Protein AF-0000000080580278 (afdb_homodimer)

InterPro domains:
  IPR005181 Sialate O-acetylesterase domain [PF03629] (24-135)
  IPR036514 SGNH hydrolase superfamily [G3DSA:3.40.50.1110] (2-145)
  IPR039329 Sialate O-acetylesterase [PTHR22901] (6-240)

Secondary structure (DSSP, 8-state):
----HHHHIIIIIGGGBTB--S-EEE---HHHH---TT-S--HHHHHHHHHHHHHHHHHHHT-TT--EEEEPP-B-S---SS----HHHHHHHHHHHHHHT-TTEEEE--TTSB-TT-SS-S-HHHHHHHHHHHHHHHTT--SS--SS-EEEEEEEETTEEEEEEE--SS-EEESSSSS---EEEEETTEEEE---EEETTEEEETT---TT--EEEES-SSS----EEETTSPBPPPEEEEB-/----HHHHIIIIIGGGBTB--S-EEE---HHHH---TT-S--HHHHHHHHHHHHHHHHHHHT-TT--EEEEPP-B-S---SS----HHHHHHHHHHHHHHT-TTEEEE--TTSBBTTBSS-S-HHHHHHHHHHHHHHHTT--SS--SS-EEEEEEEETTEEEEEEE--SS-EEESSSSS---EEEEETTEEEE---EEETTEEEETT---TT--EEEES-SSS----EEETTSPBPPPEEEEB-

Solvent-accessible surface area (backbone atoms only — not comparable to full-atom values): 24848 Å² total; per-residue (Å²): 134,75,83,43,70,62,53,52,38,58,68,68,45,54,76,51,60,82,54,83,67,81,62,44,79,42,80,75,51,70,74,30,29,57,60,53,93,78,55,87,47,30,29,72,44,40,50,55,47,52,56,50,49,54,50,48,50,17,60,67,50,69,31,86,73,51,20,37,35,35,44,39,67,47,20,33,53,54,63,38,68,59,69,62,87,33,50,42,29,43,31,37,40,29,53,51,50,50,33,73,74,29,91,34,32,26,51,21,72,28,58,89,47,57,25,52,89,37,88,71,48,80,62,52,66,61,54,48,51,38,43,49,41,13,38,39,26,48,61,65,63,44,97,58,71,36,46,40,16,35,74,76,47,32,32,63,53,81,50,18,29,39,33,37,42,43,47,22,61,90,18,50,47,25,40,31,25,82,42,36,47,17,34,29,41,16,40,80,88,50,53,38,62,40,61,32,35,69,54,51,49,28,35,38,21,70,66,55,47,44,91,66,50,41,32,39,34,27,43,56,25,29,24,46,43,67,30,43,23,17,56,77,68,34,48,48,47,62,46,75,41,61,50,86,134,76,84,42,71,63,51,52,37,58,66,67,45,54,76,50,58,81,52,84,67,80,62,44,80,45,78,74,51,70,73,30,29,55,59,51,96,79,52,88,46,31,30,73,44,41,50,54,47,54,54,50,50,54,50,48,50,19,60,66,46,70,31,87,72,52,21,37,35,35,42,38,68,46,20,33,51,55,65,37,68,60,70,61,89,31,49,46,28,43,31,39,42,30,52,51,50,49,32,74,73,29,92,34,32,27,52,22,70,28,61,88,44,55,26,51,87,35,89,73,48,81,61,53,66,62,54,49,52,37,43,50,40,11,39,40,26,48,61,65,63,43,97,60,71,36,46,40,16,35,73,75,47,33,32,62,52,82,50,16,28,39,36,37,41,44,48,22,61,91,17,50,45,27,39,32,25,81,42,36,47,17,34,28,41,18,41,80,89,51,53,39,61,40,62,31,34,70,56,51,48,28,36,38,22,69,66,56,46,45,92,66,48,41,32,39,35,27,43,56,25,29,23,45,44,67,32,44,23,17,57,76,69,34,48,48,46,62,43,75,42,62,50,86

Organism: Ricinus communis (NCBI:txid3988)

Structure (mmCIF, N/CA/C/O backbone):
data_AF-0000000080580278-model_v1
#
loop_
_entity.id
_entity.type
_entity.pdbx_description
1 polymer 'Sialate O-acetylesterase, putative'
#
loop_
_atom_site.group_PDB
_atom_site.id
_atom_site.type_symbol
_atom_site.label_atom_id
_atom_site.label_alt_id
_atom_site.label_comp_id
_atom_site.label_asym_id
_atom_site.label_entity_id
_atom_site.label_seq_id
_atom_site.pdbx_PDB_ins_code
_atom_site.Cartn_x
_atom_site.Cartn_y
_atom_site.Cartn_z
_atom_site.occupancy
_atom_site.B_iso_or_equiv
_atom_site.auth_seq_id
_atom_site.auth_comp_id
_atom_site.auth_asym_id
_atom_site.auth_atom_id
_atom_site.pdbx_PDB_model_num
ATOM 1 N N . MET A 1 1 ? 14.398 -25.25 18.656 1 20.67 1 MET A N 1
ATOM 2 C CA . MET A 1 1 ? 13.508 -26.391 18.891 1 20.67 1 MET A CA 1
ATOM 3 C C . MET A 1 1 ? 12.531 -26.578 17.734 1 20.67 1 MET A C 1
ATOM 5 O O . MET A 1 1 ? 11.766 -25.672 17.422 1 20.67 1 MET A O 1
ATOM 9 N N . LEU A 1 2 ? 12.977 -27.281 16.656 1 27.64 2 LEU A N 1
ATOM 10 C CA . LEU A 1 2 ? 12.398 -27.781 15.414 1 27.64 2 LEU A CA 1
ATOM 11 C C . LEU A 1 2 ? 11.062 -28.469 15.672 1 27.64 2 LEU A C 1
ATOM 13 O O . LEU A 1 2 ? 11.031 -29.562 16.266 1 27.64 2 LEU A O 1
ATOM 17 N N . THR A 1 3 ? 10.148 -27.938 16.25 1 33.19 3 THR A N 1
ATOM 18 C CA . THR A 1 3 ? 8.875 -28.641 16.25 1 33.19 3 THR A CA 1
ATOM 19 C C . THR A 1 3 ? 8.703 -29.469 14.984 1 33.19 3 THR A C 1
ATOM 21 O O . THR A 1 3 ? 8.68 -28.922 13.883 1 33.19 3 THR A O 1
ATOM 24 N N . SER A 1 4 ? 9.273 -30.703 14.914 1 33.88 4 SER A N 1
ATOM 25 C CA . SER A 1 4 ? 9.586 -31.75 13.945 1 33.88 4 SER A CA 1
ATOM 26 C C . SER A 1 4 ? 8.398 -32.031 13.031 1 33.88 4 SER A C 1
ATOM 28 O O . SER A 1 4 ? 7.242 -31.891 13.438 1 33.88 4 SER A O 1
ATOM 30 N N . TYR A 1 5 ? 8.609 -31.891 11.766 1 41.53 5 TYR A N 1
ATOM 31 C CA . TYR A 1 5 ? 7.715 -32.375 10.734 1 41.53 5 TYR A CA 1
ATOM 32 C C . TYR A 1 5 ? 6.984 -33.656 11.203 1 41.53 5 TYR A C 1
ATOM 34 O O . TYR A 1 5 ? 5.789 -33.812 10.953 1 41.53 5 TYR A O 1
ATOM 42 N N . THR A 1 6 ? 7.766 -34.5 11.867 1 41.69 6 THR A N 1
ATOM 43 C CA . THR A 1 6 ? 7.207 -35.781 12.297 1 41.69 6 THR A CA 1
ATOM 44 C C . THR A 1 6 ? 6.145 -35.562 13.367 1 41.69 6 THR A C 1
ATOM 46 O O . THR A 1 6 ? 5.168 -36.312 13.438 1 41.69 6 THR A O 1
ATOM 49 N N . THR A 1 7 ? 6.488 -34.594 14.18 1 40.69 7 THR A N 1
ATOM 50 C CA . THR A 1 7 ? 5.559 -34.438 15.297 1 40.69 7 THR A CA 1
ATOM 51 C C . THR A 1 7 ? 4.23 -33.875 14.805 1 40.69 7 THR A C 1
ATOM 53 O O . THR A 1 7 ? 3.162 -34.281 15.258 1 40.69 7 THR A O 1
ATOM 56 N N . LEU A 1 8 ? 4.359 -32.938 13.891 1 43.97 8 LEU A N 1
ATOM 57 C CA . LEU A 1 8 ? 3.104 -32.375 13.391 1 43.97 8 LEU A CA 1
ATOM 58 C C . LEU A 1 8 ? 2.322 -33.438 12.617 1 43.97 8 LEU A C 1
ATOM 60 O O . LEU A 1 8 ? 1.104 -33.562 12.773 1 43.97 8 LEU A O 1
ATOM 64 N N . TYR A 1 9 ? 3.1 -34.344 11.961 1 47.31 9 TYR A N 1
ATOM 65 C CA . TYR A 1 9 ? 2.402 -35.406 11.234 1 47.31 9 TYR A CA 1
ATOM 66 C C . TYR A 1 9 ? 1.725 -36.375 12.203 1 47.31 9 TYR A C 1
ATOM 68 O O . TYR A 1 9 ? 0.537 -36.656 12.055 1 47.31 9 TYR A O 1
ATOM 76 N N . ASN A 1 10 ? 2.549 -36.875 13.086 1 47.31 10 ASN A N 1
ATOM 77 C CA . ASN A 1 10 ? 2.021 -37.906 13.969 1 47.31 10 ASN A CA 1
ATOM 78 C C . ASN A 1 10 ? 0.889 -37.375 14.844 1 47.31 10 ASN A C 1
ATOM 80 O O . ASN A 1 10 ? -0.095 -38.062 15.086 1 47.31 10 ASN A O 1
ATOM 84 N N . GLY A 1 11 ? 1.074 -36.188 15.156 1 43.62 11 GLY A N 1
ATOM 85 C CA . GLY A 1 11 ? 0.095 -35.656 16.094 1 43.62 11 GLY A CA 1
ATOM 86 C C . GLY A 1 11 ? -1.114 -35.062 15.406 1 43.62 11 GLY A C 1
ATOM 87 O O . GLY A 1 11 ? -2.24 -35.188 15.891 1 43.62 11 GLY A O 1
ATOM 88 N N . MET A 1 12 ? -0.856 -34.5 14.266 1 49.44 12 MET A N 1
ATOM 89 C CA . MET A 1 12 ? -1.978 -33.688 13.773 1 49.44 12 MET A CA 1
ATOM 90 C C . MET A 1 12 ? -2.629 -34.344 12.562 1 49.44 12 MET A C 1
ATOM 92 O O . MET A 1 12 ? -3.836 -34.219 12.352 1 49.44 12 MET A O 1
ATOM 96 N N . ILE A 1 13 ? -1.876 -35.375 11.922 1 56.78 13 ILE A N 1
ATOM 97 C CA . ILE A 1 13 ? -2.424 -35.875 10.664 1 56.78 13 ILE A CA 1
ATOM 98 C C . ILE A 1 13 ? -2.734 -37.344 10.797 1 56.78 13 ILE A C 1
ATOM 100 O O . ILE A 1 13 ? -3.801 -37.812 10.375 1 56.78 13 ILE A O 1
ATOM 104 N N . ALA A 1 14 ? -1.879 -38.125 11.5 1 56.06 14 ALA A N 1
ATOM 105 C CA . ALA A 1 14 ? -1.999 -39.562 11.578 1 56.06 14 ALA A CA 1
ATOM 106 C C . ALA A 1 14 ? -3.361 -39.969 12.133 1 56.06 14 ALA A C 1
ATOM 108 O O . ALA A 1 14 ? -3.994 -40.906 11.617 1 56.06 14 ALA A O 1
ATOM 109 N N . PRO A 1 15 ? -3.791 -39.219 13.094 1 51.81 15 PRO A N 1
ATOM 110 C CA . PRO A 1 15 ? -5.082 -39.688 13.625 1 51.81 15 PRO A CA 1
ATOM 111 C C . PRO A 1 15 ? -6.23 -39.469 12.641 1 51.81 15 PRO A C 1
ATOM 113 O O . PRO A 1 15 ? -7.305 -40.062 12.805 1 51.81 15 PRO A O 1
ATOM 116 N N . LEU A 1 16 ? -5.953 -38.688 11.695 1 58.88 16 LEU A N 1
ATOM 117 C CA . LEU A 1 16 ? -7.023 -38.375 10.766 1 58.88 16 LEU A CA 1
ATOM 118 C C . LEU A 1 16 ? -7.035 -39.344 9.594 1 58.88 16 LEU A C 1
ATOM 120 O O . LEU A 1 16 ? -7.941 -39.312 8.758 1 58.88 16 LEU A O 1
ATOM 124 N N . VAL A 1 17 ? -6.148 -40.406 9.688 1 58.03 17 VAL A N 1
ATOM 125 C CA . VAL A 1 17 ? -6.074 -41.406 8.602 1 58.03 17 VAL A CA 1
ATOM 126 C C . VAL A 1 17 ? -7.305 -42.281 8.633 1 58.03 17 VAL A C 1
ATOM 128 O O . VAL A 1 17 ? -7.676 -42.812 9.688 1 58.03 17 VAL A O 1
ATOM 131 N N . GLY A 1 18 ? -8.062 -42.312 7.52 1 60.25 18 GLY A N 1
ATOM 132 C CA . GLY A 1 18 ? -9.312 -43.062 7.391 1 60.25 18 GLY A CA 1
ATOM 133 C C . GLY A 1 18 ? -10.5 -42.156 7.113 1 60.25 18 GLY A C 1
ATOM 134 O O . GLY A 1 18 ? -11.508 -42.594 6.562 1 60.25 18 GLY A O 1
ATOM 135 N N . TYR A 1 19 ? -10.391 -40.906 7.512 1 64 19 TYR A N 1
ATOM 136 C CA . TYR A 1 19 ? -11.445 -39.969 7.188 1 64 19 TYR A CA 1
ATOM 137 C C . TYR A 1 19 ? -11.219 -39.344 5.809 1 64 19 TYR A C 1
ATOM 139 O O . TYR A 1 19 ? -10.078 -39.281 5.332 1 64 19 TYR A O 1
ATOM 147 N N . LYS A 1 20 ? -12.266 -39.188 5.082 1 71.25 20 LYS A N 1
ATOM 148 C CA . LYS A 1 20 ? -12.18 -38.469 3.809 1 71.25 20 LYS A CA 1
ATOM 149 C C . LYS A 1 20 ? -12.422 -36.969 4 1 71.25 20 LYS A C 1
ATOM 151 O O . LYS A 1 20 ? -13.266 -36.562 4.809 1 71.25 20 LYS A O 1
ATOM 156 N N . PHE A 1 21 ? -11.484 -36.281 3.402 1 73.38 21 PHE A N 1
ATOM 157 C CA . PHE A 1 21 ? -11.609 -34.844 3.502 1 73.38 21 PHE A CA 1
ATOM 158 C C . PHE A 1 21 ? -12.086 -34.25 2.182 1 73.38 21 PHE A C 1
ATOM 160 O O . PHE A 1 21 ? -11.742 -34.75 1.108 1 73.38 21 PHE A O 1
ATOM 167 N N . LYS A 1 22 ? -12.922 -33.25 2.291 1 76.88 22 LYS A N 1
ATOM 168 C CA . LYS A 1 22 ? -13.367 -32.531 1.096 1 76.88 22 LYS A CA 1
ATOM 169 C C . LYS A 1 22 ? -12.25 -31.688 0.512 1 76.88 22 LYS A C 1
ATOM 171 O O . LYS A 1 22 ? -12.117 -31.562 -0.708 1 76.88 22 LYS A O 1
ATOM 176 N N . LEU A 1 23 ? -11.391 -31.109 1.436 1 81.44 23 LEU A N 1
ATOM 177 C CA . LEU A 1 23 ? -10.289 -30.266 0.989 1 81.44 23 LEU A CA 1
ATOM 178 C C . LEU A 1 23 ? -9.289 -30.031 2.117 1 81.44 23 LEU A C 1
ATOM 180 O O . LEU A 1 23 ? -9.594 -30.297 3.283 1 81.44 23 LEU A O 1
ATOM 184 N N . ALA A 1 24 ? -8.094 -29.688 1.703 1 77.5 24 ALA A N 1
ATOM 185 C CA . ALA A 1 24 ? -7.059 -29.266 2.641 1 77.5 24 ALA A CA 1
ATOM 186 C C . ALA A 1 24 ? -6.695 -27.797 2.42 1 77.5 24 ALA A C 1
ATOM 188 O O . ALA A 1 24 ? -6.598 -27.344 1.279 1 77.5 24 ALA A O 1
ATOM 189 N N . ALA A 1 25 ? -6.648 -27.062 3.525 1 79.75 25 ALA A N 1
ATOM 190 C CA . ALA A 1 25 ? -6.152 -25.688 3.494 1 79.75 25 ALA A CA 1
ATOM 191 C C . ALA A 1 25 ? -4.781 -25.578 4.156 1 79.75 25 ALA A C 1
ATOM 193 O O . ALA A 1 25 ? -4.582 -26.078 5.262 1 79.75 25 ALA A O 1
ATOM 194 N N . TRP A 1 26 ? -3.84 -25.016 3.471 1 81.12 26 TRP A N 1
ATOM 195 C CA . TRP A 1 26 ? -2.451 -24.922 3.912 1 81.12 26 TRP A CA 1
ATOM 196 C C . TRP A 1 26 ? -2.006 -23.469 4.02 1 81.12 26 TRP A C 1
ATOM 198 O O . TRP A 1 26 ? -1.989 -22.75 3.021 1 81.12 26 TRP A O 1
ATOM 208 N N . TYR A 1 27 ? -1.819 -23.031 5.297 1 73 27 TYR A N 1
ATOM 209 C CA . TYR A 1 27 ? -1.343 -21.672 5.566 1 73 27 TYR A CA 1
ATOM 210 C C . TYR A 1 27 ? -0.054 -21.703 6.379 1 73 27 TYR A C 1
ATOM 212 O O . TYR A 1 27 ? -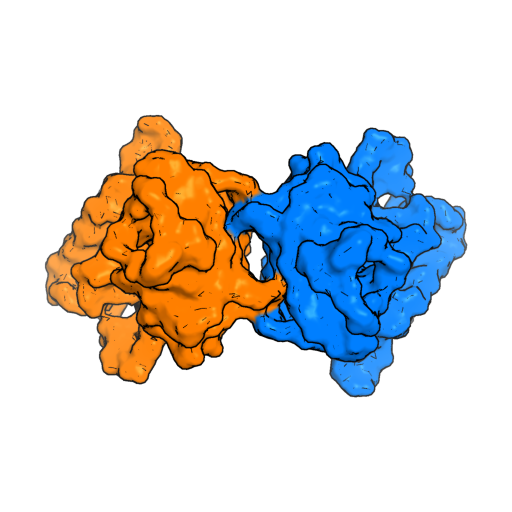0.076 -21.5 7.594 1 73 27 TYR A O 1
ATOM 220 N N . GLN A 1 28 ? 1.06 -22.078 5.75 1 66.25 28 GLN A N 1
ATOM 221 C CA . GLN A 1 28 ? 2.346 -22.188 6.434 1 66.25 28 GLN A CA 1
ATOM 222 C C . GLN A 1 28 ? 3.49 -21.75 5.527 1 66.25 28 GLN A C 1
ATOM 224 O O . GLN A 1 28 ? 3.311 -21.609 4.312 1 66.25 28 GLN A O 1
ATOM 229 N N . GLY A 1 29 ? 4.484 -21.344 6.078 1 59.41 29 GLY A N 1
ATOM 230 C CA . GLY A 1 29 ? 5.672 -21.047 5.301 1 59.41 29 GLY A CA 1
ATOM 231 C C . GLY A 1 29 ? 6.527 -19.953 5.91 1 59.41 29 GLY A C 1
ATOM 232 O O . GLY A 1 29 ? 7.68 -19.75 5.508 1 59.41 29 GLY A O 1
ATOM 233 N N . GLU A 1 30 ? 5.926 -19.328 6.984 1 57.03 30 GLU A N 1
ATOM 234 C CA . GLU A 1 30 ? 6.637 -18.203 7.574 1 57.03 30 GLU A CA 1
ATOM 235 C C . GLU A 1 30 ? 8.008 -18.625 8.094 1 57.03 30 GLU A C 1
ATOM 237 O O . GLU A 1 30 ? 9 -17.922 7.883 1 57.03 30 GLU A O 1
ATOM 242 N N . ALA A 1 31 ? 8.039 -19.734 8.773 1 46.94 31 ALA A N 1
ATOM 243 C CA . ALA A 1 31 ? 9.297 -20.203 9.344 1 46.94 31 ALA A CA 1
ATOM 244 C C . ALA A 1 31 ? 10.289 -20.578 8.242 1 46.94 31 ALA A C 1
ATOM 246 O O . ALA A 1 31 ? 11.5 -20.453 8.414 1 46.94 31 ALA A O 1
ATOM 247 N N . ASN A 1 32 ? 9.719 -21 7.191 1 52.19 32 ASN A N 1
ATOM 248 C CA . ASN A 1 32 ? 10.555 -21.391 6.066 1 52.19 32 ASN A CA 1
ATOM 249 C C . ASN A 1 32 ? 11.117 -20.188 5.328 1 52.19 32 ASN A C 1
ATOM 251 O O . ASN A 1 32 ? 12.102 -20.297 4.594 1 52.19 32 ASN A O 1
ATOM 255 N N . ALA A 1 33 ? 10.461 -19.141 5.473 1 52.47 33 ALA A N 1
ATOM 256 C CA . ALA A 1 33 ? 10.93 -17.938 4.797 1 52.47 33 ALA A CA 1
ATOM 257 C C . ALA A 1 33 ? 12.172 -17.359 5.488 1 52.47 33 ALA A C 1
ATOM 259 O O . ALA A 1 33 ? 12.953 -16.641 4.875 1 52.47 33 ALA A O 1
ATOM 260 N N . ASN A 1 34 ? 12.391 -17.469 6.844 1 54.44 34 ASN A N 1
ATOM 261 C CA . ASN A 1 34 ? 13.516 -16.922 7.594 1 54.44 34 ASN A CA 1
ATOM 262 C C . ASN A 1 34 ? 14.75 -17.812 7.48 1 54.44 34 ASN A C 1
ATOM 264 O O . ASN A 1 34 ? 14.703 -19 7.828 1 54.44 34 ASN A O 1
ATOM 268 N N . GLN A 1 35 ? 15.562 -17.688 6.422 1 50 35 GLN A N 1
ATOM 269 C CA . GLN A 1 35 ? 16.797 -18.453 6.211 1 50 35 GLN A CA 1
ATOM 270 C C . GLN A 1 35 ? 17.719 -18.344 7.418 1 50 35 GLN A C 1
ATOM 272 O O . GLN A 1 35 ? 18.641 -17.516 7.43 1 50 35 GLN A O 1
ATOM 277 N N . ASP A 1 36 ? 17.484 -18.172 8.523 1 44.81 36 ASP A N 1
ATOM 278 C CA . ASP A 1 36 ? 18.766 -18.25 9.219 1 44.81 36 ASP A CA 1
ATOM 279 C C . ASP A 1 36 ? 19.562 -19.484 8.766 1 44.81 36 ASP A C 1
ATOM 281 O O . ASP A 1 36 ? 18.984 -20.547 8.562 1 44.81 36 ASP A O 1
ATOM 285 N N . ALA A 1 37 ? 20.938 -19.172 8.352 1 41.25 37 ALA A N 1
ATOM 286 C CA . ALA A 1 37 ? 22 -20.047 7.836 1 41.25 37 ALA A CA 1
ATOM 287 C C . ALA A 1 37 ? 21.734 -21.5 8.211 1 41.25 37 ALA A C 1
ATOM 289 O O . ALA A 1 37 ? 22.188 -22.406 7.527 1 41.25 37 ALA A O 1
ATOM 290 N N . GLY A 1 38 ? 21.344 -21.734 9.156 1 39.59 38 GLY A N 1
ATOM 291 C CA . GLY A 1 38 ? 21.391 -23.109 9.617 1 39.59 38 GLY A CA 1
ATOM 292 C C . GLY A 1 38 ? 20.062 -23.828 9.461 1 39.59 38 GLY A C 1
ATOM 293 O O . GLY A 1 38 ? 19.906 -24.969 9.914 1 39.59 38 GLY A O 1
ATOM 294 N N . ASN A 1 39 ? 18.938 -23.062 9.141 1 46.59 39 ASN A N 1
ATOM 295 C CA . ASN A 1 39 ? 17.688 -23.797 9.227 1 46.59 39 ASN A CA 1
ATOM 296 C C . ASN A 1 39 ? 17.422 -24.609 7.957 1 46.59 39 ASN A C 1
ATOM 298 O O . ASN A 1 39 ? 17.406 -24.047 6.855 1 46.59 39 ASN A O 1
ATOM 302 N N . PRO A 1 40 ? 17.359 -25.781 7.992 1 48.88 40 PRO A N 1
ATOM 303 C CA . PRO A 1 40 ? 16.875 -26.703 6.969 1 48.88 40 PRO A CA 1
ATOM 304 C C . PRO A 1 40 ? 15.469 -26.375 6.484 1 48.88 40 PRO A C 1
ATOM 306 O O . PRO A 1 40 ? 14.594 -26.062 7.297 1 48.88 40 PRO A O 1
ATOM 309 N N . GLY A 1 41 ? 15.219 -25.875 5.078 1 55.97 41 GLY A N 1
ATOM 310 C CA . GLY A 1 41 ? 13.875 -25.719 4.543 1 55.97 41 GLY A CA 1
ATOM 311 C C . GLY A 1 41 ? 13.617 -24.359 3.945 1 55.97 41 GLY A C 1
ATOM 312 O O . GLY A 1 41 ? 12.5 -23.844 4.004 1 55.97 41 GLY A O 1
ATOM 313 N N . GLY A 1 42 ? 14.547 -23.719 3.504 1 65.81 42 GLY A N 1
ATOM 314 C CA . GLY A 1 42 ? 14.391 -22.453 2.816 1 65.81 42 GLY A CA 1
ATOM 315 C C . GLY A 1 42 ? 13.461 -22.531 1.623 1 65.81 42 GLY A C 1
ATOM 316 O O . GLY A 1 42 ? 12.852 -23.578 1.367 1 65.81 42 GLY A O 1
ATOM 317 N N . PRO A 1 43 ? 13.281 -21.406 0.972 1 73.81 43 PRO A N 1
ATOM 318 C CA . PRO A 1 43 ? 12.352 -21.344 -0.161 1 73.81 43 PRO A CA 1
ATOM 319 C C . PRO A 1 43 ? 12.648 -22.406 -1.215 1 73.81 43 PRO A C 1
ATOM 321 O O . PRO A 1 43 ? 11.719 -22.969 -1.802 1 73.81 43 PRO A O 1
ATOM 324 N N . GLU A 1 44 ? 13.867 -22.688 -1.38 1 78 44 GLU A N 1
ATOM 325 C CA . GLU A 1 44 ? 14.211 -23.688 -2.373 1 78 44 GLU A CA 1
ATOM 326 C C . GLU A 1 44 ? 13.734 -25.078 -1.944 1 78 44 GLU A C 1
ATOM 328 O O . GLU A 1 44 ? 13.203 -25.828 -2.758 1 78 44 GLU A O 1
ATOM 333 N N . GLU A 1 45 ? 13.922 -25.312 -0.759 1 77.94 45 GLU A N 1
ATOM 334 C CA . GLU A 1 45 ? 13.453 -26.594 -0.241 1 77.94 45 GLU A CA 1
ATOM 335 C C . GLU A 1 45 ? 11.93 -26.656 -0.23 1 77.94 45 GLU A C 1
ATOM 337 O O . GLU A 1 45 ? 11.344 -27.719 -0.486 1 77.94 45 GLU A O 1
ATOM 342 N N . TYR A 1 46 ? 11.422 -25.547 -0.027 1 81.06 46 TYR A N 1
ATOM 343 C CA . TYR A 1 46 ? 9.961 -25.484 0.024 1 81.06 46 TYR A CA 1
ATOM 344 C C . TYR A 1 46 ? 9.352 -25.859 -1.317 1 81.06 46 TYR A C 1
ATOM 346 O O . TYR A 1 46 ? 8.297 -26.5 -1.364 1 81.06 46 TYR A O 1
ATOM 354 N N . ARG A 1 47 ? 10.031 -25.625 -2.352 1 85.69 47 ARG A N 1
ATOM 355 C CA . ARG A 1 47 ? 9.57 -25.953 -3.699 1 85.69 47 ARG A CA 1
ATOM 356 C C . ARG A 1 47 ? 9.445 -27.453 -3.883 1 85.69 47 ARG A C 1
ATOM 358 O O . ARG A 1 47 ? 8.602 -27.922 -4.66 1 85.69 47 ARG A O 1
ATOM 365 N N . THR A 1 48 ? 10.188 -28.109 -3.135 1 85.31 48 THR A N 1
ATOM 366 C CA . THR A 1 48 ? 10.164 -29.562 -3.221 1 85.31 48 THR A CA 1
ATOM 367 C C . THR A 1 48 ? 9.219 -30.156 -2.172 1 85.31 48 THR A C 1
ATOM 369 O O . THR A 1 48 ? 8.5 -31.109 -2.445 1 85.31 48 THR A O 1
ATOM 372 N N . LEU A 1 49 ? 9.188 -29.484 -1.058 1 83.56 49 LEU A N 1
ATOM 373 C CA . LEU A 1 49 ? 8.5 -30.047 0.098 1 83.56 49 LEU A CA 1
ATOM 374 C C . LEU A 1 49 ? 6.988 -29.906 -0.046 1 83.56 49 LEU A C 1
ATOM 376 O O . LEU A 1 49 ? 6.238 -30.828 0.303 1 83.56 49 LEU A O 1
ATOM 380 N N . LEU A 1 50 ? 6.551 -28.828 -0.592 1 88.25 50 LEU A N 1
ATOM 381 C CA . LEU A 1 50 ? 5.113 -28.594 -0.642 1 88.25 50 LEU A CA 1
ATOM 382 C C . LEU A 1 50 ? 4.434 -29.578 -1.583 1 88.25 50 LEU A C 1
ATOM 384 O O . LEU A 1 50 ? 3.465 -30.25 -1.201 1 88.25 50 LEU A O 1
ATOM 388 N N . PRO A 1 51 ? 4.98 -29.797 -2.773 1 90.5 51 PRO A N 1
ATOM 389 C CA . PRO A 1 51 ? 4.379 -30.828 -3.633 1 90.5 51 PRO A CA 1
ATOM 390 C C . PRO A 1 51 ? 4.43 -32.219 -3.014 1 90.5 51 PRO A C 1
ATOM 392 O O . PRO A 1 51 ? 3.494 -33 -3.178 1 90.5 51 PRO A O 1
ATOM 395 N N . LEU A 1 52 ? 5.496 -32.469 -2.365 1 87.88 52 LEU A N 1
ATOM 396 C CA . LEU A 1 52 ? 5.637 -33.781 -1.729 1 87.88 52 LEU A CA 1
ATOM 397 C C . LEU A 1 52 ? 4.598 -33.969 -0.626 1 87.88 52 LEU A C 1
ATOM 399 O O . LEU A 1 52 ? 4.035 -35.031 -0.466 1 87.88 52 LEU A O 1
ATOM 403 N N . LEU A 1 53 ? 4.406 -32.906 0.11 1 85.31 53 LEU A N 1
ATOM 404 C CA . LEU A 1 53 ? 3.395 -32.938 1.16 1 85.31 53 LEU A CA 1
ATOM 405 C C . LEU A 1 53 ? 2.014 -33.219 0.578 1 85.31 53 LEU A C 1
ATOM 407 O O . LEU A 1 53 ? 1.28 -34.062 1.087 1 85.31 53 LEU A O 1
ATOM 411 N N . MET A 1 54 ? 1.667 -32.562 -0.474 1 89.25 54 MET A N 1
ATOM 412 C CA . MET A 1 54 ? 0.361 -32.719 -1.11 1 89.25 54 MET A CA 1
ATOM 413 C C . MET A 1 54 ? 0.17 -34.125 -1.641 1 89.25 54 MET A C 1
ATOM 415 O O . MET A 1 54 ? -0.884 -34.719 -1.438 1 89.25 54 MET A O 1
ATOM 419 N N . ARG A 1 55 ? 1.189 -34.625 -2.213 1 90.94 55 ARG A N 1
ATOM 420 C CA . ARG A 1 55 ? 1.14 -35.969 -2.727 1 90.94 55 ARG A CA 1
ATOM 421 C C . ARG A 1 55 ? 0.987 -37 -1.591 1 90.94 55 ARG A C 1
ATOM 423 O O . ARG A 1 55 ? 0.207 -37.938 -1.695 1 90.94 55 ARG A O 1
ATOM 430 N N . ASP A 1 56 ? 1.758 -36.781 -0.592 1 84.94 56 ASP A N 1
ATOM 431 C CA . ASP A 1 56 ? 1.72 -37.656 0.554 1 84.94 56 ASP A CA 1
ATOM 432 C C . ASP A 1 56 ? 0.321 -37.719 1.164 1 84.94 56 ASP A C 1
ATOM 434 O O . ASP A 1 56 ? -0.192 -38.812 1.461 1 84.94 56 ASP A O 1
ATOM 438 N N . TRP A 1 57 ? -0.238 -36.562 1.341 1 83.88 57 TRP A N 1
ATOM 439 C CA . TRP A 1 57 ? -1.584 -36.531 1.902 1 83.88 57 TRP A CA 1
ATOM 440 C C . TRP A 1 57 ? -2.58 -37.25 0.994 1 83.88 57 TRP A C 1
ATOM 442 O O . TRP A 1 57 ? -3.424 -38 1.467 1 83.88 57 TRP A O 1
ATOM 452 N N . ARG A 1 58 ? -2.473 -37 -0.254 1 89.25 58 ARG A N 1
ATOM 453 C CA . ARG A 1 58 ? -3.379 -37.625 -1.201 1 89.25 58 ARG A CA 1
ATOM 454 C C . ARG A 1 58 ? -3.229 -39.156 -1.159 1 89.25 58 ARG A C 1
ATOM 456 O O . ARG A 1 58 ? -4.219 -39.875 -1.222 1 89.25 58 ARG A O 1
ATOM 463 N N . GLN A 1 59 ? -2.035 -39.625 -1.053 1 89.12 59 GLN A N 1
ATOM 464 C CA . GLN A 1 59 ? -1.778 -41.062 -0.973 1 89.12 59 GLN A CA 1
ATOM 465 C C . GLN A 1 59 ? -2.318 -41.656 0.33 1 89.12 59 GLN A C 1
ATOM 467 O O . GLN A 1 59 ? -3.008 -42.656 0.32 1 89.12 59 GLN A O 1
ATOM 472 N N . ARG A 1 60 ? -2.068 -40.969 1.361 1 81.62 60 ARG A N 1
ATOM 473 C CA . ARG A 1 60 ? -2.424 -41.469 2.682 1 81.62 60 ARG A CA 1
ATOM 474 C C . ARG A 1 60 ? -3.938 -41.5 2.867 1 81.62 60 ARG A C 1
ATOM 476 O O . ARG A 1 60 ? -4.469 -42.406 3.52 1 81.62 60 ARG A O 1
ATOM 483 N N . PHE A 1 61 ? -4.578 -40.531 2.268 1 83.38 61 PHE A N 1
ATOM 484 C CA . PHE A 1 61 ? -6.023 -40.438 2.441 1 83.38 61 PHE A CA 1
ATOM 485 C C . PHE A 1 61 ? -6.746 -41.156 1.3 1 83.38 61 PHE A C 1
ATOM 487 O O . PHE A 1 61 ? -7.973 -41.25 1.296 1 83.38 61 PHE A O 1
ATOM 494 N N . GLY A 1 62 ? -5.953 -41.688 0.355 1 87.06 62 GLY A N 1
ATOM 495 C CA . GLY A 1 62 ? -6.555 -42.375 -0.778 1 87.06 62 GLY A CA 1
ATOM 496 C C . GLY A 1 62 ? -7.41 -41.469 -1.64 1 87.06 62 GLY A C 1
ATOM 497 O O . GLY A 1 62 ? -8.484 -41.875 -2.105 1 87.06 62 GLY A O 1
ATOM 498 N N . GLN A 1 63 ? -7.086 -40.281 -1.756 1 90.88 63 GLN A N 1
ATOM 499 C CA . GLN A 1 63 ? -7.789 -39.25 -2.543 1 90.88 63 GLN A CA 1
ATOM 500 C C . GLN A 1 63 ? -6.84 -38.562 -3.516 1 90.88 63 GLN A C 1
ATOM 502 O O . GLN A 1 63 ? -6.391 -37.438 -3.26 1 90.88 63 GLN A O 1
ATOM 507 N N . PRO A 1 64 ? -6.582 -39.219 -4.605 1 91.06 64 PRO A N 1
ATOM 508 C CA . PRO A 1 64 ? -5.59 -38.688 -5.543 1 91.06 64 PRO A CA 1
ATOM 509 C C . PRO A 1 64 ? -5.934 -37.281 -6.039 1 91.06 64 PRO A C 1
ATOM 511 O O . PRO A 1 64 ? -5.043 -36.531 -6.43 1 91.06 64 PRO A O 1
ATOM 514 N N . ALA A 1 65 ? -7.18 -36.969 -5.984 1 92.69 65 ALA A N 1
ATOM 515 C CA . ALA A 1 65 ? -7.605 -35.656 -6.473 1 92.69 65 ALA A CA 1
ATOM 516 C C . ALA A 1 65 ? -8.023 -34.75 -5.32 1 92.69 65 ALA A C 1
ATOM 518 O O . ALA A 1 65 ? -8.805 -33.812 -5.512 1 92.69 65 ALA A O 1
ATOM 519 N N . LEU A 1 66 ? -7.508 -35 -4.102 1 91.06 66 LEU A N 1
ATOM 520 C CA . LEU A 1 66 ? -7.82 -34.156 -2.951 1 91.06 66 LEU A CA 1
ATOM 521 C C . LEU A 1 66 ? -7.445 -32.719 -3.225 1 91.06 66 LEU A C 1
ATOM 523 O O . LEU A 1 66 ? -6.277 -32.406 -3.492 1 91.06 66 LEU A O 1
ATOM 527 N N . PRO A 1 67 ? -8.445 -31.828 -3.195 1 92.75 67 PRO A N 1
ATOM 528 C CA . PRO A 1 67 ? -8.141 -30.422 -3.408 1 92.75 67 PRO A CA 1
ATOM 529 C C . PRO A 1 67 ? -7.258 -29.828 -2.309 1 92.75 67 PRO A C 1
ATOM 531 O O . PRO A 1 67 ? -7.484 -30.094 -1.125 1 92.75 67 PRO A O 1
ATOM 534 N N . PHE A 1 68 ? -6.25 -29.141 -2.703 1 93.75 68 PHE A N 1
ATOM 535 C CA . PHE A 1 68 ? -5.363 -28.438 -1.789 1 93.75 68 PHE A CA 1
ATOM 536 C C . PHE A 1 68 ? -5.445 -26.938 -2.012 1 93.75 68 PHE A C 1
ATOM 538 O O . PHE A 1 68 ? -5.188 -26.453 -3.115 1 93.75 68 PHE A O 1
ATOM 545 N N . LEU A 1 69 ? -5.832 -26.219 -1.013 1 94.31 69 LEU A N 1
ATOM 546 C CA . LEU A 1 69 ? -5.863 -24.75 -1.063 1 94.31 69 LEU A CA 1
ATOM 547 C C . LEU A 1 69 ? -4.703 -24.156 -0.269 1 94.31 69 LEU A C 1
ATOM 549 O O . LEU A 1 69 ? -4.555 -24.438 0.923 1 94.31 69 LEU A O 1
ATOM 553 N N . VAL A 1 70 ? -3.916 -23.359 -0.91 1 93.94 70 VAL A N 1
ATOM 554 C CA . VAL A 1 70 ? -2.707 -22.797 -0.321 1 93.94 70 VAL A CA 1
ATOM 555 C C . VAL A 1 70 ? -2.879 -21.297 -0.132 1 93.94 70 VAL A C 1
ATOM 557 O O . VAL A 1 70 ? -3.293 -20.594 -1.057 1 93.94 70 VAL A O 1
ATOM 560 N N . VAL A 1 71 ? -2.635 -20.797 1.073 1 93.12 71 VAL A N 1
ATOM 561 C CA . VAL A 1 71 ? -2.545 -19.359 1.308 1 93.12 71 VAL A CA 1
ATOM 562 C C . VAL A 1 71 ? -1.123 -18.875 1.033 1 93.12 71 VAL A C 1
ATOM 564 O O . VAL A 1 71 ? -0.169 -19.344 1.654 1 93.12 71 VAL A O 1
ATOM 567 N N . GLN A 1 72 ? -1.062 -18.047 0.11 1 94.5 72 GLN A N 1
ATOM 568 C CA . GLN A 1 72 ? 0.258 -17.484 -0.174 1 94.5 72 GLN A CA 1
ATOM 569 C C . GLN A 1 72 ? 0.723 -16.562 0.953 1 94.5 72 GLN A C 1
ATOM 571 O O . GLN A 1 72 ? -0.069 -15.797 1.498 1 94.5 72 GLN A O 1
ATOM 576 N N . LEU A 1 73 ? 1.975 -16.594 1.217 1 91.38 73 LEU A N 1
ATOM 577 C CA . LEU A 1 73 ? 2.518 -15.797 2.312 1 91.38 73 LEU A CA 1
ATOM 578 C C . LEU A 1 73 ? 2.139 -14.328 2.154 1 91.38 73 LEU A C 1
ATOM 580 O O . LEU A 1 73 ? 2.213 -13.773 1.054 1 91.38 73 LEU A O 1
ATOM 584 N N . THR A 1 74 ? 1.714 -13.766 3.268 1 91.75 74 THR A N 1
ATOM 585 C CA . THR A 1 74 ? 1.337 -12.352 3.285 1 91.75 74 THR A CA 1
ATOM 586 C C . THR A 1 74 ? 2.57 -11.469 3.424 1 91.75 74 THR A C 1
ATOM 588 O O . THR A 1 74 ? 3.697 -11.969 3.484 1 91.75 74 THR A O 1
ATOM 591 N N . SER A 1 75 ? 2.297 -10.148 3.408 1 91.25 75 SER A N 1
ATOM 592 C CA . SER A 1 75 ? 3.375 -9.18 3.59 1 91.25 75 SER A CA 1
ATOM 593 C C . SER A 1 75 ? 3.83 -9.125 5.047 1 91.25 75 SER A C 1
ATOM 595 O O . SER A 1 75 ? 3.01 -8.961 5.953 1 91.25 75 SER A O 1
ATOM 597 N N . TYR A 1 76 ? 5.121 -9.273 5.25 1 90.44 76 TYR A N 1
ATOM 598 C CA . TYR A 1 76 ? 5.73 -9.164 6.57 1 90.44 76 TYR A CA 1
ATOM 599 C C . TYR A 1 76 ? 7.219 -8.852 6.461 1 90.44 76 TYR A C 1
ATOM 601 O O . TYR A 1 76 ? 7.934 -9.477 5.676 1 90.44 76 TYR A O 1
ATOM 609 N N . GLY A 1 77 ? 7.508 -7.949 7.227 1 91.81 77 GLY A N 1
ATOM 610 C CA . GLY A 1 77 ? 8.938 -7.719 7.305 1 91.81 77 GLY A CA 1
ATOM 611 C C . GLY A 1 77 ? 9.398 -6.547 6.457 1 91.81 77 GLY A C 1
ATOM 612 O O . GLY A 1 77 ? 8.789 -5.473 6.488 1 91.81 77 GLY A O 1
ATOM 613 N N . SER A 1 78 ? 10.477 -6.805 5.711 1 91.88 78 SER A N 1
ATOM 614 C CA . SER A 1 78 ? 11.211 -5.695 5.109 1 91.88 78 SER A CA 1
ATOM 615 C C . SER A 1 78 ? 10.531 -5.207 3.834 1 91.88 78 SER A C 1
ATOM 617 O O . SER A 1 78 ? 10.039 -6.008 3.039 1 91.88 78 SER A O 1
ATOM 619 N N . THR A 1 79 ? 10.484 -3.898 3.756 1 95.12 79 THR A N 1
ATOM 620 C CA . THR A 1 79 ? 10.156 -3.211 2.51 1 95.12 79 THR A CA 1
ATOM 621 C C . THR A 1 79 ? 11.43 -2.77 1.789 1 95.12 79 THR A C 1
ATOM 623 O O . THR A 1 79 ? 12.508 -2.75 2.381 1 95.12 79 THR A O 1
ATOM 626 N N . MET A 1 80 ? 11.312 -2.551 0.493 1 97.25 80 MET A N 1
ATOM 627 C CA . MET A 1 80 ? 12.516 -2.281 -0.29 1 97.25 80 MET A CA 1
ATOM 628 C C . MET A 1 80 ? 12.367 -0.985 -1.08 1 97.25 80 MET A C 1
ATOM 630 O O . MET A 1 80 ? 11.305 -0.702 -1.627 1 97.25 80 MET A O 1
ATOM 634 N N . THR A 1 81 ? 13.492 -0.203 -1.096 1 97.81 81 THR A N 1
ATOM 635 C CA . THR A 1 81 ? 13.555 1.009 -1.906 1 97.81 81 THR A CA 1
ATOM 636 C C . THR A 1 81 ? 14.281 0.744 -3.221 1 97.81 81 THR A C 1
ATOM 638 O O . THR A 1 81 ? 14.352 1.623 -4.082 1 97.81 81 THR A O 1
ATOM 641 N N . ALA A 1 82 ? 14.836 -0.405 -3.322 1 97.69 82 ALA A N 1
ATOM 642 C CA . ALA A 1 82 ? 15.477 -0.903 -4.535 1 97.69 82 ALA A CA 1
ATOM 643 C C . ALA A 1 82 ? 15.273 -2.408 -4.688 1 97.69 82 ALA A C 1
ATOM 645 O O . ALA A 1 82 ? 15.125 -3.123 -3.693 1 97.69 82 ALA A O 1
ATOM 646 N N . PRO A 1 83 ? 15.266 -2.857 -5.969 1 97.81 83 PRO A N 1
ATOM 647 C CA . PRO A 1 83 ? 15.125 -4.305 -6.145 1 97.81 83 PRO A CA 1
ATOM 648 C C . PRO A 1 83 ? 16.234 -5.098 -5.461 1 97.81 83 PRO A C 1
ATOM 650 O O . PRO A 1 83 ? 17.391 -4.652 -5.43 1 97.81 83 PRO A O 1
ATOM 653 N N . GLY A 1 84 ? 15.883 -6.25 -4.945 1 94.62 84 GLY A N 1
ATOM 654 C CA . GLY A 1 84 ? 16.844 -7.117 -4.281 1 94.62 84 GLY A CA 1
ATOM 655 C C . GLY A 1 84 ? 16.312 -8.516 -4.043 1 94.62 84 GLY A C 1
ATOM 656 O O . GLY A 1 84 ? 15.273 -8.898 -4.586 1 94.62 84 GLY A O 1
ATOM 657 N N . ASP A 1 85 ? 17.094 -9.289 -3.334 1 92.5 85 ASP A N 1
ATOM 658 C CA . ASP A 1 85 ? 16.688 -10.656 -3 1 92.5 85 ASP A CA 1
ATOM 659 C C . ASP A 1 85 ? 15.672 -10.664 -1.868 1 92.5 85 ASP A C 1
ATOM 661 O O . ASP A 1 85 ? 15.648 -9.758 -1.035 1 92.5 85 ASP A O 1
ATOM 665 N N . SER A 1 86 ? 14.82 -11.609 -1.925 1 93.69 86 SER A N 1
ATOM 666 C CA . SER A 1 86 ? 13.828 -11.82 -0.878 1 93.69 86 SER A CA 1
ATOM 667 C C . SER A 1 86 ? 13.477 -13.297 -0.743 1 93.69 86 SER A C 1
ATOM 669 O O . SER A 1 86 ? 12.852 -13.883 -1.635 1 93.69 86 SER A O 1
ATOM 671 N N . SER A 1 87 ? 13.82 -13.828 0.403 1 90.56 87 SER A N 1
ATOM 672 C CA . SER A 1 87 ? 13.461 -15.219 0.647 1 90.56 87 SER A CA 1
ATOM 673 C C . SER A 1 87 ? 11.953 -15.391 0.77 1 90.56 87 SER A C 1
ATOM 675 O O . SER A 1 87 ? 11.406 -16.422 0.393 1 90.56 87 SER A O 1
ATOM 677 N N . TRP A 1 88 ? 11.352 -14.375 1.249 1 93 88 TRP A N 1
ATOM 678 C CA . TRP A 1 88 ? 9.898 -14.375 1.371 1 93 88 TRP A CA 1
ATOM 679 C C . TRP A 1 88 ? 9.234 -14.422 -0.002 1 93 88 TRP A C 1
ATOM 681 O O . TRP A 1 88 ? 8.305 -15.195 -0.225 1 93 88 TRP A O 1
ATOM 691 N N . ALA A 1 89 ? 9.758 -13.594 -0.892 1 94.75 89 ALA A N 1
ATOM 692 C CA . ALA A 1 89 ? 9.25 -13.586 -2.26 1 94.75 89 ALA A CA 1
ATOM 693 C C . ALA A 1 89 ? 9.516 -14.922 -2.951 1 94.75 89 ALA A C 1
ATOM 695 O O . ALA A 1 89 ? 8.68 -15.414 -3.713 1 94.75 89 ALA A O 1
ATOM 696 N N . GLU A 1 90 ? 10.633 -15.492 -2.643 1 93.69 90 GLU A N 1
ATOM 697 C CA . GLU A 1 90 ? 10.961 -16.797 -3.199 1 93.69 90 GLU A CA 1
ATOM 698 C C . GLU A 1 90 ? 9.977 -17.859 -2.723 1 93.69 90 GLU A C 1
ATOM 700 O O . GLU A 1 90 ? 9.578 -18.734 -3.494 1 93.69 90 GLU A O 1
ATOM 705 N N . LEU A 1 91 ? 9.656 -17.781 -1.537 1 93.06 91 LEU A N 1
ATOM 706 C CA . LEU A 1 91 ? 8.703 -18.75 -0.999 1 93.06 91 LEU A CA 1
ATOM 707 C C . LEU A 1 91 ? 7.328 -18.562 -1.637 1 93.06 91 LEU A C 1
ATOM 709 O O . LEU A 1 91 ? 6.656 -19.547 -1.962 1 93.06 91 LEU A O 1
ATOM 713 N N . ARG A 1 92 ? 6.934 -17.297 -1.795 1 95.31 92 ARG A N 1
ATOM 714 C CA . ARG A 1 92 ? 5.684 -17.031 -2.502 1 95.31 92 ARG A CA 1
ATOM 715 C C . ARG A 1 92 ? 5.703 -17.641 -3.896 1 95.31 92 ARG A C 1
ATOM 717 O O . ARG A 1 92 ? 4.703 -18.219 -4.34 1 95.31 92 ARG A O 1
ATOM 724 N N . ALA A 1 93 ? 6.828 -17.5 -4.523 1 94.62 93 ALA A N 1
ATOM 725 C CA . ALA A 1 93 ? 6.973 -18.062 -5.867 1 94.62 93 ALA A CA 1
ATOM 726 C C . ALA A 1 93 ? 6.867 -19.578 -5.844 1 94.62 93 ALA A C 1
ATOM 728 O O . ALA A 1 93 ? 6.25 -20.172 -6.727 1 94.62 93 ALA A O 1
ATOM 729 N N . ALA A 1 94 ? 7.434 -20.188 -4.879 1 92.62 94 ALA A N 1
ATOM 730 C CA . ALA A 1 94 ? 7.367 -21.641 -4.738 1 92.62 94 ALA A CA 1
ATOM 731 C C . ALA A 1 94 ? 5.926 -22.094 -4.535 1 92.62 94 ALA A C 1
ATOM 733 O O . ALA A 1 94 ? 5.504 -23.094 -5.117 1 92.62 94 ALA A O 1
ATOM 734 N N . GLN A 1 95 ? 5.25 -21.391 -3.752 1 94.31 95 GLN A N 1
ATOM 735 C CA . GLN A 1 95 ? 3.842 -21.688 -3.518 1 94.31 95 GLN A CA 1
ATOM 736 C C . GLN A 1 95 ? 3.029 -21.578 -4.805 1 94.31 95 GLN A C 1
ATOM 738 O O . GLN A 1 95 ? 2.246 -22.469 -5.137 1 94.31 95 GLN A O 1
ATOM 743 N N . ALA A 1 96 ? 3.26 -20.469 -5.469 1 95.5 96 ALA A N 1
ATOM 744 C CA . ALA A 1 96 ? 2.535 -20.219 -6.711 1 95.5 96 ALA A CA 1
ATOM 745 C C . ALA A 1 96 ? 2.861 -21.281 -7.758 1 95.5 96 ALA A C 1
ATOM 747 O O . ALA A 1 96 ? 1.967 -21.766 -8.453 1 95.5 96 ALA A O 1
ATOM 748 N N . ASP A 1 97 ? 4.074 -21.625 -7.828 1 93.94 97 ASP A N 1
ATOM 749 C CA . ASP A 1 97 ? 4.52 -22.625 -8.789 1 93.94 97 ASP A CA 1
ATOM 750 C C . ASP A 1 97 ? 3.879 -23.984 -8.5 1 93.94 97 ASP A C 1
ATOM 752 O O . ASP A 1 97 ? 3.424 -24.672 -9.414 1 93.94 97 ASP A O 1
ATOM 756 N N . THR A 1 98 ? 3.889 -24.328 -7.277 1 93.38 98 THR A N 1
ATOM 757 C CA . THR A 1 98 ? 3.293 -25.594 -6.867 1 93.38 98 THR A CA 1
ATOM 758 C C . THR A 1 98 ? 1.822 -25.656 -7.273 1 93.38 98 THR A C 1
ATOM 760 O O . THR A 1 98 ? 1.373 -26.641 -7.852 1 93.38 98 THR A O 1
ATOM 763 N N . VAL A 1 99 ? 1.145 -24.609 -7.023 1 94.94 99 VAL A N 1
ATOM 764 C CA . VAL A 1 99 ? -0.285 -24.562 -7.316 1 94.94 99 VAL A CA 1
ATOM 765 C C . VAL A 1 99 ? -0.505 -24.562 -8.828 1 94.94 99 VAL A C 1
ATOM 767 O O . VAL A 1 99 ? -1.41 -25.234 -9.328 1 94.94 99 VAL A O 1
ATOM 770 N N . ALA A 1 100 ? 0.342 -23.875 -9.531 1 93.62 100 ALA A N 1
ATOM 771 C CA . ALA A 1 100 ? 0.205 -23.766 -10.977 1 93.62 100 ALA A CA 1
ATOM 772 C C . ALA A 1 100 ? 0.366 -25.125 -11.648 1 93.62 100 ALA A C 1
ATOM 774 O O . ALA A 1 100 ? -0.17 -25.359 -12.734 1 93.62 100 ALA A O 1
ATOM 775 N N . HIS A 1 101 ? 1.019 -26.047 -11.008 1 93.94 101 HIS A N 1
ATOM 776 C CA . HIS A 1 101 ? 1.316 -27.328 -11.625 1 93.94 101 HIS A CA 1
ATOM 777 C C . HIS A 1 101 ? 0.435 -28.438 -11.047 1 93.94 101 HIS A C 1
ATOM 779 O O . HIS A 1 101 ? 0.695 -29.625 -11.258 1 93.94 101 HIS A O 1
ATOM 785 N N . ASP A 1 102 ? -0.505 -28.094 -10.305 1 94.75 102 ASP A N 1
ATOM 786 C CA . ASP A 1 102 ? -1.448 -29.047 -9.711 1 94.75 102 ASP A CA 1
ATOM 787 C C . ASP A 1 102 ? -2.891 -28.641 -10.008 1 94.75 102 ASP A C 1
ATOM 789 O O . ASP A 1 102 ? -3.4 -27.672 -9.43 1 94.75 102 ASP A O 1
ATOM 793 N N . PRO A 1 103 ? -3.527 -29.391 -10.922 1 93.06 103 PRO A N 1
ATOM 794 C CA . PRO A 1 103 ? -4.883 -29 -11.32 1 93.06 103 PRO A CA 1
ATOM 795 C C . PRO A 1 103 ? -5.883 -29.094 -10.172 1 93.06 103 PRO A C 1
ATOM 797 O O . PRO A 1 103 ? -7.02 -28.641 -10.289 1 93.06 103 PRO A O 1
ATOM 800 N N . HIS A 1 104 ? -5.5 -29.656 -9.047 1 94.12 104 HIS A N 1
ATOM 801 C CA . HIS A 1 104 ? -6.391 -29.797 -7.898 1 94.12 104 HIS A CA 1
ATOM 802 C C . HIS A 1 104 ? -5.957 -28.891 -6.754 1 94.12 104 HIS A C 1
ATOM 804 O O . HIS A 1 104 ? -6.258 -29.156 -5.59 1 94.12 104 HIS A O 1
ATOM 810 N N . ALA A 1 105 ? -5.254 -27.844 -7.102 1 95.38 105 ALA A N 1
ATOM 811 C CA . ALA A 1 105 ? -4.809 -26.906 -6.078 1 95.38 105 ALA A CA 1
ATOM 812 C C . ALA A 1 105 ? -5.25 -25.484 -6.406 1 95.38 105 ALA A C 1
ATOM 814 O O . ALA A 1 105 ? -5.434 -25.141 -7.574 1 95.38 105 ALA A O 1
ATOM 815 N N . GLY A 1 106 ? -5.539 -24.719 -5.379 1 95.62 106 GLY A N 1
ATOM 816 C CA . GLY A 1 106 ? -5.867 -23.312 -5.488 1 95.62 106 GLY A CA 1
ATOM 817 C C . GLY A 1 106 ? -5.016 -22.438 -4.594 1 95.62 106 GLY A C 1
ATOM 818 O O . GLY A 1 106 ? -4.5 -22.891 -3.572 1 95.62 106 GLY A O 1
ATOM 819 N N . LEU A 1 107 ? -4.902 -21.219 -5.004 1 96.5 107 LEU A N 1
ATOM 820 C CA . LEU A 1 107 ? -4.051 -20.266 -4.297 1 96.5 107 LEU A CA 1
ATOM 821 C C . LEU A 1 107 ? -4.863 -19.062 -3.809 1 96.5 107 LEU A C 1
ATOM 823 O O . LEU A 1 107 ? -5.625 -18.469 -4.574 1 96.5 107 LEU A O 1
ATOM 827 N N . ALA A 1 108 ? -4.773 -18.75 -2.594 1 96.25 108 ALA A N 1
ATOM 828 C CA . ALA A 1 108 ? -5.281 -17.5 -2.045 1 96.25 108 ALA A CA 1
ATOM 829 C C . ALA A 1 108 ? -4.152 -16.484 -1.871 1 96.25 108 ALA A C 1
ATOM 831 O O . ALA A 1 108 ? -3.309 -16.641 -0.983 1 96.25 108 ALA A O 1
ATOM 832 N N . VAL A 1 109 ? -4.16 -15.461 -2.682 1 97.31 109 VAL A N 1
ATOM 833 C CA . VAL A 1 109 ? -3.146 -14.414 -2.611 1 97.31 109 VAL A CA 1
ATOM 834 C C . VAL A 1 109 ? -3.51 -13.422 -1.511 1 97.31 109 VAL A C 1
ATOM 836 O O . VAL A 1 109 ? -4.641 -12.93 -1.451 1 97.31 109 VAL A O 1
ATOM 839 N N . THR A 1 110 ? -2.545 -13.086 -0.641 1 94.5 110 THR A N 1
ATOM 840 C CA . THR A 1 110 ? -2.861 -12.281 0.536 1 94.5 110 THR A CA 1
ATOM 841 C C . THR A 1 110 ? -1.864 -11.141 0.694 1 94.5 110 THR A C 1
ATOM 843 O O . THR A 1 110 ? -1.666 -10.625 1.799 1 94.5 110 THR A O 1
ATOM 846 N N . LEU A 1 111 ? -1.315 -10.781 -0.405 1 92.44 111 LEU A N 1
ATOM 847 C CA . LEU A 1 111 ? -0.27 -9.766 -0.395 1 92.44 111 LEU A CA 1
ATOM 848 C C . LEU A 1 111 ? -0.809 -8.438 0.122 1 92.44 111 LEU A C 1
ATOM 850 O O . LEU A 1 111 ? -0.075 -7.664 0.744 1 92.44 111 LEU A O 1
ATOM 854 N N . ASP A 1 112 ? -2.055 -8.156 -0.076 1 92.44 112 ASP A N 1
ATOM 855 C CA . ASP A 1 112 ? -2.662 -6.867 0.243 1 92.44 112 ASP A CA 1
ATOM 856 C C . ASP A 1 112 ? -3.25 -6.867 1.653 1 92.44 112 ASP A C 1
ATOM 858 O O . ASP A 1 112 ? -3.721 -5.84 2.137 1 92.44 112 ASP A O 1
ATOM 862 N N . VAL A 1 113 ? -3.258 -8.102 2.117 1 89.56 113 VAL A N 1
ATOM 863 C CA . VAL A 1 113 ? -3.723 -8.219 3.496 1 89.56 113 VAL A CA 1
ATOM 864 C C . VAL A 1 113 ? -2.604 -8.766 4.375 1 89.56 113 VAL A C 1
ATOM 866 O O . VAL A 1 113 ? -1.75 -9.523 3.902 1 89.56 113 VAL A O 1
ATOM 869 N N . GLY A 1 114 ? -2.262 -8.227 5.418 1 84 114 GLY A N 1
ATOM 870 C CA . GLY A 1 114 ? -1.134 -8.492 6.297 1 84 114 GLY A CA 1
ATOM 871 C C . GLY A 1 114 ? -0.632 -7.25 7.012 1 84 114 GLY A C 1
ATOM 872 O O . GLY A 1 114 ? -1.298 -6.215 7.012 1 84 114 GLY A O 1
ATOM 873 N N . ASP A 1 115 ? 0.454 -7.504 7.688 1 86.19 115 ASP A N 1
ATOM 874 C CA . ASP A 1 115 ? 1.06 -6.449 8.492 1 86.19 115 ASP A CA 1
ATOM 875 C C . ASP A 1 115 ? 2.582 -6.566 8.5 1 86.19 115 ASP A C 1
ATOM 877 O O . ASP A 1 115 ? 3.133 -7.543 9.008 1 86.19 115 ASP A O 1
ATOM 881 N N . ARG A 1 116 ? 3.166 -5.52 7.902 1 89.75 116 ARG A N 1
ATOM 882 C CA . ARG A 1 116 ? 4.617 -5.629 7.809 1 89.75 116 ARG A CA 1
ATOM 883 C C . ARG A 1 116 ? 5.262 -5.58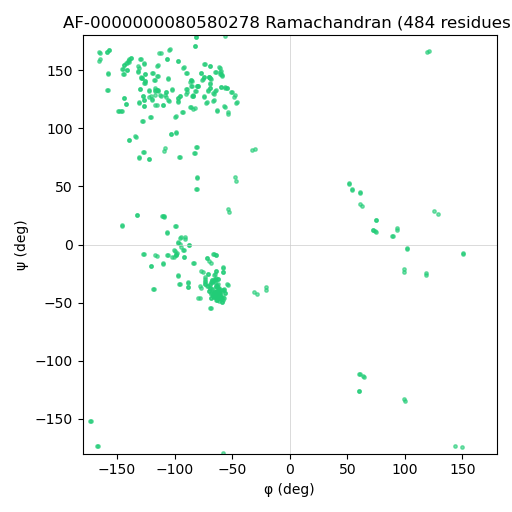2 9.188 1 89.75 116 ARG A C 1
ATOM 885 O O . ARG A 1 116 ? 6.449 -5.891 9.336 1 89.75 116 ARG A O 1
ATOM 892 N N . PHE A 1 117 ? 4.395 -5.266 10.219 1 88.31 117 PHE A N 1
ATOM 893 C CA . PHE A 1 117 ? 4.926 -5.148 11.57 1 88.31 117 PHE A CA 1
ATOM 894 C C . PHE A 1 117 ? 4.531 -6.355 12.414 1 88.31 117 PHE A C 1
ATOM 896 O O . PHE A 1 117 ? 5.004 -6.512 13.539 1 88.31 117 PHE A O 1
ATOM 903 N N . ASP A 1 118 ? 3.652 -7.156 11.844 1 81.44 118 ASP A N 1
ATOM 904 C CA . ASP A 1 118 ? 3.113 -8.289 12.594 1 81.44 118 ASP A CA 1
ATOM 905 C C . ASP A 1 118 ? 2.93 -9.508 11.688 1 81.44 118 ASP A C 1
ATOM 907 O O . ASP A 1 118 ? 2.117 -9.484 10.758 1 81.44 118 ASP A O 1
ATOM 911 N N . ILE A 1 119 ? 3.596 -10.547 12.055 1 75.5 119 ILE A N 1
ATOM 912 C CA . ILE A 1 119 ? 3.604 -11.75 11.234 1 75.5 119 ILE A CA 1
ATOM 913 C C . ILE A 1 119 ? 2.244 -12.445 11.312 1 75.5 119 ILE A C 1
ATOM 915 O O . ILE A 1 119 ? 1.937 -13.312 10.5 1 75.5 119 ILE A O 1
ATOM 919 N N . HIS A 1 120 ? 1.442 -11.945 12.297 1 73.44 120 HIS A N 1
ATOM 920 C CA . HIS A 1 120 ? 0.114 -12.531 12.43 1 73.44 120 HIS A CA 1
ATOM 921 C C . HIS A 1 120 ? -0.966 -11.562 11.953 1 73.44 120 HIS A C 1
ATOM 923 O O . HIS A 1 120 ? -1.563 -10.852 12.766 1 73.44 120 HIS A O 1
ATOM 929 N N . PRO A 1 121 ? -1.152 -11.562 10.656 1 71.5 121 PRO A N 1
ATOM 930 C CA . PRO A 1 121 ? -2.195 -10.664 10.156 1 71.5 121 PRO A CA 1
ATOM 931 C C . PRO A 1 121 ? -3.574 -10.984 10.727 1 71.5 121 PRO A C 1
ATOM 933 O O . PRO A 1 121 ? -3.902 -12.148 10.945 1 71.5 121 PRO A O 1
ATOM 936 N N . THR A 1 122 ? -4.391 -10 10.891 1 75.75 122 THR A N 1
ATOM 937 C CA . THR A 1 122 ? -5.66 -10.164 11.594 1 75.75 122 THR A CA 1
ATOM 938 C C . THR A 1 122 ? -6.805 -10.344 10.602 1 75.75 122 THR A C 1
ATOM 940 O O . THR A 1 122 ? -7.906 -10.75 10.977 1 75.75 122 THR A O 1
ATOM 943 N N . GLN A 1 123 ? -6.547 -10.148 9.328 1 85.06 123 GLN A N 1
ATOM 944 C CA . GLN A 1 123 ? -7.613 -10.148 8.328 1 85.06 123 GLN A CA 1
ATOM 945 C C . GLN A 1 123 ? -8 -11.578 7.938 1 85.06 123 GLN A C 1
ATOM 947 O O . GLN A 1 123 ? -8.078 -11.898 6.75 1 85.06 123 GLN A O 1
ATOM 952 N N . LYS A 1 124 ? -8.414 -12.391 8.867 1 84.19 124 LYS A N 1
ATOM 953 C CA . LYS A 1 124 ? -8.648 -13.812 8.656 1 84.19 124 LYS A CA 1
ATOM 954 C C . LYS A 1 124 ? -9.914 -14.055 7.844 1 84.19 124 LYS A C 1
ATOM 956 O O . LYS A 1 124 ? -9.992 -15.008 7.066 1 84.19 124 LYS A O 1
ATOM 961 N N . THR A 1 125 ? -10.805 -13.125 8.031 1 88.5 125 THR A N 1
ATOM 962 C CA . THR A 1 125 ? -12.039 -13.273 7.258 1 88.5 125 THR A CA 1
ATOM 963 C C . THR A 1 125 ? -11.766 -13.094 5.77 1 88.5 125 THR A C 1
ATOM 965 O O . THR A 1 125 ? -12.273 -13.852 4.941 1 88.5 125 THR A O 1
ATOM 968 N N . VAL A 1 126 ? -10.977 -12.102 5.453 1 91.88 126 VAL A N 1
ATOM 969 C CA . VAL A 1 126 ? -10.633 -11.844 4.059 1 91.88 126 VAL A CA 1
ATOM 970 C C . VAL A 1 126 ? -9.883 -13.039 3.479 1 91.88 126 VAL A C 1
ATOM 972 O O . VAL A 1 126 ? -10.203 -13.508 2.381 1 91.88 126 VAL A O 1
ATOM 975 N N . VAL A 1 127 ? -8.977 -13.586 4.191 1 91.56 127 VAL A N 1
ATOM 976 C CA . VAL A 1 127 ? -8.203 -14.75 3.76 1 91.56 127 VAL A CA 1
ATOM 977 C C . VAL A 1 127 ? -9.133 -15.945 3.562 1 91.56 127 VAL A C 1
ATOM 979 O O . VAL A 1 127 ? -9.039 -16.656 2.561 1 91.56 127 VAL A O 1
ATOM 982 N N . GLY A 1 128 ? -10.047 -16.125 4.504 1 92.25 128 GLY A N 1
ATOM 983 C CA . GLY A 1 128 ? -11.016 -17.203 4.391 1 92.25 128 GLY A CA 1
ATOM 984 C C . GLY A 1 128 ? -11.883 -17.094 3.154 1 92.25 128 GLY A C 1
ATOM 985 O O . GLY A 1 128 ? -12.164 -18.109 2.502 1 92.25 128 GLY A O 1
ATOM 986 N N . GLU A 1 129 ? -12.289 -15.938 2.906 1 94.25 129 GLU A N 1
ATOM 987 C CA . GLU A 1 129 ? -13.125 -15.703 1.729 1 94.25 129 GLU A CA 1
ATOM 988 C C . GLU A 1 129 ? -12.367 -16.031 0.445 1 94.25 129 GLU A C 1
ATOM 990 O O . GLU A 1 129 ? -12.945 -16.594 -0.496 1 94.25 129 GLU A O 1
ATOM 995 N N . ARG A 1 130 ? -11.133 -15.758 0.442 1 95.19 130 ARG A N 1
ATOM 996 C CA . ARG A 1 130 ? -10.336 -16.031 -0.747 1 95.19 130 ARG A CA 1
ATOM 997 C C . ARG A 1 130 ? -10.078 -17.531 -0.896 1 95.19 130 ARG A C 1
ATOM 999 O O . ARG A 1 130 ? -10.055 -18.062 -2.012 1 95.19 130 ARG A O 1
ATOM 1006 N N . LEU A 1 131 ? -9.938 -18.188 0.238 1 94.31 131 LEU A N 1
ATOM 1007 C CA . LEU A 1 131 ? -9.844 -19.641 0.207 1 94.31 131 LEU A CA 1
ATOM 1008 C C . LEU A 1 131 ? -11.148 -20.266 -0.301 1 94.31 131 LEU A C 1
ATOM 1010 O O . LEU A 1 131 ? -11.117 -21.188 -1.108 1 94.31 131 LEU A O 1
ATOM 1014 N N . ALA A 1 132 ? -12.219 -19.719 0.171 1 94.31 132 ALA A N 1
ATOM 1015 C CA . ALA A 1 132 ? -13.523 -20.234 -0.258 1 94.31 132 ALA A CA 1
ATOM 1016 C C . ALA A 1 132 ? -13.711 -20.062 -1.763 1 94.31 132 ALA A C 1
ATOM 1018 O O . ALA A 1 132 ? -14.258 -20.938 -2.43 1 94.31 132 ALA A O 1
ATOM 1019 N N . ARG A 1 133 ? -13.281 -18.953 -2.227 1 95.06 133 ARG A N 1
ATOM 1020 C CA . ARG A 1 133 ? -13.352 -18.703 -3.662 1 95.06 133 ARG A CA 1
ATOM 1021 C C . ARG A 1 133 ? -12.578 -19.766 -4.445 1 95.06 133 ARG A C 1
ATOM 1023 O O . ARG A 1 133 ? -13.086 -20.312 -5.426 1 95.06 133 ARG A O 1
ATOM 1030 N N . ALA A 1 134 ? -11.375 -19.984 -4.004 1 94.12 134 ALA A N 1
ATOM 1031 C CA . ALA A 1 134 ? -10.562 -21 -4.652 1 94.12 134 ALA A CA 1
ATOM 1032 C C . ALA A 1 134 ? -11.211 -22.375 -4.547 1 94.12 134 ALA A C 1
ATOM 1034 O O . ALA A 1 134 ? -11.188 -23.156 -5.5 1 94.12 134 ALA A O 1
ATOM 1035 N N . ALA A 1 135 ? -11.789 -22.656 -3.443 1 93.25 135 ALA A N 1
ATOM 1036 C CA . ALA A 1 135 ? -12.445 -23.938 -3.207 1 93.25 135 ALA A CA 1
ATOM 1037 C C . ALA A 1 135 ? -13.602 -24.156 -4.172 1 93.25 135 ALA A C 1
ATOM 1039 O O . ALA A 1 135 ? -13.805 -25.25 -4.684 1 93.25 135 ALA A O 1
ATOM 1040 N N . ARG A 1 136 ? -14.32 -23.109 -4.352 1 94.38 136 ARG A N 1
ATOM 1041 C CA . ARG A 1 136 ? -15.469 -23.203 -5.25 1 94.38 136 ARG A CA 1
ATOM 1042 C C . ARG A 1 136 ? -15.039 -23.672 -6.641 1 94.38 136 ARG A C 1
ATOM 1044 O O . ARG A 1 136 ? -15.727 -24.469 -7.273 1 94.38 136 ARG A O 1
ATOM 1051 N N . ALA A 1 137 ? -13.938 -23.172 -7.035 1 91.62 137 ALA A N 1
ATOM 1052 C CA . ALA A 1 137 ? -13.445 -23.531 -8.367 1 91.62 137 ALA A CA 1
ATOM 1053 C C . ALA A 1 137 ? -12.805 -24.906 -8.367 1 91.62 137 ALA A C 1
ATOM 1055 O O . ALA A 1 137 ? -13.172 -25.766 -9.164 1 91.62 137 ALA A O 1
ATOM 1056 N N . VAL A 1 138 ? -11.969 -25.219 -7.43 1 90.94 138 VAL A N 1
ATOM 1057 C CA . VAL A 1 138 ? -11.094 -26.375 -7.477 1 90.94 138 VAL A CA 1
ATOM 1058 C C . VAL A 1 138 ? -11.805 -27.594 -6.895 1 90.94 138 VAL A C 1
ATOM 1060 O O . VAL A 1 138 ? -11.68 -28.703 -7.414 1 90.94 138 VAL A O 1
ATOM 1063 N N . ALA A 1 139 ? -12.555 -27.344 -5.91 1 88.94 139 ALA A N 1
ATOM 1064 C CA . ALA A 1 139 ? -13.156 -28.469 -5.191 1 88.94 139 ALA A CA 1
ATOM 1065 C C . ALA A 1 139 ? -14.57 -28.734 -5.68 1 88.94 139 ALA A C 1
ATOM 1067 O O . ALA A 1 139 ? -15.039 -29.875 -5.66 1 88.94 139 ALA A O 1
ATOM 1068 N N . TYR A 1 140 ? -15.211 -27.703 -6.184 1 91.12 140 TYR A N 1
ATOM 1069 C CA . TYR A 1 140 ? -16.625 -27.875 -6.508 1 91.12 140 TYR A CA 1
ATOM 1070 C C . TYR A 1 140 ? -16.859 -27.734 -8.008 1 91.12 140 TYR A C 1
ATOM 1072 O O . TYR A 1 140 ? -17.969 -27.969 -8.492 1 91.12 140 TYR A O 1
ATOM 1080 N N . GLY A 1 141 ? -15.891 -27.312 -8.703 1 89.06 141 GLY A N 1
ATOM 1081 C CA . GLY A 1 141 ? -15.961 -27.266 -10.156 1 89.06 141 GLY A CA 1
ATOM 1082 C C . GLY A 1 141 ? -16.828 -26.141 -10.68 1 89.06 141 GLY A C 1
ATOM 1083 O O . GLY A 1 141 ? -17.328 -26.203 -11.805 1 89.06 141 GLY A O 1
ATOM 1084 N N . GLU A 1 142 ? -17 -25.172 -9.82 1 91.38 142 GLU A N 1
ATOM 1085 C CA . GLU A 1 142 ? -17.781 -24.016 -10.258 1 91.38 142 GLU A CA 1
ATOM 1086 C C . GLU A 1 142 ? -17.047 -23.219 -11.336 1 91.38 142 GLU A C 1
ATOM 1088 O O . GLU A 1 142 ? -15.828 -23.062 -11.273 1 91.38 142 GLU A O 1
ATOM 1093 N N . LYS A 1 143 ? -17.875 -22.734 -12.297 1 91.06 143 LYS A N 1
ATOM 1094 C CA . LYS A 1 143 ? -17.297 -21.891 -13.352 1 91.06 143 LYS A CA 1
ATOM 1095 C C . LYS A 1 143 ? -17.156 -20.453 -12.883 1 91.06 143 LYS A C 1
ATOM 1097 O O . LYS A 1 143 ? -18 -19.609 -13.195 1 91.06 143 LYS A O 1
ATOM 1102 N N . THR A 1 144 ? -16.125 -20.156 -12.102 1 89.5 144 THR A N 1
ATOM 1103 C CA . THR A 1 144 ? -15.844 -18.844 -11.539 1 89.5 144 THR A CA 1
ATOM 1104 C C . THR A 1 144 ? -14.344 -18.562 -11.586 1 89.5 144 THR A C 1
ATOM 1106 O O . THR A 1 144 ? -13.539 -19.453 -11.859 1 89.5 144 THR A O 1
ATOM 1109 N N . VAL A 1 145 ? -14.016 -17.281 -11.547 1 90.94 145 VAL A N 1
ATOM 1110 C CA . VAL A 1 145 ? -12.617 -16.891 -11.414 1 90.94 145 VAL A CA 1
ATOM 1111 C C . VAL A 1 145 ? -12.07 -17.391 -10.078 1 90.94 145 VAL A C 1
ATOM 1113 O O . VAL A 1 145 ? -12.562 -17.016 -9.016 1 90.94 145 VAL A O 1
ATOM 1116 N N . PRO A 1 146 ? -11.141 -18.266 -10.109 1 92 146 PRO A N 1
ATOM 1117 C CA . PRO A 1 146 ? -10.758 -18.984 -8.891 1 92 146 PRO A CA 1
ATOM 1118 C C . PRO A 1 146 ? -10.023 -18.109 -7.887 1 92 146 PRO A C 1
ATOM 1120 O O . PRO A 1 146 ? -9.969 -18.422 -6.699 1 92 146 PRO A O 1
ATOM 1123 N N . GLY A 1 147 ? -9.414 -17.094 -8.461 1 95.62 147 GLY A N 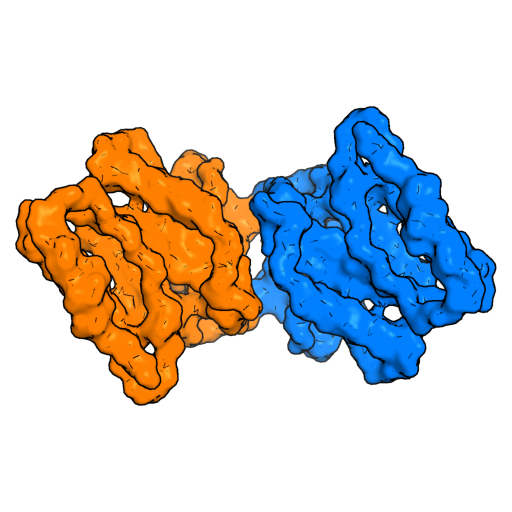1
ATOM 1124 C CA . GLY A 1 147 ? -8.602 -16.297 -7.547 1 95.62 147 GLY A CA 1
ATOM 1125 C C . GLY A 1 147 ? -8.039 -15.039 -8.188 1 95.62 147 GLY A C 1
ATOM 1126 O O . GLY A 1 147 ? -8.68 -14.445 -9.062 1 95.62 147 GLY A O 1
ATOM 1127 N N . SER A 1 148 ? -6.934 -14.609 -7.703 1 98.06 148 SER A N 1
ATOM 1128 C CA . SER A 1 148 ? -6.289 -13.344 -8.039 1 98.06 148 SER A CA 1
ATOM 1129 C C . SER A 1 148 ? -5.758 -13.359 -9.477 1 98.06 148 SER A C 1
ATOM 1131 O O . SER A 1 148 ? -5.465 -14.43 -10.016 1 98.06 148 SER A O 1
ATOM 1133 N N . PRO A 1 149 ? -5.668 -12.102 -10.078 1 98.69 149 PRO A N 1
ATOM 1134 C CA . PRO A 1 149 ? -4.949 -12.039 -11.352 1 98.69 149 PRO A CA 1
ATOM 1135 C C . PRO A 1 149 ? -3.576 -12.703 -11.289 1 98.69 149 PRO A C 1
ATOM 1137 O O . PRO A 1 149 ? -2.809 -12.453 -10.352 1 98.69 149 PRO A O 1
ATOM 1140 N N . THR A 1 150 ? -3.283 -13.555 -12.258 1 98.44 150 THR A N 1
ATOM 1141 C CA . THR A 1 150 ? -2.035 -14.312 -12.297 1 98.44 150 THR A CA 1
ATOM 1142 C C . THR A 1 150 ? -1.319 -14.109 -13.625 1 98.44 150 THR A C 1
ATOM 1144 O O . THR A 1 150 ? -1.9 -14.336 -14.688 1 98.44 150 THR A O 1
ATOM 1147 N N . ALA A 1 151 ? -0.046 -13.656 -13.539 1 98.75 151 ALA A N 1
ATOM 1148 C CA . ALA A 1 151 ? 0.742 -13.461 -14.758 1 98.75 151 ALA A CA 1
ATOM 1149 C C . ALA A 1 151 ? 1.098 -14.797 -15.406 1 98.75 151 ALA A C 1
ATOM 1151 O O . ALA A 1 151 ? 1.524 -15.734 -14.719 1 98.75 151 ALA A O 1
ATOM 1152 N N . VAL A 1 152 ? 0.926 -14.844 -16.734 1 98 152 VAL A N 1
ATOM 1153 C CA . VAL A 1 152 ? 1.142 -16.125 -17.391 1 98 152 VAL A CA 1
ATOM 1154 C C . VAL A 1 152 ? 2.242 -15.992 -18.438 1 98 152 VAL A C 1
ATOM 1156 O O . VAL A 1 152 ? 2.82 -17 -18.875 1 98 152 VAL A O 1
ATOM 1159 N N . ALA A 1 153 ? 2.51 -14.766 -18.828 1 98.62 153 ALA A N 1
ATOM 1160 C CA . ALA A 1 153 ? 3.539 -14.586 -19.844 1 98.62 153 ALA A CA 1
ATOM 1161 C C . ALA A 1 153 ? 4.109 -13.164 -19.797 1 98.62 153 ALA A C 1
ATOM 1163 O O . ALA A 1 153 ? 3.414 -12.227 -19.406 1 98.62 153 ALA A O 1
ATOM 1164 N N . ALA A 1 154 ? 5.352 -13.023 -20.109 1 98.81 154 ALA A N 1
ATOM 1165 C CA . ALA A 1 154 ? 6.047 -11.766 -20.375 1 98.81 154 ALA A CA 1
ATOM 1166 C C . ALA A 1 154 ? 6.758 -11.812 -21.734 1 98.81 154 ALA A C 1
ATOM 1168 O O . ALA A 1 154 ? 7.605 -12.68 -21.969 1 98.81 154 ALA A O 1
ATOM 1169 N N . ALA A 1 155 ? 6.336 -10.906 -22.594 1 98.75 155 ALA A N 1
ATOM 1170 C CA . ALA A 1 155 ? 6.891 -10.961 -23.938 1 98.75 155 ALA A CA 1
ATOM 1171 C C . ALA A 1 155 ? 7.367 -9.586 -24.391 1 98.75 155 ALA A C 1
ATOM 1173 O O . ALA A 1 155 ? 6.746 -8.57 -24.078 1 98.75 155 ALA A O 1
ATOM 1174 N N . ARG A 1 156 ? 8.406 -9.625 -25.234 1 98.44 156 ARG A N 1
ATOM 1175 C CA . ARG A 1 156 ? 8.852 -8.391 -25.875 1 98.44 156 ARG A CA 1
ATOM 1176 C C . ARG A 1 156 ? 7.859 -7.918 -26.922 1 98.44 156 ARG A C 1
ATOM 1178 O O . ARG A 1 156 ? 7.305 -8.734 -27.672 1 98.44 156 ARG A O 1
ATOM 1185 N N . SER A 1 157 ? 7.547 -6.742 -26.906 1 98.06 157 SER A N 1
ATOM 1186 C CA . SER A 1 157 ? 6.75 -6.043 -27.906 1 98.06 157 SER A CA 1
ATOM 1187 C C . SER A 1 157 ? 7.383 -4.707 -28.281 1 98.06 157 SER A C 1
ATOM 1189 O O . SER A 1 157 ? 7.051 -3.674 -27.703 1 98.06 157 SER A O 1
ATOM 1191 N N . GLY A 1 158 ? 8.203 -4.754 -29.375 1 97.31 158 GLY A N 1
ATOM 1192 C CA . GLY A 1 158 ? 9.031 -3.59 -29.625 1 97.31 158 GLY A CA 1
ATOM 1193 C C . GLY A 1 158 ? 9.992 -3.271 -28.5 1 97.31 158 GLY A C 1
ATOM 1194 O O . GLY A 1 158 ? 10.758 -4.133 -28.078 1 97.31 158 GLY A O 1
ATOM 1195 N N . ASN A 1 159 ? 9.906 -2.031 -28.047 1 98.06 159 ASN A N 1
ATOM 1196 C CA . ASN A 1 159 ? 10.781 -1.61 -26.953 1 98.06 159 ASN A CA 1
ATOM 1197 C C . ASN A 1 159 ? 10.156 -1.91 -25.594 1 98.06 159 ASN A C 1
ATOM 1199 O O . ASN A 1 159 ? 10.781 -1.678 -24.547 1 98.06 159 ASN A O 1
ATOM 1203 N N . ASP A 1 160 ? 8.961 -2.479 -25.641 1 98.81 160 ASP A N 1
ATOM 1204 C 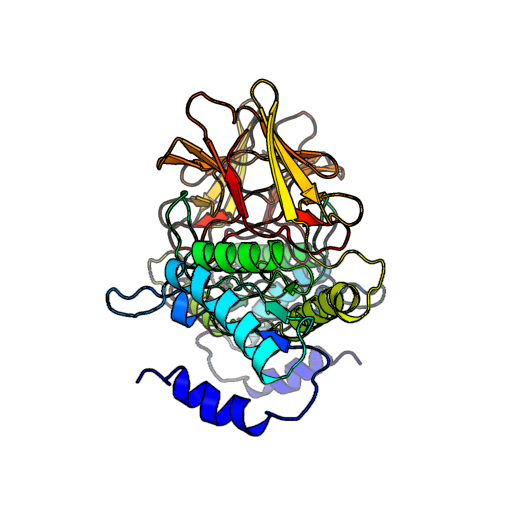CA . ASP A 1 160 ? 8.227 -2.693 -24.406 1 98.81 160 ASP A CA 1
ATOM 1205 C C . ASP A 1 160 ? 8.219 -4.172 -24.016 1 98.81 160 ASP A C 1
ATOM 1207 O O . ASP A 1 160 ? 8.625 -5.027 -24.812 1 98.81 160 ASP A O 1
ATOM 1211 N N . ILE A 1 161 ? 7.98 -4.469 -22.812 1 98.88 161 ILE A N 1
ATOM 1212 C CA . ILE A 1 161 ? 7.582 -5.797 -22.375 1 98.88 161 ILE A CA 1
ATOM 1213 C C . ILE A 1 161 ? 6.102 -5.793 -22 1 98.88 161 ILE A C 1
ATOM 1215 O O . ILE A 1 161 ? 5.621 -4.859 -21.344 1 98.88 161 ILE A O 1
ATOM 1219 N N . VAL A 1 162 ? 5.371 -6.734 -22.5 1 98.94 162 VAL A N 1
ATOM 1220 C CA . VAL A 1 162 ? 3.957 -6.883 -22.172 1 98.94 162 VAL A CA 1
ATOM 1221 C C . VAL A 1 162 ? 3.752 -8.125 -21.312 1 98.94 162 VAL A C 1
ATOM 1223 O O . VAL A 1 162 ? 4.141 -9.234 -21.703 1 98.94 162 VAL A O 1
ATOM 1226 N N . VAL A 1 163 ? 3.236 -7.953 -20.125 1 98.94 163 VAL A N 1
ATOM 1227 C CA . VAL A 1 163 ? 2.908 -9.047 -19.219 1 98.94 163 VAL A CA 1
ATOM 1228 C C . VAL A 1 163 ? 1.422 -9.383 -19.328 1 98.94 163 VAL A C 1
ATOM 1230 O O . VAL A 1 163 ? 0.57 -8.508 -19.156 1 98.94 163 VAL A O 1
ATOM 1233 N N . THR A 1 164 ? 1.077 -10.625 -19.578 1 98.94 164 THR A N 1
ATOM 1234 C CA . THR A 1 164 ? -0.301 -11.07 -19.734 1 98.94 164 THR A CA 1
ATOM 1235 C C . THR A 1 164 ? -0.788 -11.781 -18.469 1 98.94 164 THR A C 1
ATOM 1237 O O . THR A 1 164 ? -0.069 -12.602 -17.906 1 98.94 164 THR A O 1
ATOM 1240 N N . PHE A 1 165 ? -1.98 -11.406 -18.062 1 98.81 165 PHE A N 1
ATOM 1241 C CA . PHE A 1 165 ? -2.57 -11.992 -16.859 1 98.81 165 PHE A CA 1
ATOM 1242 C C . PHE A 1 165 ? -3.822 -12.789 -17.203 1 98.81 165 PHE A C 1
ATOM 1244 O O . PHE A 1 165 ? -4.562 -12.43 -18.125 1 98.81 165 PHE A O 1
ATOM 1251 N N . LYS A 1 166 ? -4.02 -13.836 -16.5 1 97.94 166 LYS A N 1
ATOM 1252 C CA . LYS A 1 166 ? -5.316 -14.5 -16.469 1 97.94 166 LYS A CA 1
ATOM 1253 C C . LYS A 1 166 ? -6.051 -14.203 -15.164 1 97.94 166 LYS A C 1
ATOM 1255 O O . LYS A 1 166 ? -5.488 -13.602 -14.25 1 97.94 166 LYS A O 1
ATOM 1260 N N . ASP A 1 167 ? -7.352 -14.539 -15.086 1 97.5 167 ASP A N 1
ATOM 1261 C CA . ASP A 1 167 ? -8.188 -14.43 -13.891 1 97.5 167 ASP A CA 1
ATOM 1262 C C . ASP A 1 167 ? -8.289 -12.977 -13.422 1 97.5 167 ASP A C 1
ATOM 1264 O O . ASP A 1 167 ? -8.156 -12.695 -12.234 1 97.5 167 ASP A O 1
ATOM 1268 N N . THR A 1 168 ? -8.508 -12.047 -14.398 1 98.31 168 THR A N 1
ATOM 1269 C CA . THR A 1 168 ? -8.477 -10.625 -14.07 1 98.31 168 THR A CA 1
ATOM 1270 C C . THR A 1 168 ? -9.867 -10.117 -13.703 1 98.31 168 THR A C 1
ATOM 1272 O O . THR A 1 168 ? -10.023 -8.984 -13.25 1 98.31 168 THR A O 1
ATOM 1275 N N . ALA A 1 169 ? -10.859 -10.961 -13.828 1 97.31 169 ALA A N 1
ATOM 1276 C CA . ALA A 1 169 ? -12.227 -10.594 -13.492 1 97.31 169 ALA A CA 1
ATOM 1277 C C . ALA A 1 169 ? -12.641 -9.297 -14.188 1 97.31 169 ALA A C 1
ATOM 1279 O O . ALA A 1 169 ? -13.117 -8.367 -13.539 1 97.31 169 ALA A O 1
ATOM 1280 N N . GLY A 1 170 ? -12.453 -9.258 -15.531 1 96.81 170 GLY A N 1
ATOM 1281 C CA . GLY A 1 170 ? -12.898 -8.125 -16.328 1 96.81 170 GLY A CA 1
ATOM 1282 C C . GLY A 1 170 ? -11.82 -7.074 -16.516 1 96.81 170 GLY A C 1
ATOM 1283 O O . GLY A 1 170 ? -12.125 -5.91 -16.797 1 96.81 170 GLY A O 1
ATOM 1284 N N . GLY A 1 171 ? -10.617 -7.406 -16.219 1 98.31 171 GLY A N 1
ATOM 1285 C CA . GLY A 1 171 ? -9.508 -6.496 -16.469 1 98.31 171 GLY A CA 1
ATOM 1286 C C . GLY A 1 171 ? -8.766 -6.105 -15.203 1 98.31 171 GLY A C 1
ATOM 1287 O O . GLY A 1 171 ? -9.266 -6.305 -14.094 1 98.31 171 GLY A O 1
ATOM 1288 N N . LEU A 1 172 ? -7.605 -5.539 -15.406 1 98.81 172 LEU A N 1
ATOM 1289 C CA . LEU A 1 172 ? -6.762 -5.062 -14.312 1 98.81 172 LEU A CA 1
ATOM 1290 C C . LEU A 1 172 ? -7.047 -3.598 -14.008 1 98.81 172 LEU A C 1
ATOM 1292 O O . LEU A 1 172 ? -7.504 -2.855 -14.875 1 98.81 172 LEU A O 1
ATOM 1296 N N . LYS A 1 173 ? -6.816 -3.223 -12.805 1 98.56 173 LYS A N 1
ATOM 1297 C CA . LYS A 1 173 ? -6.926 -1.83 -12.383 1 98.56 173 LYS A CA 1
ATOM 1298 C C . LYS A 1 173 ? -5.824 -1.473 -11.383 1 98.56 173 LYS A C 1
ATOM 1300 O O . LYS A 1 173 ? -5.238 -2.355 -10.758 1 98.56 173 LYS A O 1
ATOM 1305 N N . THR A 1 174 ? -5.535 -0.188 -11.32 1 98.75 174 THR A N 1
ATOM 1306 C CA . THR A 1 174 ? -4.578 0.335 -10.352 1 98.75 174 THR A CA 1
ATOM 1307 C C . THR A 1 174 ? -5.27 1.261 -9.352 1 98.75 174 THR A C 1
ATOM 1309 O O . THR A 1 174 ? -6.113 2.076 -9.734 1 98.75 174 THR A O 1
ATOM 1312 N N . TYR A 1 175 ? -4.98 1.04 -8.125 1 98.56 175 TYR A N 1
ATOM 1313 C CA . TYR A 1 175 ? -5.496 1.937 -7.098 1 98.56 175 TYR A CA 1
ATOM 1314 C C . TYR A 1 175 ? -4.535 3.092 -6.848 1 98.56 175 TYR A C 1
ATOM 1316 O O . TYR A 1 175 ? -3.316 2.896 -6.816 1 98.56 175 TYR A O 1
ATOM 1324 N N . SER A 1 176 ? -5.039 4.387 -6.77 1 98.56 176 SER A N 1
ATOM 1325 C CA . SER A 1 176 ? -4.363 5.594 -6.301 1 98.56 176 SER A CA 1
ATOM 1326 C C . SER A 1 176 ? -3.314 6.062 -7.305 1 98.56 176 SER A C 1
ATOM 1328 O O . SER A 1 176 ? -2.432 6.855 -6.965 1 98.56 176 SER A O 1
ATOM 1330 N N . ALA A 1 177 ? -3.322 5.527 -8.508 1 98.56 177 ALA A N 1
ATOM 1331 C CA . ALA A 1 177 ? -2.439 5.953 -9.594 1 98.56 177 ALA A CA 1
ATOM 1332 C C . ALA A 1 177 ? -2.924 5.418 -10.938 1 98.56 177 ALA A C 1
ATOM 1334 O O . ALA A 1 177 ? -3.748 4.504 -10.984 1 98.56 177 ALA A O 1
ATOM 1335 N N . ASP A 1 178 ? -2.41 5.965 -11.984 1 97.5 178 ASP A N 1
ATOM 1336 C CA . ASP A 1 178 ? -2.709 5.461 -13.32 1 97.5 178 ASP A CA 1
ATOM 1337 C C . ASP A 1 178 ? -1.646 4.465 -13.781 1 97.5 178 ASP A C 1
ATOM 1339 O O . ASP A 1 178 ? -1.621 4.07 -14.953 1 97.5 178 ASP A O 1
ATOM 1343 N N . ARG A 1 179 ? -0.747 4.156 -12.852 1 97.69 179 ARG A N 1
ATOM 1344 C CA . ARG A 1 179 ? 0.311 3.184 -13.094 1 97.69 179 ARG A CA 1
ATOM 1345 C C . ARG A 1 179 ? 0.416 2.184 -11.953 1 97.69 179 ARG A C 1
ATOM 1347 O O . ARG A 1 179 ? 0.015 2.479 -10.82 1 97.69 179 ARG A O 1
ATOM 1354 N N . ALA A 1 180 ? 0.908 1.021 -12.312 1 98.75 180 ALA A N 1
ATOM 1355 C CA . ALA A 1 180 ? 1.168 0.015 -11.281 1 98.75 180 ALA A CA 1
ATOM 1356 C C . ALA A 1 180 ? 2.588 0.144 -10.734 1 98.75 180 ALA A C 1
ATOM 1358 O O . ALA A 1 180 ? 3.506 0.531 -11.461 1 98.75 180 ALA A O 1
ATOM 1359 N N . ILE A 1 181 ? 2.754 -0.163 -9.477 1 98.75 181 ILE A N 1
ATOM 1360 C CA . ILE A 1 181 ? 4.094 -0.221 -8.898 1 98.75 181 ILE A CA 1
ATOM 1361 C C . ILE A 1 181 ? 4.438 -1.665 -8.539 1 98.75 181 ILE A C 1
ATOM 1363 O O . ILE A 1 181 ? 3.572 -2.541 -8.57 1 98.75 181 ILE A O 1
ATOM 1367 N N . GLY A 1 182 ? 5.699 -1.915 -8.305 1 98.69 182 GLY A N 1
ATOM 1368 C CA . GLY A 1 182 ? 6.152 -3.227 -7.871 1 98.69 182 GLY A CA 1
ATOM 1369 C C . GLY A 1 182 ? 6.773 -4.039 -8.992 1 98.69 182 GLY A C 1
ATOM 1370 O O . GLY A 1 182 ? 7.273 -5.145 -8.766 1 98.69 182 GLY A O 1
ATOM 1371 N N . PHE A 1 183 ? 6.777 -3.529 -10.227 1 98.88 183 PHE A N 1
ATOM 1372 C CA . PHE A 1 183 ? 7.352 -4.262 -11.352 1 98.88 183 PHE A CA 1
ATOM 1373 C C . PHE A 1 183 ? 8.852 -4.02 -11.445 1 98.88 183 PHE A C 1
ATOM 1375 O O . PHE A 1 183 ? 9.32 -2.891 -11.273 1 98.88 183 PHE A O 1
ATOM 1382 N N . GLU A 1 184 ? 9.578 -5.086 -11.68 1 98.75 184 GLU A N 1
ATOM 1383 C CA . GLU A 1 184 ? 11.016 -5.051 -11.898 1 98.75 184 GLU A CA 1
ATOM 1384 C C . GLU A 1 184 ? 11.398 -5.785 -13.18 1 98.75 184 GLU A C 1
ATOM 1386 O O . GLU A 1 184 ? 10.789 -6.797 -13.531 1 98.75 184 GLU A O 1
ATOM 1391 N N . VAL A 1 185 ? 12.336 -5.242 -13.797 1 98.75 185 VAL A N 1
ATOM 1392 C CA . VAL A 1 185 ? 12.953 -5.957 -14.906 1 98.75 185 VAL A CA 1
ATOM 1393 C C . VAL A 1 185 ? 14.422 -6.23 -14.594 1 98.75 185 VAL A C 1
ATOM 1395 O O . VAL A 1 185 ? 15.102 -5.395 -13.984 1 98.75 185 VAL A O 1
ATOM 1398 N N . CYS A 1 186 ? 14.852 -7.398 -15 1 98.25 186 CYS A N 1
ATOM 1399 C CA . CYS A 1 186 ? 16.156 -7.852 -14.555 1 98.25 186 CYS A CA 1
ATOM 1400 C C . CYS A 1 186 ? 17.016 -8.273 -15.742 1 98.25 186 CYS A C 1
ATOM 1402 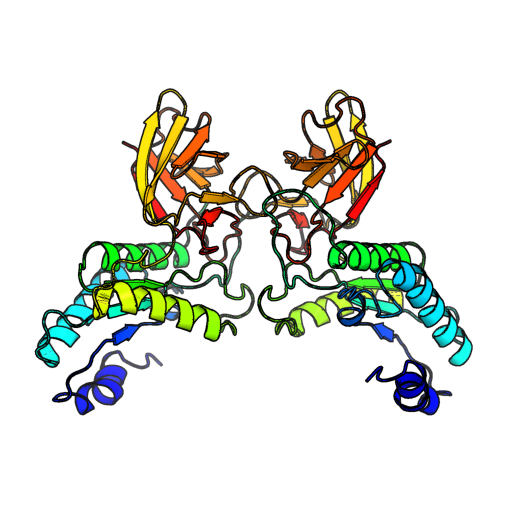O O . CYS A 1 186 ? 16.562 -9.016 -16.609 1 98.25 186 CYS A O 1
ATOM 1404 N N . ALA A 1 187 ? 18.156 -7.75 -15.805 1 96.56 187 ALA A N 1
ATOM 1405 C CA . ALA A 1 187 ? 19.25 -8.266 -16.625 1 96.56 187 ALA A CA 1
ATOM 1406 C C . ALA A 1 187 ? 20.219 -9.094 -15.781 1 96.56 187 ALA A C 1
ATOM 1408 O O . ALA A 1 187 ? 21.094 -8.547 -15.117 1 96.56 187 ALA A O 1
ATOM 1409 N N . ASP A 1 188 ? 20 -10.375 -15.836 1 88.94 188 ASP A N 1
ATOM 1410 C CA . ASP A 1 188 ? 20.688 -11.289 -14.93 1 88.94 188 ASP A CA 1
ATOM 1411 C C . ASP A 1 188 ? 20.359 -10.969 -13.469 1 88.94 188 ASP A C 1
ATOM 1413 O O . ASP A 1 188 ? 19.203 -11.07 -13.047 1 88.94 188 ASP A O 1
ATOM 1417 N N . THR A 1 189 ? 21.438 -10.469 -12.766 1 87.25 189 THR A N 1
ATOM 1418 C CA . THR A 1 189 ? 21.203 -10.242 -11.344 1 87.25 189 THR A CA 1
ATOM 1419 C C . THR A 1 189 ? 20.922 -8.766 -11.07 1 87.25 189 THR A C 1
ATOM 1421 O O . THR A 1 189 ? 20.547 -8.398 -9.953 1 87.25 189 THR A O 1
ATOM 1424 N N . ALA A 1 190 ? 21.047 -8.016 -12.086 1 94.94 190 ALA A N 1
ATOM 1425 C CA . ALA A 1 190 ? 20.781 -6.59 -11.922 1 94.94 190 ALA A CA 1
ATOM 1426 C C . ALA A 1 190 ? 19.328 -6.262 -12.266 1 94.94 190 ALA A C 1
ATOM 1428 O O . ALA A 1 190 ? 18.906 -6.449 -13.406 1 94.94 190 ALA A O 1
ATOM 1429 N N . CYS A 1 191 ? 18.609 -5.855 -11.289 1 98.06 191 CYS A N 1
ATOM 1430 C CA . CYS A 1 191 ? 17.219 -5.52 -11.5 1 98.06 191 CYS A CA 1
ATOM 1431 C C . CYS A 1 191 ? 16.969 -4.035 -11.266 1 98.06 191 CYS A C 1
ATOM 1433 O O . CYS A 1 191 ? 17.703 -3.389 -10.516 1 98.06 191 CYS A O 1
ATOM 1435 N N . ARG A 1 192 ? 15.969 -3.512 -11.883 1 98.25 192 ARG A N 1
ATOM 1436 C CA . ARG A 1 192 ? 15.5 -2.145 -11.68 1 98.25 192 ARG A CA 1
ATOM 1437 C C . ARG A 1 192 ? 13.977 -2.078 -11.719 1 98.25 192 ARG A C 1
ATOM 1439 O O . ARG A 1 192 ? 13.328 -2.9 -12.375 1 98.25 192 ARG A O 1
ATOM 1446 N N . TYR A 1 193 ? 13.469 -1.162 -11.016 1 98.56 193 TYR A N 1
ATOM 1447 C CA . TYR A 1 193 ? 12.031 -0.95 -11.109 1 98.56 193 TYR A CA 1
ATOM 1448 C C . TYR A 1 193 ? 11.633 -0.49 -12.508 1 98.56 193 TYR A C 1
ATOM 1450 O O . TYR A 1 193 ? 12.414 0.171 -13.195 1 98.56 193 TYR A O 1
ATOM 1458 N N . ALA A 1 194 ? 10.453 -0.864 -12.914 1 98.56 194 ALA A N 1
ATOM 1459 C CA . ALA A 1 194 ? 9.938 -0.516 -14.242 1 98.56 194 ALA A CA 1
ATOM 1460 C C . ALA A 1 194 ? 8.586 0.183 -14.133 1 98.56 194 ALA A C 1
ATOM 1462 O O . ALA A 1 194 ? 7.758 -0.172 -13.289 1 98.56 194 ALA A O 1
ATOM 1463 N N . ASP A 1 195 ? 8.43 1.201 -15.016 1 97.62 195 ASP A N 1
ATOM 1464 C CA . ASP A 1 195 ? 7.09 1.751 -15.188 1 97.62 195 ASP A CA 1
ATOM 1465 C C . ASP A 1 195 ? 6.117 0.682 -15.68 1 97.62 195 ASP A C 1
ATOM 1467 O O . ASP A 1 195 ? 6.516 -0.244 -16.391 1 97.62 195 ASP A O 1
ATOM 1471 N N . ALA A 1 196 ? 4.895 0.785 -15.273 1 98.81 196 ALA A N 1
ATOM 1472 C CA . ALA A 1 196 ? 3.904 -0.233 -15.617 1 98.81 196 ALA A CA 1
ATOM 1473 C C . ALA A 1 196 ? 2.533 0.392 -15.859 1 98.81 196 ALA A C 1
ATOM 1475 O O . ALA A 1 196 ? 2.006 1.094 -14.992 1 98.81 196 ALA A O 1
ATOM 1476 N N . ARG A 1 197 ? 1.952 0.089 -17.047 1 98.56 197 ARG A N 1
ATOM 1477 C CA . ARG A 1 197 ? 0.646 0.621 -17.422 1 98.56 197 ARG A CA 1
ATOM 1478 C C . ARG A 1 197 ? -0.335 -0.504 -17.719 1 98.56 197 ARG A C 1
ATOM 1480 O O . ARG A 1 197 ? -0.015 -1.423 -18.484 1 98.56 197 ARG A O 1
ATOM 1487 N N . VAL A 1 198 ? -1.47 -0.389 -17.172 1 98.69 198 VAL A N 1
ATOM 1488 C CA . VAL A 1 198 ? -2.492 -1.415 -17.344 1 98.69 198 VAL A CA 1
ATOM 1489 C C . VAL A 1 198 ? -3.184 -1.235 -18.688 1 98.69 198 VAL A C 1
ATOM 1491 O O . VAL A 1 198 ? -3.479 -0.11 -19.094 1 98.69 198 VAL A O 1
ATOM 1494 N N . ALA A 1 199 ? -3.396 -2.293 -19.375 1 98.38 199 ALA A N 1
ATOM 1495 C CA . ALA A 1 199 ? -4.176 -2.359 -20.609 1 98.38 199 ALA A CA 1
ATOM 1496 C C . ALA A 1 199 ? -5.039 -3.621 -20.641 1 98.38 199 ALA A C 1
ATOM 1498 O O . ALA A 1 199 ? -4.641 -4.633 -21.219 1 98.38 199 ALA A O 1
ATOM 1499 N N . GLY A 1 200 ? -6.246 -3.51 -20.125 1 98.25 200 GLY A N 1
ATOM 1500 C CA . GLY A 1 200 ? -7.105 -4.68 -20.047 1 98.25 200 GLY A CA 1
ATOM 1501 C C . GLY A 1 200 ? -6.562 -5.762 -19.141 1 98.25 200 GLY A C 1
ATOM 1502 O O . GLY A 1 200 ? -6.379 -5.531 -17.938 1 98.25 200 GLY A O 1
ATOM 1503 N N . ASP A 1 201 ? -6.219 -6.871 -19.812 1 98.81 201 ASP A N 1
ATOM 1504 C CA . ASP A 1 201 ? -5.719 -8.008 -19.047 1 98.81 201 ASP A CA 1
ATOM 1505 C C . ASP A 1 201 ? -4.195 -8.07 -19.094 1 98.81 201 ASP A C 1
ATOM 1507 O O . ASP A 1 201 ? -3.602 -9.117 -18.797 1 98.81 201 ASP A O 1
ATOM 1511 N N . THR A 1 202 ? -3.619 -6.926 -19.516 1 98.88 202 THR A N 1
ATOM 1512 C CA . THR A 1 202 ? -2.166 -6.898 -19.641 1 98.88 202 THR A CA 1
ATOM 1513 C C . THR A 1 202 ? -1.583 -5.684 -18.922 1 98.88 202 THR A C 1
ATOM 1515 O O . THR A 1 202 ? -2.316 -4.77 -18.547 1 98.88 202 THR A O 1
ATOM 1518 N N . VAL A 1 203 ? -0.322 -5.809 -18.625 1 98.94 203 VAL A N 1
ATOM 1519 C CA . VAL A 1 203 ? 0.474 -4.68 -18.172 1 98.94 203 VAL A CA 1
ATOM 1520 C C . VAL A 1 203 ? 1.632 -4.43 -19.125 1 98.94 203 VAL A C 1
ATOM 1522 O O . VAL A 1 203 ? 2.391 -5.348 -19.453 1 98.94 203 VAL A O 1
ATOM 1525 N N . VAL A 1 204 ? 1.681 -3.205 -19.594 1 98.88 204 VAL A N 1
ATOM 1526 C CA . VAL A 1 204 ? 2.766 -2.803 -20.469 1 98.88 204 VAL A CA 1
ATOM 1527 C C . VAL A 1 204 ? 3.875 -2.133 -19.672 1 98.88 204 VAL A C 1
ATOM 1529 O O . VAL A 1 204 ? 3.605 -1.261 -18.828 1 98.88 204 VAL A O 1
ATOM 1532 N N . LEU A 1 205 ? 5.074 -2.578 -19.828 1 98.88 205 LEU A N 1
ATOM 1533 C CA . LEU A 1 205 ? 6.277 -1.956 -19.281 1 98.88 205 LEU A CA 1
ATOM 1534 C C . LEU A 1 205 ? 7.035 -1.196 -20.359 1 98.88 205 LEU A C 1
ATOM 1536 O O . LEU A 1 205 ? 7.883 -1.771 -21.047 1 98.88 205 LEU A O 1
ATOM 1540 N N . PRO A 1 206 ? 6.742 0.079 -20.391 1 98.56 206 PRO A N 1
ATOM 1541 C CA . PRO A 1 206 ? 7.305 0.839 -21.516 1 98.56 206 PRO A CA 1
ATOM 1542 C C . PRO A 1 206 ? 8.828 0.94 -21.453 1 98.56 206 PRO A C 1
ATOM 1544 O O . PRO A 1 206 ? 9.391 1.228 -20.406 1 98.56 206 PRO A O 1
ATOM 1547 N N . GLY A 1 207 ? 9.438 0.623 -22.547 1 98 207 GLY A N 1
ATOM 1548 C CA . GLY A 1 207 ? 10.875 0.797 -22.688 1 98 207 GLY A CA 1
ATOM 1549 C C . GLY A 1 207 ? 11.672 -0.243 -21.922 1 98 207 GLY A C 1
ATOM 1550 O O . GLY A 1 207 ? 12.891 -0.119 -21.797 1 98 207 GLY A O 1
ATOM 1551 N N . ALA A 1 208 ? 11.039 -1.291 -21.438 1 98.25 208 ALA A N 1
ATOM 1552 C CA . ALA A 1 208 ? 11.688 -2.244 -20.547 1 98.25 208 ALA A CA 1
ATOM 1553 C C . ALA A 1 208 ? 12.477 -3.287 -21.328 1 98.25 208 ALA A C 1
ATOM 1555 O O . ALA A 1 208 ? 13.328 -3.982 -20.781 1 98.25 208 ALA A O 1
ATOM 1556 N N . ALA A 1 209 ? 12.195 -3.387 -22.625 1 97.25 209 ALA A N 1
ATOM 1557 C CA . ALA A 1 209 ? 12.812 -4.434 -23.422 1 97.25 209 ALA A CA 1
ATOM 1558 C C . ALA A 1 209 ? 14.227 -4.035 -23.844 1 97.25 209 ALA A C 1
ATOM 1560 O O . ALA A 1 209 ? 14.586 -4.152 -25.031 1 97.25 209 ALA A O 1
ATOM 1561 N N . THR A 1 210 ? 15.023 -3.559 -22.969 1 95.44 210 THR A N 1
ATOM 1562 C CA . THR A 1 210 ? 16.422 -3.244 -23.266 1 95.44 210 THR A CA 1
ATOM 1563 C C . THR A 1 210 ? 17.25 -4.52 -23.391 1 95.44 210 THR A C 1
ATOM 1565 O O . THR A 1 210 ? 16.875 -5.555 -22.828 1 95.44 210 THR A O 1
ATOM 1568 N N . PRO A 1 211 ? 18.359 -4.438 -24.125 1 92.75 211 PRO A N 1
ATOM 1569 C CA . PRO A 1 211 ? 19.188 -5.641 -24.266 1 92.75 211 PRO A CA 1
ATOM 1570 C C . PRO A 1 211 ? 19.625 -6.211 -22.922 1 92.75 211 PRO A C 1
ATOM 1572 O O . PRO A 1 211 ? 19.953 -5.457 -22 1 92.75 211 PRO A O 1
ATOM 1575 N N . GLY A 1 212 ? 19.516 -7.484 -22.797 1 95.38 212 GLY A N 1
ATOM 1576 C CA . GLY A 1 212 ? 19.969 -8.164 -21.609 1 95.38 212 GLY A CA 1
ATOM 1577 C C . GLY A 1 212 ? 18.859 -8.484 -20.625 1 95.38 212 GLY A C 1
ATOM 1578 O O . GLY A 1 212 ? 19.031 -9.32 -19.734 1 95.38 212 GLY A O 1
ATOM 1579 N N . VAL A 1 213 ? 17.75 -7.738 -20.75 1 98.06 213 VAL A N 1
ATOM 1580 C CA . VAL A 1 213 ? 16.625 -8.023 -19.859 1 98.06 213 VAL A CA 1
ATOM 1581 C C . VAL A 1 213 ? 16.047 -9.398 -20.188 1 98.06 213 VAL A C 1
ATOM 1583 O O . VAL A 1 213 ? 15.648 -9.664 -21.328 1 98.06 213 VAL A O 1
ATOM 1586 N N . THR A 1 214 ? 16 -10.266 -19.156 1 97.88 214 THR A N 1
ATOM 1587 C CA . THR A 1 214 ? 15.562 -11.633 -19.422 1 97.88 214 THR A CA 1
ATOM 1588 C C . THR A 1 214 ? 14.422 -12.023 -18.469 1 97.88 214 THR A C 1
ATOM 1590 O O . THR A 1 214 ? 13.805 -13.07 -18.656 1 97.88 214 THR A O 1
ATOM 1593 N N . ARG A 1 215 ? 14.172 -11.125 -17.484 1 98.25 215 ARG A N 1
ATOM 1594 C CA . ARG A 1 215 ? 13.188 -11.508 -16.469 1 98.25 215 ARG A CA 1
ATOM 1595 C C . ARG A 1 215 ? 12.375 -10.305 -16.016 1 98.25 215 ARG A C 1
ATOM 1597 O O . ARG A 1 215 ? 12.867 -9.18 -16.016 1 98.25 215 ARG A O 1
ATOM 1604 N N . VAL A 1 216 ? 11.172 -10.578 -15.719 1 98.62 216 VAL A N 1
ATOM 1605 C CA . VAL A 1 216 ? 10.289 -9.633 -15.031 1 98.62 216 VAL A CA 1
ATOM 1606 C C . VAL A 1 216 ? 9.883 -10.195 -13.672 1 98.62 216 VAL A C 1
ATOM 1608 O O . VAL A 1 216 ? 9.562 -11.383 -13.562 1 98.62 216 VAL A O 1
ATOM 1611 N N . ARG A 1 217 ? 9.977 -9.383 -12.656 1 98.44 217 ARG A N 1
ATOM 1612 C CA . ARG A 1 217 ? 9.445 -9.695 -11.336 1 98.44 217 ARG A CA 1
ATOM 1613 C C . ARG A 1 217 ? 8.391 -8.68 -10.914 1 98.44 217 ARG A C 1
ATOM 1615 O O . ARG A 1 217 ? 8.422 -7.527 -11.352 1 98.44 217 ARG A O 1
ATOM 1622 N N . TYR A 1 218 ? 7.484 -9.148 -10.203 1 98.81 218 TYR A N 1
ATOM 1623 C CA . TYR A 1 218 ? 6.469 -8.289 -9.602 1 98.81 218 TYR A CA 1
ATOM 1624 C C . TYR A 1 218 ? 6.328 -8.586 -8.109 1 98.81 218 TYR A C 1
ATOM 1626 O O . TYR A 1 218 ? 6.23 -9.742 -7.707 1 98.81 218 TYR A O 1
ATOM 1634 N N . ALA A 1 219 ? 6.281 -7.504 -7.258 1 98.44 219 ALA A N 1
ATOM 1635 C CA . ALA A 1 219 ? 6.086 -7.586 -5.812 1 98.44 219 ALA A CA 1
ATOM 1636 C C . ALA A 1 219 ? 7.113 -8.516 -5.172 1 98.44 219 ALA A C 1
ATOM 1638 O O . ALA A 1 219 ? 6.762 -9.383 -4.367 1 98.44 219 ALA A O 1
ATOM 1639 N N . TRP A 1 220 ? 8.414 -8.281 -5.578 1 97.69 220 TRP A N 1
ATOM 1640 C CA . TRP A 1 220 ? 9.484 -9.156 -5.129 1 97.69 220 TRP A CA 1
ATOM 1641 C C . TRP A 1 220 ? 10.195 -8.57 -3.912 1 97.69 220 TRP A C 1
ATOM 1643 O O . TRP A 1 220 ? 11.344 -8.133 -4.008 1 97.69 220 TRP A O 1
ATOM 1653 N N . ALA A 1 221 ? 9.594 -8.633 -2.797 1 97.06 221 ALA A N 1
ATOM 1654 C CA . ALA A 1 221 ? 10.07 -8.203 -1.486 1 97.06 221 ALA A CA 1
ATOM 1655 C C . ALA A 1 221 ? 9.328 -8.93 -0.367 1 97.06 221 ALA A C 1
ATOM 1657 O O . ALA A 1 221 ? 8.32 -9.586 -0.611 1 97.06 221 ALA A O 1
ATOM 1658 N N . ASP A 1 222 ? 9.844 -8.812 0.842 1 95.5 222 ASP A N 1
ATOM 1659 C CA . ASP A 1 222 ? 9.133 -9.391 1.979 1 95.5 222 ASP A CA 1
ATOM 1660 C C . ASP A 1 222 ? 7.777 -8.719 2.184 1 95.5 222 ASP A C 1
ATOM 1662 O O . ASP A 1 222 ? 6.754 -9.391 2.32 1 95.5 222 ASP A O 1
ATOM 1666 N N . ALA A 1 223 ? 7.805 -7.41 2.162 1 96 223 ALA A N 1
ATOM 1667 C CA . ALA A 1 223 ? 6.594 -6.605 2.314 1 96 223 ALA A CA 1
ATOM 1668 C C . ALA A 1 223 ? 6.504 -5.535 1.229 1 96 223 ALA A C 1
ATOM 1670 O O . ALA A 1 223 ? 6.652 -4.344 1.508 1 96 223 ALA A O 1
ATOM 1671 N N . PRO A 1 224 ? 6.152 -5.984 0.015 1 97.5 224 PRO A N 1
ATOM 1672 C CA . PRO A 1 224 ? 6.074 -5.031 -1.095 1 97.5 224 PRO A CA 1
ATOM 1673 C C . PRO A 1 224 ? 4.836 -4.141 -1.023 1 97.5 224 PRO A C 1
ATOM 1675 O O . PRO A 1 224 ? 3.789 -4.57 -0.535 1 97.5 224 PRO A O 1
ATOM 1678 N N . PHE A 1 225 ? 5.016 -2.896 -1.433 1 97.69 225 PHE A N 1
ATOM 1679 C CA . PHE A 1 225 ? 3.885 -2.023 -1.722 1 97.69 225 PHE A CA 1
ATOM 1680 C C . PHE A 1 225 ? 3.375 -2.248 -3.141 1 97.69 225 PHE A C 1
ATOM 1682 O O . PHE A 1 225 ? 4.16 -2.266 -4.09 1 97.69 225 PHE A O 1
ATOM 1689 N N . VAL A 1 226 ? 2.084 -2.48 -3.266 1 97.12 226 VAL A N 1
ATOM 1690 C CA . VAL A 1 226 ? 1.504 -2.785 -4.57 1 97.12 226 VAL A CA 1
ATOM 1691 C C . VAL A 1 226 ? 0.161 -2.074 -4.719 1 97.12 226 VAL A C 1
ATOM 1693 O O . VAL A 1 226 ? -0.444 -1.664 -3.725 1 97.12 226 VAL A O 1
ATOM 1696 N N . ASN A 1 227 ? -0.292 -1.894 -5.988 1 98.62 227 ASN A N 1
ATOM 1697 C CA . ASN A 1 227 ? -1.58 -1.247 -6.215 1 98.62 227 ASN A CA 1
ATOM 1698 C C . ASN A 1 227 ? -2.293 -1.828 -7.434 1 98.62 227 ASN A C 1
ATOM 1700 O O . ASN A 1 227 ? -3.188 -1.193 -7.996 1 98.62 227 ASN A O 1
ATOM 1704 N N . LEU A 1 228 ? -1.83 -3.033 -7.898 1 98.88 228 LEU A N 1
ATOM 1705 C CA . LEU A 1 228 ? -2.406 -3.695 -9.062 1 98.88 228 LEU A CA 1
ATOM 1706 C C . LEU A 1 228 ? -3.43 -4.746 -8.641 1 98.88 228 LEU A C 1
ATOM 1708 O O . LEU A 1 228 ? -3.107 -5.664 -7.883 1 98.88 228 LEU A O 1
ATOM 1712 N N . PHE A 1 229 ? -4.68 -4.605 -9.148 1 98.81 229 PHE A N 1
ATOM 1713 C CA . PHE A 1 229 ? -5.781 -5.461 -8.719 1 98.81 229 PHE A CA 1
ATOM 1714 C C . PHE A 1 229 ? -6.629 -5.883 -9.914 1 98.81 229 PHE A C 1
ATOM 1716 O O . PHE A 1 229 ? -6.543 -5.277 -10.984 1 98.81 229 PHE A O 1
ATOM 1723 N N . GLY A 1 230 ? -7.371 -6.949 -9.703 1 98.44 230 GLY A N 1
ATOM 1724 C CA . GLY A 1 230 ? -8.367 -7.355 -10.68 1 98.44 230 GLY A CA 1
ATOM 1725 C C . GLY A 1 230 ? -9.672 -6.594 -10.555 1 98.44 230 GLY A C 1
ATOM 1726 O O . GLY A 1 230 ? -9.859 -5.816 -9.617 1 98.44 230 GLY A O 1
ATOM 1727 N N . GLY A 1 231 ? -10.523 -6.82 -11.57 1 97.25 231 GLY A N 1
ATOM 1728 C CA . GLY A 1 231 ? -11.828 -6.172 -11.562 1 97.25 231 GLY A CA 1
ATOM 1729 C C . GLY A 1 231 ? -12.648 -6.492 -10.328 1 97.25 231 GLY A C 1
ATOM 1730 O O . GLY A 1 231 ? -13.555 -5.738 -9.969 1 97.25 231 GLY A O 1
ATOM 1731 N N . ASP A 1 232 ? -12.297 -7.586 -9.656 1 96.25 232 ASP A N 1
ATOM 1732 C CA . ASP A 1 232 ? -13.047 -8.023 -8.484 1 96.25 232 ASP A CA 1
ATOM 1733 C C . ASP A 1 232 ? -12.383 -7.547 -7.195 1 96.25 232 ASP A C 1
ATOM 1735 O O . ASP A 1 232 ? -12.805 -7.914 -6.098 1 96.25 232 ASP A O 1
ATOM 1739 N N . GLY A 1 233 ? -11.32 -6.832 -7.344 1 96.44 233 GLY A N 1
ATOM 1740 C CA . GLY A 1 233 ? -10.695 -6.242 -6.172 1 96.44 233 GLY A CA 1
ATOM 1741 C C . GLY A 1 233 ? -9.656 -7.145 -5.531 1 96.44 233 GLY A C 1
ATOM 1742 O O . GLY A 1 233 ? -9.148 -6.848 -4.449 1 96.44 233 GLY A O 1
ATOM 1743 N N . LEU A 1 234 ? -9.312 -8.297 -6.18 1 97.81 234 LEU A N 1
ATOM 1744 C CA . LEU A 1 234 ? -8.242 -9.148 -5.68 1 97.81 234 LEU A CA 1
ATOM 1745 C C . LEU A 1 234 ? -6.887 -8.68 -6.191 1 97.81 234 LEU A C 1
ATOM 1747 O O . LEU A 1 234 ? -6.766 -8.258 -7.348 1 97.81 234 LEU A O 1
ATOM 1751 N N . PRO A 1 235 ? -5.84 -8.734 -5.352 1 98.31 235 PRO A N 1
ATOM 1752 C CA . PRO A 1 235 ? -4.516 -8.273 -5.777 1 98.31 235 PRO A CA 1
ATOM 1753 C C . PRO A 1 235 ? -3.877 -9.195 -6.812 1 98.31 235 PRO A C 1
ATOM 1755 O O . PRO A 1 235 ? -4.059 -10.414 -6.75 1 98.31 235 PRO A O 1
ATOM 1758 N N . ALA A 1 236 ? -3.156 -8.578 -7.738 1 98.81 236 ALA A N 1
ATOM 1759 C CA . ALA A 1 236 ? -2.352 -9.414 -8.625 1 98.81 236 ALA A CA 1
ATOM 1760 C C . ALA A 1 236 ? -1.339 -10.234 -7.84 1 98.81 236 ALA A C 1
ATOM 1762 O O . ALA A 1 236 ? -0.719 -9.734 -6.898 1 98.81 236 ALA A O 1
ATOM 1763 N N . ALA A 1 237 ? -1.222 -11.508 -8.18 1 98.56 237 ALA A N 1
ATOM 1764 C CA . ALA A 1 237 ? -0.278 -12.398 -7.5 1 98.56 237 ALA A CA 1
ATOM 1765 C C . ALA A 1 237 ? 1.163 -12.023 -7.836 1 98.56 237 ALA A C 1
ATOM 1767 O O . ALA A 1 237 ? 1.472 -11.688 -8.984 1 98.56 237 ALA A O 1
ATOM 1768 N N . PRO A 1 238 ? 2.051 -12.055 -6.836 1 98.38 238 PRO A N 1
ATOM 1769 C CA . PRO A 1 238 ? 3.469 -11.859 -7.148 1 98.38 238 PRO A CA 1
ATOM 1770 C C . PRO A 1 238 ? 4.02 -12.938 -8.078 1 98.38 238 PRO A C 1
ATOM 1772 O O . PRO A 1 238 ? 3.525 -14.07 -8.078 1 98.38 238 PRO A O 1
ATOM 1775 N N . PHE A 1 239 ? 5.078 -12.516 -8.852 1 98.19 239 PHE A N 1
ATOM 1776 C CA . PHE A 1 239 ? 5.59 -13.516 -9.781 1 98.19 239 PHE A CA 1
ATOM 1777 C C . PHE A 1 239 ? 7.02 -13.18 -10.203 1 98.19 239 PHE A C 1
ATOM 1779 O O . PHE A 1 239 ? 7.508 -12.086 -9.938 1 98.19 239 PHE A O 1
ATOM 1786 N N . ARG A 1 240 ? 7.633 -14.141 -10.781 1 97.38 240 ARG A N 1
ATOM 1787 C CA . ARG A 1 240 ? 8.844 -14.047 -11.594 1 97.38 240 ARG A CA 1
ATOM 1788 C C . ARG A 1 240 ? 8.68 -14.781 -12.922 1 97.38 240 ARG A C 1
ATOM 1790 O O . ARG A 1 240 ? 8.328 -15.969 -12.938 1 97.38 240 ARG A O 1
ATOM 1797 N N . LEU A 1 241 ? 8.852 -14.078 -14 1 97.81 241 LEU A N 1
ATOM 1798 C CA . LEU A 1 241 ? 8.688 -14.672 -15.32 1 97.81 241 LEU A CA 1
ATOM 1799 C C . LEU A 1 241 ? 9.898 -14.383 -16.203 1 97.81 241 LEU A C 1
ATOM 1801 O O . LEU A 1 241 ? 10.461 -13.289 -16.156 1 97.81 241 LEU A O 1
ATOM 1805 N N . ASP A 1 242 ? 10.227 -15.352 -17 1 97.62 242 ASP A N 1
ATOM 1806 C CA . ASP A 1 242 ? 11.203 -15.102 -18.062 1 97.62 242 ASP A CA 1
ATOM 1807 C C . ASP A 1 242 ? 10.586 -14.312 -19.203 1 97.62 242 ASP A C 1
ATOM 1809 O O . ASP A 1 242 ? 9.422 -14.531 -19.562 1 97.62 242 ASP A O 1
ATOM 1813 N N . VAL A 1 243 ? 11.445 -13.43 -19.719 1 98.12 243 VAL A N 1
ATOM 1814 C CA . VAL A 1 243 ? 10.992 -12.664 -20.875 1 98.12 243 VAL A CA 1
ATOM 1815 C C . VAL A 1 243 ? 11.227 -13.453 -22.156 1 98.12 243 VAL A C 1
ATOM 1817 O O . VAL A 1 243 ? 12.32 -13.977 -22.375 1 98.12 243 VAL A O 1
ATOM 1820 N N . ARG A 1 244 ? 10.156 -13.578 -22.953 1 95.62 244 ARG A N 1
ATOM 1821 C CA . ARG A 1 244 ? 10.266 -14.289 -24.219 1 95.62 244 ARG A CA 1
ATOM 1822 C C . ARG A 1 244 ? 10.414 -13.312 -25.391 1 95.62 244 ARG A C 1
ATOM 1824 O O . ARG A 1 244 ? 9.93 -12.18 -25.328 1 95.62 244 ARG A O 1
ATOM 1831 N N . MET B 1 1 ? -28.172 6.688 18.266 1 20.8 1 MET B N 1
ATOM 1832 C CA . MET B 1 1 ? -27.891 7.09 19.641 1 20.8 1 MET B CA 1
ATOM 1833 C C . MET B 1 1 ? -26.547 7.793 19.719 1 20.8 1 MET B C 1
ATOM 1835 O O . MET B 1 1 ? -25.516 7.215 19.375 1 20.8 1 MET B O 1
ATOM 1839 N N . LEU B 1 2 ? -26.516 9.125 19.438 1 28.02 2 LEU B N 1
ATOM 1840 C CA . LEU B 1 2 ? -25.5 10.18 19.484 1 28.02 2 LEU B CA 1
ATOM 1841 C C . LEU B 1 2 ? -24.75 10.148 20.797 1 28.02 2 LEU B C 1
ATOM 1843 O O . LEU B 1 2 ? -25.312 10.445 21.859 1 28.02 2 LEU B O 1
ATOM 1847 N N . THR B 1 3 ? -24.141 9.195 21.188 1 33.62 3 THR B N 1
ATOM 1848 C CA . THR B 1 3 ? -23.297 9.367 22.375 1 33.62 3 THR B CA 1
ATOM 1849 C C . THR B 1 3 ? -22.719 10.781 22.422 1 33.62 3 THR B C 1
ATOM 1851 O O . THR B 1 3 ? -21.969 11.188 21.531 1 33.62 3 THR B O 1
ATOM 1854 N N . SER B 1 4 ? -23.5 11.781 22.906 1 34.22 4 SER B N 1
ATOM 1855 C CA . SER B 1 4 ? -23.516 13.234 23 1 34.22 4 SER B CA 1
ATOM 1856 C C . SER B 1 4 ? -22.172 13.766 23.484 1 34.22 4 SER B C 1
ATOM 1858 O O . SER B 1 4 ? -21.453 13.086 24.219 1 34.22 4 SER B O 1
ATOM 1860 N N . TYR B 1 5 ? -21.578 14.602 22.688 1 42.41 5 TYR B N 1
ATOM 1861 C CA . TYR B 1 5 ? -20.453 15.438 23.094 1 42.41 5 TYR B CA 1
ATOM 1862 C C . TYR B 1 5 ? -20.516 15.742 24.594 1 42.41 5 TYR B C 1
ATOM 1864 O O . TYR B 1 5 ? -19.5 15.711 25.281 1 42.41 5 TYR B O 1
ATOM 1872 N N . THR B 1 6 ? -21.75 16.031 25 1 42.31 6 THR B N 1
ATOM 1873 C CA . THR B 1 6 ? -21.922 16.438 26.391 1 42.31 6 THR B CA 1
ATOM 1874 C C . THR B 1 6 ? -21.625 15.273 27.328 1 42.31 6 THR B C 1
ATOM 1876 O O . THR B 1 6 ? -21.125 15.469 28.438 1 42.31 6 THR B O 1
ATOM 1879 N N . THR B 1 7 ? -22.078 14.156 26.828 1 40.97 7 THR B N 1
ATOM 1880 C CA . THR B 1 7 ? -21.922 13.023 27.734 1 40.97 7 THR B CA 1
ATOM 1881 C C . THR B 1 7 ? -20.453 12.648 27.875 1 40.97 7 THR B C 1
ATOM 1883 O O . THR B 1 7 ? -19.984 12.344 28.969 1 40.97 7 THR B O 1
ATOM 1886 N N . LEU B 1 8 ? -19.781 12.703 26.75 1 44.34 8 LEU B N 1
ATOM 1887 C CA . LEU B 1 8 ? -18.359 12.375 26.859 1 44.34 8 LEU B CA 1
ATOM 1888 C C . LEU B 1 8 ? -17.625 13.406 27.703 1 44.34 8 LEU B C 1
ATOM 1890 O O . LEU B 1 8 ? -16.781 13.055 28.531 1 44.34 8 LEU B O 1
ATOM 1894 N N . TYR B 1 9 ? -18.125 14.672 27.609 1 47.81 9 TYR B N 1
ATOM 1895 C CA . TYR B 1 9 ? -17.469 15.695 28.422 1 47.81 9 TYR B CA 1
ATOM 1896 C C . TYR B 1 9 ? -17.734 15.469 29.906 1 47.81 9 TYR B C 1
ATOM 1898 O O . TYR B 1 9 ? -16.812 15.453 30.719 1 47.81 9 TYR B O 1
ATOM 1906 N N . ASN B 1 10 ? -19.016 15.391 30.172 1 48.38 10 ASN B N 1
ATOM 1907 C CA . ASN B 1 10 ? -19.375 15.32 31.578 1 48.38 10 ASN B CA 1
ATOM 1908 C C . ASN B 1 10 ? -18.828 14.062 32.25 1 48.38 10 ASN B C 1
ATOM 1910 O O . ASN B 1 10 ? -18.391 14.102 33.375 1 48.38 10 ASN B O 1
ATOM 1914 N N . GLY B 1 11 ? -18.844 13.117 31.453 1 44.19 11 GLY B N 1
ATOM 1915 C CA . GLY B 1 11 ? -18.453 11.852 32.062 1 44.19 11 GLY B CA 1
ATOM 1916 C C . GLY B 1 11 ? -16.953 11.594 32.031 1 44.19 11 GLY B C 1
ATOM 1917 O O . GLY B 1 11 ? -16.375 11.055 32.969 1 44.19 11 GLY B O 1
ATOM 1918 N N . MET B 1 12 ? -16.359 12.102 30.969 1 50.22 12 MET B N 1
ATOM 1919 C CA . MET B 1 12 ? -15 11.617 30.812 1 50.22 12 MET B CA 1
ATOM 1920 C C . MET B 1 12 ? -13.992 12.727 31.094 1 50.22 12 MET B C 1
ATOM 1922 O O . MET B 1 12 ? -12.891 12.469 31.594 1 50.22 12 MET B O 1
ATOM 1926 N N . ILE B 1 13 ? -14.492 14.047 31.078 1 57.69 13 ILE B N 1
ATOM 1927 C CA . ILE B 1 13 ? -13.492 15.102 31.172 1 57.69 13 ILE B CA 1
ATOM 1928 C C . ILE B 1 13 ? -13.719 15.922 32.438 1 57.69 13 ILE B C 1
ATOM 1930 O O . ILE B 1 13 ? -12.766 16.234 33.156 1 57.69 13 ILE B O 1
ATOM 1934 N N . ALA B 1 14 ? -14.977 16.172 32.812 1 56.84 14 ALA B N 1
ATOM 1935 C CA . ALA B 1 14 ? -15.312 17.062 33.906 1 56.84 14 ALA B CA 1
ATOM 1936 C C . ALA B 1 14 ? -14.664 16.578 35.219 1 56.84 14 ALA B C 1
ATOM 1938 O O . ALA B 1 14 ? -14.133 17.375 35.969 1 56.84 14 ALA B O 1
ATOM 1939 N N . PRO B 1 15 ? -14.68 15.281 35.375 1 53.25 15 PRO B N 1
ATOM 1940 C CA . PRO B 1 15 ? -14.078 14.867 36.625 1 53.25 15 PRO B CA 1
ATOM 1941 C C . PRO B 1 15 ? -12.57 15.109 36.688 1 53.25 15 PRO B C 1
ATOM 1943 O O . PRO B 1 15 ? -11.977 15.094 37.781 1 53.25 15 PRO B O 1
ATOM 1946 N N . LEU B 1 16 ? -12.055 15.32 35.562 1 60.31 16 LEU B N 1
ATOM 1947 C CA . LEU B 1 16 ? -10.602 15.477 35.531 1 60.31 16 LEU B CA 1
ATOM 1948 C C . LEU B 1 16 ? -10.211 16.938 35.688 1 60.31 16 LEU B C 1
ATOM 1950 O O . LEU B 1 16 ? -9.023 17.266 35.781 1 60.31 16 LEU B O 1
ATOM 1954 N N . VAL B 1 17 ? -11.25 17.828 35.938 1 59.22 17 VAL B N 1
ATOM 1955 C CA . VAL B 1 17 ? -10.969 19.25 36.094 1 59.22 17 VAL B CA 1
ATOM 1956 C C . VAL B 1 17 ? -10.273 19.516 37.406 1 59.22 17 VAL B C 1
ATOM 1958 O O . VAL B 1 17 ? -10.711 19.031 38.469 1 59.22 17 VAL B O 1
ATOM 1961 N N . GLY B 1 18 ? -9.062 20.125 37.375 1 61.19 18 GLY B N 1
ATOM 1962 C CA . GLY B 1 18 ? -8.211 20.359 38.531 1 61.19 18 GLY B CA 1
ATOM 1963 C C . GLY B 1 18 ? -6.879 19.656 38.438 1 61.19 18 GLY B C 1
ATOM 1964 O O . GLY B 1 18 ? -5.906 20.062 39.062 1 61.19 18 GLY B O 1
ATOM 1965 N N . TYR B 1 19 ? -6.859 18.578 37.688 1 65.19 19 TYR B N 1
ATOM 1966 C CA . TYR B 1 19 ? -5.59 17.891 37.469 1 65.19 19 TYR B CA 1
ATOM 1967 C C . TYR B 1 19 ? -4.832 18.516 36.312 1 65.19 19 TYR B C 1
ATOM 1969 O O . TYR B 1 19 ? -5.438 19.109 35.406 1 65.19 19 TYR B O 1
ATOM 1977 N N . LYS B 1 20 ? -3.557 18.625 36.438 1 71.38 20 LYS B N 1
ATOM 1978 C CA . LYS B 1 20 ? -2.719 19.062 35.344 1 71.38 20 LYS B CA 1
ATOM 1979 C C . LYS B 1 20 ? -2.227 17.875 34.5 1 71.38 20 LYS B C 1
ATOM 1981 O O . LYS B 1 20 ? -1.905 16.812 35.062 1 71.38 20 LYS B O 1
ATOM 1986 N N . PHE B 1 21 ? -2.436 18.062 33.219 1 74.56 21 PHE B N 1
ATOM 1987 C CA . PHE B 1 21 ? -1.999 17 32.344 1 74.56 21 PHE B CA 1
ATOM 1988 C C . PHE B 1 21 ? -0.729 17.406 31.594 1 74.56 21 PHE B C 1
ATOM 1990 O O . PHE B 1 21 ? -0.532 18.578 31.281 1 74.56 21 PHE B O 1
ATOM 1997 N N . LYS B 1 22 ? 0.124 16.438 31.406 1 77.81 22 LYS B N 1
ATOM 1998 C CA . LYS B 1 22 ? 1.33 16.688 30.625 1 77.81 22 LYS B CA 1
ATOM 1999 C C . LYS B 1 22 ? 1 16.844 29.141 1 77.81 22 LYS B C 1
ATOM 2001 O O . LYS B 1 22 ? 1.608 17.656 28.453 1 77.81 22 LYS B O 1
ATOM 2006 N N . LEU B 1 23 ? -0.034 16.031 28.672 1 81.62 23 LEU B N 1
ATOM 2007 C CA . LEU B 1 23 ? -0.436 16.094 27.281 1 81.62 23 LEU B CA 1
ATOM 2008 C C . LEU B 1 23 ? -1.785 15.422 27.062 1 81.62 23 LEU B C 1
ATOM 2010 O O . LEU B 1 23 ? -2.254 14.68 27.938 1 81.62 23 LEU B O 1
ATOM 2014 N N . ALA B 1 24 ? -2.402 15.797 25.969 1 77 24 ALA B N 1
ATOM 2015 C CA . ALA B 1 24 ? -3.617 15.133 25.516 1 77 24 ALA B CA 1
ATOM 2016 C C . ALA B 1 24 ? -3.383 14.422 24.188 1 77 24 ALA B C 1
ATOM 2018 O O . ALA B 1 24 ? -2.707 14.953 23.297 1 77 24 ALA B O 1
ATOM 2019 N N . ALA B 1 25 ? -3.834 13.172 24.125 1 79.81 25 ALA B N 1
ATOM 2020 C CA . ALA B 1 25 ? -3.834 12.422 22.875 1 79.81 25 ALA B CA 1
ATOM 2021 C C . ALA B 1 25 ? -5.254 12.25 22.344 1 79.81 25 ALA B C 1
ATOM 2023 O O . ALA B 1 25 ? -6.156 11.852 23.078 1 79.81 25 ALA B O 1
ATOM 2024 N N . TRP B 1 26 ? -5.457 12.594 21.109 1 80.94 26 TRP B N 1
ATOM 2025 C CA . TRP B 1 26 ? -6.77 12.594 20.469 1 80.94 26 TRP B CA 1
ATOM 2026 C C . TRP B 1 26 ? -6.789 11.672 19.25 1 80.94 26 TRP B C 1
ATOM 2028 O O . TRP B 1 26 ? -6.055 11.906 18.297 1 80.94 26 TRP B O 1
ATOM 2038 N N . TYR B 1 27 ? -7.531 10.539 19.406 1 72.94 27 TYR B N 1
ATOM 2039 C CA . TYR B 1 27 ? -7.684 9.578 18.312 1 72.94 27 TYR B CA 1
ATOM 2040 C C . TYR B 1 27 ? -9.156 9.375 17.984 1 72.94 27 TYR B C 1
ATOM 2042 O O . TYR B 1 27 ? -9.758 8.375 18.391 1 72.94 27 TYR B O 1
ATOM 2050 N N . GLN B 1 28 ? -9.781 10.352 17.344 1 67.38 28 GLN B N 1
ATOM 2051 C CA . GLN B 1 28 ? -11.195 10.289 17 1 67.38 28 GLN B CA 1
ATOM 2052 C C . GLN B 1 28 ? -11.477 10.953 15.656 1 67.38 28 GLN B C 1
ATOM 2054 O O . GLN B 1 28 ? -10.625 11.672 15.125 1 67.38 28 GLN B O 1
ATOM 2059 N N . GLY B 1 29 ? -12.461 10.562 15.07 1 61.19 29 GLY B N 1
ATOM 2060 C CA . GLY B 1 29 ? -12.883 11.242 13.852 1 61.19 29 GLY B CA 1
ATOM 2061 C C . GLY B 1 29 ? -13.594 10.32 12.883 1 61.19 29 GLY B C 1
ATOM 2062 O O . GLY B 1 29 ? -14.227 10.789 11.93 1 61.19 29 GLY B O 1
ATOM 2063 N N . GLU B 1 30 ? -13.562 9.008 13.25 1 58.53 30 GLU B N 1
ATOM 2064 C CA . GLU B 1 30 ? -14.141 8.039 12.328 1 58.53 30 GLU B CA 1
ATOM 2065 C C . GLU B 1 30 ? -15.617 8.32 12.086 1 58.53 30 GLU B C 1
ATOM 2067 O O . GLU B 1 30 ? -16.094 8.281 10.945 1 58.53 30 GLU B O 1
ATOM 2072 N N . ALA B 1 31 ? -16.328 8.57 13.148 1 47.41 31 ALA B N 1
ATOM 2073 C CA . ALA B 1 31 ? -17.766 8.828 13.031 1 47.41 31 ALA B CA 1
ATOM 2074 C C . ALA B 1 31 ? -18.031 10.117 12.258 1 47.41 31 ALA B C 1
ATOM 2076 O O . ALA B 1 31 ? -19.031 10.234 11.562 1 47.41 31 ALA B O 1
ATOM 2077 N N . ASN B 1 32 ? -17.109 10.969 12.391 1 53.97 32 ASN B N 1
ATOM 2078 C CA . ASN B 1 32 ? -17.25 12.25 11.703 1 53.97 32 ASN B CA 1
ATOM 2079 C C . ASN B 1 32 ? -16.938 12.125 10.219 1 53.97 32 ASN B C 1
ATOM 2081 O O . ASN B 1 32 ? -17.344 12.977 9.422 1 53.97 32 ASN B O 1
ATOM 2085 N N . ALA B 1 33 ? -16.219 11.141 9.922 1 54.16 33 ALA B N 1
ATOM 2086 C CA . ALA B 1 33 ? -15.875 10.945 8.516 1 54.16 33 ALA B CA 1
ATOM 2087 C C . ALA B 1 33 ? -17.078 10.43 7.727 1 54.16 33 ALA B C 1
ATOM 2089 O O . ALA B 1 33 ? -17.141 10.586 6.508 1 54.16 33 ALA B O 1
ATOM 2090 N N . ASN B 1 34 ? -18.031 9.617 8.281 1 55.5 34 ASN B N 1
ATOM 2091 C CA . ASN B 1 34 ? -19.172 9.031 7.594 1 55.5 34 ASN B CA 1
ATOM 2092 C C . ASN B 1 34 ? -20.328 10.023 7.473 1 55.5 34 ASN B C 1
ATOM 2094 O O . ASN B 1 34 ? -20.812 10.539 8.477 1 55.5 34 ASN B O 1
ATOM 2098 N N . GLN B 1 35 ? -20.344 10.906 6.465 1 50.88 35 GLN B N 1
ATOM 2099 C CA . GLN B 1 35 ? -21.375 11.891 6.211 1 50.88 35 GLN B CA 1
ATOM 2100 C C . GLN B 1 35 ? -22.75 11.227 6.133 1 50.88 35 GLN B C 1
ATOM 2102 O O . GLN B 1 35 ? -23.188 10.812 5.059 1 50.88 35 GLN B O 1
ATOM 2107 N N . ASP B 1 36 ? -23.156 10.297 6.66 1 45.47 36 ASP B N 1
ATOM 2108 C CA . ASP B 1 36 ? -24.562 10.203 6.301 1 45.47 36 ASP B CA 1
ATOM 2109 C C . ASP B 1 36 ? -25.266 11.547 6.492 1 45.47 36 ASP B C 1
ATOM 2111 O O . ASP B 1 36 ? -25.016 12.25 7.469 1 45.47 36 ASP B O 1
ATOM 2115 N N . ALA B 1 37 ? -25.984 11.992 5.293 1 41.84 37 ALA B N 1
ATOM 2116 C CA . ALA B 1 37 ? -26.766 13.211 5.094 1 41.84 37 ALA B CA 1
ATOM 2117 C C . ALA B 1 37 ? -27.203 13.805 6.434 1 41.84 37 ALA B C 1
ATOM 2119 O O . ALA B 1 37 ? -27.406 15.016 6.543 1 41.84 37 ALA B O 1
ATOM 2120 N N . GLY B 1 38 ? -27.469 13.188 7.238 1 39.97 38 GLY B N 1
ATOM 2121 C CA . GLY B 1 38 ? -28.156 13.742 8.398 1 39.97 38 GLY B CA 1
ATOM 2122 C C . GLY B 1 38 ? -27.234 13.945 9.586 1 39.97 38 GLY B C 1
ATOM 2123 O O . GLY B 1 38 ? -27.688 14.312 10.672 1 39.97 38 GLY B O 1
ATOM 2124 N N . ASN B 1 39 ? -25.938 13.367 9.484 1 47.16 39 ASN B N 1
ATOM 2125 C CA . ASN B 1 39 ? -25.203 13.438 10.742 1 47.16 39 ASN B CA 1
ATOM 2126 C C . ASN B 1 39 ? -24.5 14.789 10.914 1 47.16 39 ASN B C 1
ATOM 2128 O O . ASN B 1 39 ? -23.734 15.195 10.047 1 47.16 39 ASN B O 1
ATOM 2132 N N . PRO B 1 40 ? -24.812 15.516 11.812 1 49.12 40 PRO B N 1
ATOM 2133 C CA . PRO B 1 40 ? -24.125 16.719 12.289 1 49.12 40 PRO B CA 1
ATOM 2134 C C . PRO B 1 40 ? -22.656 16.453 12.617 1 49.12 40 PRO B C 1
ATOM 2136 O O . PRO B 1 40 ? -22.328 15.414 13.195 1 49.12 40 PRO B O 1
ATOM 2139 N N . GLY B 1 41 ? -21.562 17.094 11.82 1 55.94 41 GLY B N 1
ATOM 2140 C CA . GLY B 1 41 ? -20.172 17.016 12.227 1 55.94 41 GLY B CA 1
ATOM 2141 C C . GLY B 1 41 ? -19.266 16.453 11.148 1 55.94 41 GLY B C 1
ATOM 2142 O O . GLY B 1 41 ? -18.281 15.781 11.445 1 55.94 41 GLY B O 1
ATOM 2143 N N . GLY B 1 42 ? -19.578 16.625 9.984 1 66.12 42 GLY B N 1
ATOM 2144 C CA . GLY B 1 42 ? -18.734 16.219 8.875 1 66.12 42 GLY B CA 1
ATOM 2145 C C . GLY B 1 42 ? -17.359 16.859 8.922 1 66.12 42 GLY B C 1
ATOM 2146 O O . GLY B 1 42 ? -17.031 17.562 9.875 1 66.12 42 GLY B O 1
ATOM 2147 N N . PRO B 1 43 ? -16.547 16.547 7.938 1 73.88 43 PRO B N 1
ATOM 2148 C CA . PRO B 1 43 ? -15.18 17.047 7.91 1 73.88 43 PRO B CA 1
ATOM 2149 C C . PRO B 1 43 ? -15.109 18.578 8.023 1 73.88 43 PRO B C 1
ATOM 2151 O O . PRO B 1 43 ? -14.211 19.109 8.68 1 73.88 43 PRO B O 1
ATOM 2154 N N . GLU B 1 44 ? -16.062 19.188 7.473 1 78.19 44 GLU B N 1
ATOM 2155 C CA . GLU B 1 44 ? -16.062 20.656 7.547 1 78.19 44 GLU B CA 1
ATOM 2156 C C . GLU B 1 44 ? -16.297 21.125 8.977 1 78.19 44 GLU B C 1
ATOM 2158 O O . GLU B 1 44 ? -15.641 22.062 9.445 1 78.19 44 GLU B O 1
ATOM 2163 N N . GLU B 1 45 ? -17.156 20.5 9.562 1 78 45 GLU B N 1
ATOM 2164 C CA . GLU B 1 45 ? -17.422 20.844 10.953 1 78 45 GLU B CA 1
ATOM 2165 C C . GLU B 1 45 ? -16.25 20.484 11.852 1 78 45 GLU B C 1
ATOM 2167 O O . GLU B 1 45 ? -15.938 21.203 12.805 1 78 45 GLU B O 1
ATOM 2172 N N . TYR B 1 46 ? -15.648 19.469 11.445 1 81.38 46 TYR B N 1
ATOM 2173 C CA . TYR B 1 46 ? -14.516 19 12.227 1 81.38 46 TYR B CA 1
ATOM 2174 C C . TYR B 1 46 ? -13.398 20.047 12.234 1 81.38 46 TYR B C 1
ATOM 2176 O O . TYR B 1 46 ? -12.711 20.203 13.25 1 81.38 46 TYR B O 1
ATOM 2184 N N . ARG B 1 47 ? -13.289 20.797 11.219 1 85.94 47 ARG B N 1
ATOM 2185 C CA . ARG B 1 47 ? -12.273 21.828 11.102 1 85.94 47 ARG B CA 1
ATOM 2186 C C . ARG B 1 47 ? -12.477 22.922 12.148 1 85.94 47 ARG B C 1
ATOM 2188 O O . ARG B 1 47 ? -11.516 23.547 12.594 1 85.94 47 ARG B O 1
ATOM 2195 N N . THR B 1 48 ? -13.656 23.016 12.539 1 85.62 48 THR B N 1
ATOM 2196 C CA . THR B 1 48 ? -13.984 24.031 13.539 1 85.62 48 THR B CA 1
ATOM 2197 C C . THR B 1 48 ? -13.984 23.438 14.945 1 85.62 48 THR B C 1
ATOM 2199 O O . THR B 1 48 ? -13.523 24.062 15.891 1 85.62 48 THR B O 1
ATOM 2202 N N . LEU B 1 49 ? -14.391 22.188 14.984 1 83.69 49 LEU B N 1
ATOM 2203 C CA . LEU B 1 49 ? -14.641 21.578 16.281 1 83.69 49 LEU B CA 1
ATOM 2204 C C . LEU B 1 49 ? -13.336 21.172 16.953 1 83.69 49 LEU B C 1
ATOM 2206 O O . LEU B 1 49 ? -13.188 21.328 18.172 1 83.69 49 LEU B O 1
ATOM 2210 N N . LEU B 1 50 ? -12.398 20.734 16.203 1 88.31 50 LEU B N 1
ATOM 2211 C CA . LEU B 1 50 ? -11.172 20.234 16.812 1 88.31 50 LEU B CA 1
ATOM 2212 C C . LEU B 1 50 ? -10.383 21.359 17.469 1 88.31 50 LEU B C 1
ATOM 2214 O O . LEU B 1 50 ? -10.016 21.281 18.641 1 88.31 50 LEU B O 1
ATOM 2218 N N . PRO B 1 51 ? -10.219 22.484 16.781 1 90.69 51 PRO B N 1
ATOM 2219 C CA . PRO B 1 51 ? -9.547 23.609 17.438 1 90.69 51 PRO B CA 1
ATOM 2220 C C . PRO B 1 51 ? -10.312 24.109 18.672 1 90.69 51 PRO B C 1
ATOM 2222 O O . PRO B 1 51 ? -9.695 24.484 19.672 1 90.69 51 PRO B O 1
ATOM 2225 N N . LEU B 1 52 ? -11.57 24.094 18.547 1 88.06 52 LEU B N 1
ATOM 2226 C CA . LEU B 1 52 ? -12.391 24.547 19.672 1 88.06 52 LEU B CA 1
ATOM 2227 C C . LEU B 1 52 ? -12.234 23.609 20.859 1 88.06 52 LEU B C 1
ATOM 2229 O O . LEU B 1 52 ? -12.172 24.062 22 1 88.06 52 LEU B O 1
ATOM 2233 N N . LEU B 1 53 ? -12.203 22.359 20.578 1 85.56 53 LEU B N 1
ATOM 2234 C CA . LEU B 1 53 ? -11.992 21.375 21.625 1 85.56 53 LEU B CA 1
ATOM 2235 C C . LEU B 1 53 ? -10.656 21.594 22.328 1 85.56 53 LEU B C 1
ATOM 2237 O O . LEU B 1 53 ? -10.594 21.609 23.562 1 85.56 53 LEU B O 1
ATOM 2241 N N . MET B 1 54 ? -9.625 21.812 21.578 1 89.38 54 MET B N 1
ATOM 2242 C CA . MET B 1 54 ? -8.289 22.016 22.125 1 89.38 54 MET B CA 1
ATOM 2243 C C . MET B 1 54 ? -8.234 23.266 22.984 1 89.38 54 MET B C 1
ATOM 2245 O O . MET B 1 54 ? -7.684 23.234 24.094 1 89.38 54 MET B O 1
ATOM 2249 N N . ARG B 1 55 ? -8.852 24.266 22.531 1 91 55 ARG B N 1
ATOM 2250 C CA . ARG B 1 55 ? -8.898 25.516 23.281 1 91 55 ARG B CA 1
ATOM 2251 C C . ARG B 1 55 ? -9.68 25.344 24.578 1 91 55 ARG B C 1
ATOM 2253 O O . ARG B 1 55 ? -9.266 25.828 25.625 1 91 55 ARG B O 1
ATOM 2260 N N . ASP B 1 56 ? -10.773 24.688 24.438 1 84.69 56 ASP B N 1
ATOM 2261 C CA . ASP B 1 56 ? -11.625 24.469 25.609 1 84.69 56 ASP B CA 1
ATOM 2262 C C . ASP B 1 56 ? -10.875 23.703 26.688 1 84.69 56 ASP B C 1
ATOM 2264 O O . ASP B 1 56 ? -10.93 24.062 27.859 1 84.69 56 ASP B O 1
ATOM 2268 N N . TRP B 1 57 ? -10.227 22.672 26.266 1 83.94 57 TRP B N 1
ATOM 2269 C CA . TRP B 1 57 ? -9.461 21.891 27.219 1 83.94 57 TRP B CA 1
ATOM 2270 C C . TRP B 1 57 ? -8.367 22.734 27.875 1 83.94 57 TRP B C 1
ATOM 2272 O O . TRP B 1 57 ? -8.172 22.672 29.094 1 83.94 57 TRP B O 1
ATOM 2282 N N . ARG B 1 58 ? -7.707 23.469 27.094 1 89.25 58 ARG B N 1
ATOM 2283 C CA . ARG B 1 58 ? -6.645 24.328 27.625 1 89.25 58 ARG B CA 1
ATOM 2284 C C . ARG B 1 58 ? -7.199 25.328 28.625 1 89.25 58 ARG B C 1
ATOM 2286 O O . ARG B 1 58 ? -6.582 25.594 29.656 1 89.25 58 ARG B O 1
ATOM 2293 N N . GLN B 1 59 ? -8.328 25.891 28.328 1 89.12 59 GLN B N 1
ATOM 2294 C CA . GLN B 1 59 ? -8.969 26.844 29.234 1 89.12 59 GLN B CA 1
ATOM 2295 C C . GLN B 1 59 ? -9.422 26.172 30.531 1 89.12 59 GLN B C 1
ATOM 2297 O O . GLN B 1 59 ? -9.148 26.672 31.625 1 89.12 59 GLN B O 1
ATOM 2302 N N . ARG B 1 60 ? -9.992 25.062 30.375 1 81.75 60 ARG B N 1
ATOM 2303 C CA . ARG B 1 60 ? -10.586 24.375 31.516 1 81.75 60 ARG B CA 1
ATOM 2304 C C . ARG B 1 60 ? -9.5 23.859 32.469 1 81.75 60 ARG B C 1
ATOM 2306 O O . ARG B 1 60 ? -9.695 23.844 33.688 1 81.75 60 ARG B O 1
ATOM 2313 N N . PHE B 1 61 ? -8.398 23.484 31.859 1 83.56 61 PHE B N 1
ATOM 2314 C CA . PHE B 1 61 ? -7.332 22.922 32.688 1 83.56 61 PHE B CA 1
ATOM 2315 C C . PHE B 1 61 ? -6.324 23.984 33.062 1 83.56 61 PHE B C 1
ATOM 2317 O O . PHE B 1 61 ? -5.375 23.719 33.812 1 83.56 61 PHE B O 1
ATOM 2324 N N . GLY B 1 62 ? -6.578 25.219 32.594 1 87 62 GLY B N 1
ATOM 2325 C CA . GLY B 1 62 ? -5.664 26.312 32.906 1 87 62 GLY B CA 1
ATOM 2326 C C . GLY B 1 62 ? -4.266 26.078 32.375 1 87 62 GLY B C 1
ATOM 2327 O O . GLY B 1 62 ? -3.277 26.391 33.031 1 87 62 GLY B O 1
ATOM 2328 N N . GLN B 1 63 ? -4.129 25.469 31.281 1 91 63 GLN B N 1
ATOM 2329 C CA . GLN B 1 63 ? -2.867 25.156 30.625 1 91 63 GLN B CA 1
ATOM 2330 C C . GLN B 1 63 ? -2.883 25.641 29.172 1 91 63 GLN B C 1
ATOM 2332 O O . GLN B 1 63 ? -3.076 24.844 28.25 1 91 63 GLN B O 1
ATOM 2337 N N . PRO B 1 64 ? -2.656 26.906 29 1 91.12 64 PRO B N 1
ATOM 2338 C CA . PRO B 1 64 ? -2.771 27.484 27.656 1 91.12 64 PRO B CA 1
ATOM 2339 C C . PRO B 1 64 ? -1.846 26.812 26.641 1 91.12 64 PRO B C 1
ATOM 2341 O O . PRO B 1 64 ? -2.121 26.828 25.438 1 91.12 64 PRO B O 1
ATOM 2344 N N . ALA B 1 65 ? -0.813 26.219 27.125 1 92.81 65 ALA B N 1
ATOM 2345 C CA . ALA B 1 65 ? 0.145 25.578 26.234 1 92.81 65 ALA B CA 1
ATOM 2346 C C . ALA B 1 65 ? 0.08 24.062 26.344 1 92.81 65 ALA B C 1
ATOM 2348 O O . ALA B 1 65 ? 1.053 23.359 26.047 1 92.81 65 ALA B O 1
ATOM 2349 N N . LEU B 1 66 ? -1.077 23.516 26.797 1 91.19 66 LEU B N 1
ATOM 2350 C CA . LEU B 1 66 ? -1.243 22.078 26.891 1 91.19 66 LEU B CA 1
ATOM 2351 C C . LEU B 1 66 ? -0.992 21.406 25.547 1 91.19 66 LEU B C 1
ATOM 2353 O O . LEU B 1 66 ? -1.678 21.703 24.562 1 91.19 66 LEU B O 1
ATOM 2357 N N . PRO B 1 67 ? 0.014 20.547 25.5 1 92.88 67 PRO B N 1
ATOM 2358 C CA . PRO B 1 67 ? 0.279 19.844 24.234 1 92.88 67 PRO B CA 1
ATOM 2359 C C . PRO B 1 67 ? -0.867 18.922 23.828 1 92.88 67 PRO B C 1
ATOM 2361 O O . PRO B 1 67 ? -1.422 18.203 24.672 1 92.88 67 PRO B O 1
ATOM 2364 N N . PHE B 1 68 ? -1.25 19 22.594 1 93.81 68 PHE B N 1
ATOM 2365 C CA . PHE B 1 68 ? -2.266 18.141 22.016 1 93.81 68 PHE B CA 1
ATOM 2366 C C . PHE B 1 68 ? -1.671 17.281 20.906 1 93.81 68 PHE B C 1
ATOM 2368 O O . PHE B 1 68 ? -1.129 17.812 19.922 1 93.81 68 PHE B O 1
ATOM 2375 N N . LEU B 1 69 ? -1.736 16 21.062 1 94.5 69 LEU B N 1
ATOM 2376 C CA . LEU B 1 69 ? -1.291 15.07 20.031 1 94.5 69 LEU B CA 1
ATOM 2377 C C . LEU B 1 69 ? -2.482 14.43 19.328 1 94.5 69 LEU B C 1
ATOM 2379 O O . LEU B 1 69 ? -3.338 13.82 19.969 1 94.5 69 LEU B O 1
ATOM 2383 N N . VAL B 1 70 ? -2.523 14.562 18.031 1 94.12 70 VAL B N 1
ATOM 2384 C CA . VAL B 1 70 ? -3.648 14.094 17.234 1 94.12 70 VAL B CA 1
ATOM 2385 C C . VAL B 1 70 ? -3.209 12.922 16.359 1 94.12 70 VAL B C 1
ATOM 2387 O O . VAL B 1 70 ? -2.18 12.992 15.688 1 94.12 70 VAL B O 1
ATOM 2390 N N . VAL B 1 71 ? -3.941 11.82 16.406 1 93.25 71 VAL B N 1
ATOM 2391 C CA . VAL B 1 71 ? -3.75 10.727 15.453 1 93.25 71 VAL B CA 1
ATOM 2392 C C . VAL B 1 71 ? -4.582 10.984 14.203 1 93.25 71 VAL B C 1
ATOM 2394 O O . VAL B 1 71 ? -5.809 11.109 14.281 1 93.25 71 VAL B O 1
ATOM 2397 N N . GLN B 1 72 ? -3.893 11.094 13.172 1 94.56 72 GLN B N 1
ATOM 2398 C CA . GLN B 1 72 ? -4.621 11.281 11.922 1 94.56 72 GLN B CA 1
ATOM 2399 C C . GLN B 1 72 ? -5.359 10.008 11.523 1 94.56 72 GLN B C 1
ATOM 2401 O O . GLN B 1 72 ? -4.828 8.906 11.664 1 94.56 72 GLN B O 1
ATOM 2406 N N . LEU B 1 73 ? -6.5 10.18 10.961 1 91.44 73 LEU B N 1
ATOM 2407 C CA . LEU B 1 73 ? -7.316 9.031 10.594 1 91.44 73 LEU B CA 1
ATOM 2408 C C . LEU B 1 73 ? -6.531 8.07 9.703 1 91.44 73 LEU B C 1
ATOM 2410 O O . LEU B 1 73 ? -5.82 8.5 8.789 1 91.44 73 LEU B O 1
ATOM 2414 N N . THR B 1 74 ? -6.66 6.805 10.047 1 91.75 74 THR B N 1
ATOM 2415 C CA . THR B 1 74 ? -5.992 5.762 9.273 1 91.75 74 THR B CA 1
ATOM 2416 C C . THR B 1 74 ? -6.797 5.41 8.031 1 91.75 74 THR B C 1
ATOM 2418 O O . THR B 1 74 ? -7.852 5.996 7.781 1 91.75 74 THR B O 1
ATOM 2421 N N . SER B 1 75 ? -6.223 4.473 7.25 1 91.25 75 SER B N 1
ATOM 2422 C CA . SER B 1 75 ? -6.906 3.998 6.051 1 91.25 75 SER B CA 1
ATOM 2423 C C . SER B 1 75 ? -8.062 3.064 6.406 1 91.25 75 SER B C 1
ATOM 2425 O O . SER B 1 75 ? -7.875 2.102 7.152 1 91.25 75 SER B O 1
ATOM 2427 N N . TYR B 1 76 ? -9.227 3.385 5.883 1 90.44 76 TYR B N 1
ATOM 2428 C CA . TYR B 1 76 ? -10.414 2.549 6.051 1 90.44 76 TYR B CA 1
ATOM 2429 C C . TYR B 1 76 ? -11.438 2.826 4.953 1 90.44 76 TYR B C 1
ATOM 2431 O O . TYR B 1 76 ? -11.727 3.984 4.648 1 90.44 76 TYR B O 1
ATOM 2439 N N . GLY B 1 77 ? -11.844 1.772 4.492 1 91.69 77 GLY B N 1
ATOM 2440 C CA . GLY B 1 77 ? -12.945 1.958 3.566 1 91.69 77 GLY B CA 1
ATOM 2441 C C . GLY B 1 77 ? -12.523 1.898 2.111 1 91.69 77 GLY B C 1
ATOM 2442 O O . GLY B 1 77 ? -11.758 1.012 1.718 1 91.69 77 GLY B O 1
ATOM 2443 N N . SER B 1 78 ? -13.039 2.869 1.349 1 91.75 78 SER B N 1
ATOM 2444 C CA . SER B 1 78 ? -12.984 2.756 -0.105 1 91.75 78 SER B CA 1
ATOM 2445 C C . SER B 1 78 ? -11.609 3.148 -0.635 1 91.75 78 SER B C 1
ATOM 2447 O O . SER B 1 78 ? -11 4.105 -0.151 1 91.75 78 SER B O 1
ATOM 2449 N N . THR B 1 79 ? -11.164 2.324 -1.557 1 95.12 79 THR B N 1
ATOM 2450 C CA . THR B 1 79 ? -10.023 2.664 -2.406 1 95.12 79 THR B CA 1
ATOM 2451 C C . THR B 1 79 ? -10.5 3.213 -3.75 1 95.12 79 THR B C 1
ATOM 2453 O O . THR B 1 79 ? -11.672 3.062 -4.109 1 95.12 79 THR B O 1
ATOM 2456 N N . MET B 1 80 ? -9.633 3.961 -4.406 1 97.19 80 MET B N 1
ATOM 2457 C CA . MET B 1 80 ? -10.07 4.652 -5.613 1 97.19 80 MET B CA 1
ATOM 2458 C C . MET B 1 80 ? -9.164 4.316 -6.793 1 97.19 80 MET B C 1
ATOM 2460 O O . MET B 1 80 ? -7.949 4.227 -6.645 1 97.19 80 MET B O 1
ATOM 2464 N N . THR B 1 81 ? -9.828 4.105 -7.977 1 97.81 81 THR B N 1
ATOM 2465 C CA . THR B 1 81 ? -9.102 3.893 -9.219 1 97.81 81 THR B CA 1
ATOM 2466 C C . THR B 1 81 ? -9.016 5.188 -10.023 1 97.81 81 THR B C 1
ATOM 2468 O O . THR B 1 81 ? -8.352 5.23 -11.07 1 97.81 81 THR B O 1
ATOM 2471 N N . ALA B 1 82 ? -9.703 6.172 -9.57 1 97.69 82 ALA B N 1
ATOM 2472 C CA . ALA B 1 82 ? -9.672 7.523 -10.117 1 97.69 82 ALA B CA 1
ATOM 2473 C C . ALA B 1 82 ? -9.836 8.562 -9.016 1 97.69 82 ALA B C 1
ATOM 2475 O O . ALA B 1 82 ? -10.469 8.297 -7.992 1 97.69 82 ALA B O 1
ATOM 2476 N N . PRO B 1 83 ? -9.242 9.758 -9.266 1 97.75 83 PRO B N 1
ATOM 2477 C CA . PRO B 1 83 ? -9.422 10.797 -8.242 1 97.75 83 PRO B CA 1
ATOM 2478 C C . PRO B 1 83 ? -10.891 11.133 -8 1 97.75 83 PRO B C 1
ATOM 2480 O O . PRO B 1 83 ? -11.695 11.133 -8.938 1 97.75 83 PRO B O 1
ATOM 2483 N N . GLY B 1 84 ? -11.211 11.445 -6.77 1 94.56 84 GLY B N 1
ATOM 2484 C CA . GLY B 1 84 ? -12.562 11.805 -6.395 1 94.56 84 GLY B CA 1
ATOM 2485 C C . GLY B 1 84 ? -12.664 12.422 -5.012 1 94.56 84 GLY B C 1
ATOM 2486 O O . GLY B 1 84 ? -11.648 12.766 -4.406 1 94.56 84 GLY B O 1
ATOM 2487 N N . ASP B 1 85 ? -13.875 12.641 -4.586 1 92.38 85 ASP B N 1
ATOM 2488 C CA . ASP B 1 85 ? -14.117 13.195 -3.26 1 92.38 85 ASP B CA 1
ATOM 2489 C C . ASP B 1 85 ? -13.945 12.133 -2.178 1 92.38 85 ASP B C 1
ATOM 2491 O O . ASP B 1 85 ? -14.148 10.945 -2.43 1 92.38 85 ASP B O 1
ATOM 2495 N N . SER B 1 86 ? -13.5 12.555 -1.073 1 93.56 86 SER B N 1
ATOM 2496 C CA . SER B 1 86 ? -13.352 11.695 0.096 1 93.56 86 SER B CA 1
ATOM 2497 C C . SER B 1 86 ? -13.555 12.477 1.389 1 93.56 86 SER B C 1
ATOM 2499 O O . SER B 1 86 ? -12.734 13.328 1.743 1 93.56 86 SER B O 1
ATOM 2501 N N . SER B 1 87 ? -14.602 12.117 2.074 1 90.44 87 SER B N 1
ATOM 2502 C CA . SER B 1 87 ? -14.828 12.766 3.361 1 90.44 87 SER B CA 1
ATOM 2503 C C . SER B 1 87 ? -13.758 12.383 4.375 1 90.44 87 SER B C 1
ATOM 2505 O O . SER B 1 87 ? -13.398 13.18 5.242 1 90.44 87 SER B O 1
ATOM 2507 N N . TRP B 1 88 ? -13.273 11.219 4.207 1 92.94 88 TRP B N 1
ATOM 2508 C CA . TRP B 1 88 ? -12.203 10.742 5.074 1 92.94 88 TRP B CA 1
ATOM 2509 C C . TRP B 1 88 ? -10.93 11.555 4.859 1 92.94 88 TRP B C 1
ATOM 2511 O O . TRP B 1 88 ? -10.281 11.969 5.824 1 92.94 88 TRP B O 1
ATOM 2521 N N . ALA B 1 89 ? -10.625 11.773 3.588 1 94.81 89 ALA B N 1
ATOM 2522 C CA . ALA B 1 89 ? -9.461 12.594 3.258 1 94.81 89 ALA B CA 1
ATOM 2523 C C . ALA B 1 89 ? -9.648 14.031 3.738 1 94.81 89 ALA B C 1
ATOM 2525 O O . ALA B 1 89 ? -8.695 14.664 4.207 1 94.81 89 ALA B O 1
ATOM 2526 N N . GLU B 1 90 ? -10.852 14.492 3.656 1 93.56 90 GLU B N 1
ATOM 2527 C CA . GLU B 1 90 ? -11.156 15.828 4.145 1 93.56 90 GLU B CA 1
ATOM 2528 C C . GLU B 1 90 ? -10.938 15.93 5.652 1 93.56 90 GLU B C 1
ATOM 2530 O O . GLU B 1 90 ? -10.43 16.938 6.145 1 93.56 90 GLU B O 1
ATOM 2535 N N . LEU B 1 91 ? -11.32 14.953 6.305 1 93.12 91 LEU B N 1
ATOM 2536 C CA . LEU B 1 91 ? -11.133 14.953 7.75 1 93.12 91 LEU B CA 1
ATOM 2537 C C . LEU B 1 91 ? -9.648 14.914 8.102 1 93.12 91 LEU B C 1
ATOM 2539 O O . LEU B 1 91 ? -9.203 15.609 9.016 1 93.12 91 LEU B O 1
ATOM 2543 N N . ARG B 1 92 ? -8.906 14.086 7.355 1 95.31 92 ARG B N 1
ATOM 2544 C CA . ARG B 1 92 ? -7.457 14.078 7.547 1 95.31 92 ARG B CA 1
ATOM 2545 C C . ARG B 1 92 ? -6.867 15.469 7.352 1 95.31 92 ARG B C 1
ATOM 2547 O O . ARG B 1 92 ? -5.988 15.883 8.109 1 95.31 92 ARG B O 1
ATOM 2554 N N . ALA B 1 93 ? -7.363 16.125 6.344 1 94.62 93 ALA B N 1
ATOM 2555 C CA . ALA B 1 93 ? -6.887 17.469 6.055 1 94.62 93 ALA B CA 1
ATOM 2556 C C . ALA B 1 93 ? -7.227 18.422 7.195 1 94.62 93 ALA B C 1
ATOM 2558 O O . ALA B 1 93 ? -6.414 19.281 7.566 1 94.62 93 ALA B O 1
ATOM 2559 N N . ALA B 1 94 ? -8.375 18.297 7.727 1 92.56 94 ALA B N 1
ATOM 2560 C CA . ALA B 1 94 ? -8.789 19.141 8.844 1 92.56 94 ALA B CA 1
ATOM 2561 C C . ALA B 1 94 ? -7.898 18.906 10.062 1 92.56 94 ALA B C 1
ATOM 2563 O O . ALA B 1 94 ? -7.512 19.859 10.742 1 92.56 94 ALA B O 1
ATOM 2564 N N . GLN B 1 95 ? -7.594 17.719 10.289 1 94.38 95 GLN B N 1
ATOM 2565 C CA . GLN B 1 95 ? -6.703 17.375 11.391 1 94.38 95 GLN B CA 1
ATOM 2566 C C . GLN B 1 95 ? -5.316 17.984 11.188 1 94.38 95 GLN B C 1
ATOM 2568 O O . GLN B 1 95 ? -4.758 18.594 12.102 1 94.38 95 GLN B O 1
ATOM 2573 N N . ALA B 1 96 ? -4.84 17.781 9.984 1 95.5 96 ALA B N 1
ATOM 2574 C CA . ALA B 1 96 ? -3.512 18.297 9.656 1 95.5 96 ALA B CA 1
ATOM 2575 C C . ALA B 1 96 ? -3.475 19.812 9.758 1 95.5 96 ALA B C 1
ATOM 2577 O O . ALA B 1 96 ? -2.521 20.391 10.289 1 95.5 96 ALA B O 1
ATOM 2578 N N . ASP B 1 97 ? -4.477 20.406 9.297 1 94 97 ASP B N 1
ATOM 2579 C CA . ASP B 1 97 ? -4.566 21.875 9.328 1 94 97 ASP B CA 1
ATOM 2580 C C . ASP B 1 97 ? -4.594 22.391 10.766 1 94 97 ASP B C 1
ATOM 2582 O O . ASP B 1 97 ? -3.914 23.359 11.094 1 94 97 ASP B O 1
ATOM 2586 N N . THR B 1 98 ? -5.367 21.766 11.539 1 93.44 98 THR B N 1
ATOM 2587 C CA . THR B 1 98 ? -5.469 22.141 12.945 1 93.44 98 THR B CA 1
ATOM 2588 C C . THR B 1 98 ? -4.105 22.078 13.625 1 93.44 98 THR B C 1
ATOM 2590 O O . THR B 1 98 ? -3.701 23.016 14.312 1 93.44 98 THR B O 1
ATOM 2593 N N . VAL B 1 99 ? -3.426 21.031 13.375 1 95 99 VAL B N 1
ATOM 2594 C CA . VAL B 1 99 ? -2.127 20.828 14.008 1 95 99 VAL B CA 1
ATOM 2595 C C . VAL B 1 99 ? -1.116 21.828 13.461 1 95 99 VAL B C 1
ATOM 2597 O O . VAL B 1 99 ? -0.309 22.375 14.211 1 95 99 VAL B O 1
ATOM 2600 N N . ALA B 1 100 ? -1.215 22.094 12.203 1 93.69 100 ALA B N 1
ATOM 2601 C CA . ALA B 1 100 ? -0.273 23.016 11.555 1 93.69 100 ALA B CA 1
ATOM 2602 C C . ALA B 1 100 ? -0.398 24.422 12.117 1 93.69 100 ALA B C 1
ATOM 2604 O O . ALA B 1 100 ? 0.563 25.203 12.094 1 93.69 100 ALA B O 1
ATOM 2605 N N . HIS B 1 101 ? -1.506 24.75 12.688 1 94.06 101 HIS B N 1
ATOM 2606 C CA . HIS B 1 101 ? -1.75 26.109 13.148 1 94.06 101 HIS B CA 1
ATOM 2607 C C . HIS B 1 101 ? -1.68 26.188 14.672 1 94.06 101 HIS B C 1
ATOM 2609 O O . HIS B 1 101 ? -2.098 27.188 15.266 1 94.06 101 HIS B O 1
ATOM 2615 N N . ASP B 1 102 ? -1.245 25.203 15.289 1 94.81 102 ASP B N 1
ATOM 2616 C CA . ASP B 1 102 ? -1.089 25.156 16.734 1 94.81 102 ASP B CA 1
ATOM 2617 C C . ASP B 1 102 ? 0.319 24.703 17.125 1 94.81 102 ASP B C 1
ATOM 2619 O O . ASP B 1 102 ? 0.66 23.531 16.984 1 94.81 102 ASP B O 1
ATOM 2623 N N . PRO B 1 103 ? 1.122 25.672 17.594 1 93.19 103 PRO B N 1
ATOM 2624 C CA . PRO B 1 103 ? 2.514 25.328 17.906 1 93.19 103 PRO B CA 1
ATOM 2625 C C . PRO B 1 103 ? 2.635 24.312 19.031 1 93.19 103 PRO B C 1
ATOM 2627 O O . PRO B 1 103 ? 3.725 23.797 19.297 1 93.19 103 PRO B O 1
ATOM 2630 N N . HIS B 1 104 ? 1.55 24 19.719 1 94.25 104 HIS B N 1
ATOM 2631 C CA . HIS B 1 104 ? 1.576 23.047 20.812 1 94.25 104 HIS B CA 1
ATOM 2632 C C . HIS B 1 104 ? 0.848 21.766 20.453 1 94.25 104 HIS B C 1
ATOM 2634 O O . HIS B 1 104 ? 0.375 21.031 21.328 1 94.25 104 HIS B O 1
ATOM 2640 N N . ALA B 1 105 ? 0.769 21.5 19.156 1 95.5 105 ALA B N 1
ATOM 2641 C CA . ALA B 1 105 ? 0.1 20.281 18.719 1 95.5 105 ALA B CA 1
ATOM 2642 C C . ALA B 1 105 ? 1.015 19.453 17.812 1 95.5 105 ALA B C 1
ATOM 2644 O O . ALA B 1 105 ? 1.902 20 17.156 1 95.5 105 ALA B O 1
ATOM 2645 N N . GLY B 1 106 ? 0.875 18.172 17.906 1 95.69 106 GLY B N 1
ATOM 2646 C CA . GLY B 1 106 ? 1.574 17.219 17.047 1 95.69 106 GLY B CA 1
ATOM 2647 C C . GLY B 1 106 ? 0.645 16.25 16.359 1 95.69 106 GLY B C 1
ATOM 2648 O O . GLY B 1 106 ? -0.454 15.969 16.844 1 95.69 106 GLY B O 1
ATOM 2649 N N . LEU B 1 107 ? 1.117 15.742 15.266 1 96.56 107 LEU B N 1
ATOM 2650 C CA . LEU B 1 107 ? 0.313 14.852 14.438 1 96.56 107 LEU B CA 1
ATOM 2651 C C . LEU B 1 107 ? 1.004 13.5 14.266 1 96.56 107 LEU B C 1
ATOM 2653 O O . LEU B 1 107 ? 2.189 13.445 13.938 1 96.56 107 LEU B O 1
ATOM 2657 N N . ALA B 1 108 ? 0.334 12.469 14.547 1 96.31 108 ALA B N 1
ATOM 2658 C CA . ALA B 1 108 ? 0.766 11.125 14.188 1 96.31 108 ALA B CA 1
ATOM 2659 C C . ALA B 1 108 ? 0.059 10.641 12.922 1 96.31 108 ALA B C 1
ATOM 2661 O O . ALA B 1 108 ? -1.14 10.344 12.945 1 96.31 108 ALA B O 1
ATOM 2662 N N . VAL B 1 109 ? 0.793 10.516 11.844 1 97.38 109 VAL B N 1
ATOM 2663 C CA . VAL B 1 109 ? 0.244 10.055 10.578 1 97.38 109 VAL B CA 1
ATOM 2664 C C . VAL B 1 109 ? 0.187 8.531 10.57 1 97.38 109 VAL B C 1
ATOM 2666 O O . VAL B 1 109 ? 1.176 7.859 10.875 1 97.38 109 VAL B O 1
ATOM 2669 N N . THR B 1 110 ? -0.963 7.965 10.18 1 94.56 110 THR B N 1
ATOM 2670 C CA . THR B 1 110 ? -1.15 6.527 10.32 1 94.56 110 THR B CA 1
ATOM 2671 C C . THR B 1 110 ? -1.707 5.93 9.031 1 94.56 110 THR B C 1
ATOM 2673 O O . THR B 1 110 ? -2.342 4.871 9.055 1 94.56 110 THR B O 1
ATOM 2676 N N . LEU B 1 111 ? -1.42 6.617 7.984 1 92.56 111 LEU B N 1
ATOM 2677 C CA . LEU B 1 111 ? -1.967 6.223 6.691 1 92.56 111 LEU B CA 1
ATOM 2678 C C . LEU B 1 111 ? -1.473 4.836 6.293 1 92.56 111 LEU B C 1
ATOM 2680 O O . LEU B 1 111 ? -2.184 4.09 5.617 1 92.56 111 LEU B O 1
ATOM 2684 N N . ASP B 1 112 ? -0.319 4.449 6.703 1 92.56 112 ASP B N 1
ATOM 2685 C CA . ASP B 1 112 ? 0.329 3.209 6.281 1 92.56 112 ASP B CA 1
ATOM 2686 C C . ASP B 1 112 ? -0.004 2.064 7.234 1 92.56 112 ASP B C 1
ATOM 2688 O O . ASP B 1 112 ? 0.382 0.918 6.996 1 92.56 112 ASP B O 1
ATOM 2692 N N . VAL B 1 113 ? -0.604 2.543 8.312 1 89.62 113 VAL B N 1
ATOM 2693 C CA . VAL B 1 113 ? -1.053 1.521 9.25 1 89.62 113 VAL B CA 1
ATOM 2694 C C . VAL B 1 113 ? -2.574 1.569 9.383 1 89.62 113 VAL B C 1
ATOM 2696 O O . VAL B 1 113 ? -3.188 2.619 9.172 1 89.62 113 VAL B O 1
ATOM 2699 N N . GLY B 1 114 ? -3.256 0.545 9.359 1 84.38 114 GLY B N 1
ATOM 2700 C CA . GLY B 1 114 ? -4.703 0.404 9.297 1 84.38 114 GLY B CA 1
ATOM 2701 C C . GLY B 1 114 ? -5.152 -0.771 8.453 1 84.38 114 GLY B C 1
ATOM 2702 O O . GLY B 1 114 ? -4.348 -1.632 8.094 1 84.38 114 GLY B O 1
ATOM 2703 N N . ASP B 1 115 ? -6.457 -0.787 8.305 1 86.38 115 ASP B N 1
ATOM 2704 C CA . ASP B 1 115 ? -7.094 -1.88 7.574 1 86.38 115 ASP B CA 1
ATOM 2705 C C . ASP B 1 115 ? -8.32 -1.39 6.812 1 86.38 115 ASP B C 1
ATOM 2707 O O . ASP B 1 115 ? -9.305 -0.949 7.414 1 86.38 115 ASP B O 1
ATOM 2711 N N . ARG B 1 116 ? -8.156 -1.496 5.484 1 89.88 116 ARG B N 1
ATOM 2712 C CA . ARG B 1 116 ? -9.273 -0.961 4.711 1 89.88 116 ARG B CA 1
ATOM 2713 C C . ARG B 1 116 ? -10.539 -1.782 4.934 1 89.88 116 ARG B C 1
ATOM 2715 O O . ARG B 1 116 ? -11.633 -1.359 4.559 1 89.88 116 ARG B O 1
ATOM 2722 N N . PHE B 1 117 ? -10.352 -2.939 5.66 1 88.38 117 PHE B N 1
ATOM 2723 C CA . PHE B 1 117 ? -11.492 -3.816 5.887 1 88.38 117 PHE B CA 1
ATOM 2724 C C . PHE B 1 117 ? -11.969 -3.723 7.332 1 88.38 117 PHE B C 1
ATOM 2726 O O . PHE B 1 117 ? -13.008 -4.285 7.684 1 88.38 117 PHE B O 1
ATOM 2733 N N . ASP B 1 118 ? -11.172 -3.037 8.125 1 81.62 118 ASP B N 1
ATOM 2734 C CA . ASP B 1 118 ? -11.469 -2.963 9.555 1 81.62 118 ASP B CA 1
ATOM 2735 C C . ASP B 1 118 ? -11.148 -1.577 10.109 1 81.62 118 ASP B C 1
ATOM 2737 O O . ASP B 1 118 ? -9.984 -1.162 10.133 1 81.62 118 ASP B O 1
ATOM 2741 N N . ILE B 1 119 ? -12.148 -0.965 10.633 1 75.62 119 ILE B N 1
ATOM 2742 C CA . ILE B 1 119 ? -12.023 0.409 11.109 1 75.62 119 ILE B CA 1
ATOM 2743 C C . ILE B 1 119 ? -11.188 0.437 12.391 1 75.62 119 ILE B C 1
ATOM 2745 O O . ILE B 1 119 ? -10.727 1.5 12.812 1 75.62 119 ILE B O 1
ATOM 2749 N N . HIS B 1 120 ? -10.969 -0.793 12.938 1 74 120 HIS B N 1
ATOM 2750 C CA . HIS B 1 120 ? -10.164 -0.865 14.148 1 74 120 HIS B CA 1
ATOM 2751 C C . HIS B 1 120 ? -8.797 -1.486 13.867 1 74 120 HIS B C 1
ATOM 2753 O O . HIS B 1 120 ? -8.594 -2.678 14.109 1 74 120 HIS B O 1
ATOM 2759 N N . PRO B 1 121 ? -7.934 -0.643 13.344 1 72.81 121 PRO B N 1
ATOM 2760 C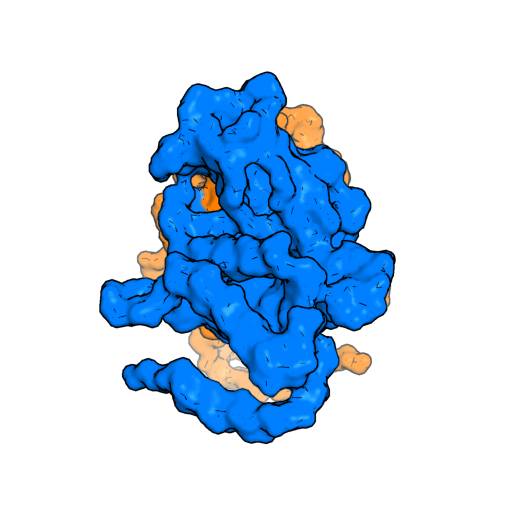 CA . PRO B 1 121 ? -6.598 -1.182 13.07 1 72.81 121 PRO B CA 1
ATOM 2761 C C . PRO B 1 121 ? -5.91 -1.717 14.328 1 72.81 121 PRO B C 1
ATOM 2763 O O . PRO B 1 121 ? -6.078 -1.158 15.414 1 72.81 121 PRO B O 1
ATOM 2766 N N . THR B 1 122 ? -5.09 -2.699 14.18 1 76.44 122 THR B N 1
ATOM 2767 C CA . THR B 1 122 ? -4.523 -3.406 15.32 1 76.44 122 THR B CA 1
ATOM 2768 C C . THR B 1 122 ? -3.123 -2.893 15.633 1 76.44 122 THR B C 1
ATOM 2770 O O . THR B 1 122 ? -2.58 -3.168 16.703 1 76.44 122 THR B O 1
ATOM 2773 N N . GLN B 1 123 ? -2.57 -2.07 14.789 1 85.5 123 GLN B N 1
ATOM 2774 C CA . GLN B 1 123 ? -1.182 -1.648 14.938 1 85.5 123 GLN B CA 1
ATOM 2775 C C . GLN B 1 123 ? -1.05 -0.532 15.969 1 85.5 123 GLN B C 1
ATOM 2777 O O . GLN B 1 123 ? -0.411 0.49 15.703 1 85.5 123 GLN B O 1
ATOM 2782 N N . LYS B 1 124 ? -1.478 -0.738 17.188 1 84.5 124 LYS B N 1
ATOM 2783 C CA . LYS B 1 124 ? -1.565 0.297 18.203 1 84.5 124 LYS B CA 1
ATOM 2784 C C . LYS B 1 124 ? -0.181 0.677 18.734 1 84.5 124 LYS B C 1
ATOM 2786 O O . LYS B 1 124 ? 0.056 1.831 19.094 1 84.5 124 LYS B O 1
ATOM 2791 N N . THR B 1 125 ? 0.667 -0.314 18.656 1 88.62 125 THR B N 1
ATOM 2792 C CA . THR B 1 125 ? 2.023 -0.01 19.094 1 88.62 125 THR B CA 1
ATOM 2793 C C . THR B 1 125 ? 2.688 0.994 18.156 1 88.62 125 THR B C 1
ATOM 2795 O O . THR B 1 125 ? 3.344 1.935 18.609 1 88.62 125 THR B O 1
ATOM 2798 N N . VAL B 1 126 ? 2.502 0.769 16.875 1 91.94 126 VAL B N 1
ATOM 2799 C CA . VAL B 1 126 ? 3.078 1.67 15.883 1 91.94 126 VAL B CA 1
ATOM 2800 C C . VAL B 1 126 ? 2.494 3.07 16.062 1 91.94 126 VAL B C 1
ATOM 2802 O O . VAL B 1 126 ? 3.23 4.059 16.078 1 91.94 126 VAL B O 1
ATOM 2805 N N . VAL B 1 127 ? 1.237 3.182 16.266 1 91.62 127 VAL B N 1
ATOM 2806 C CA . VAL B 1 127 ? 0.557 4.457 16.469 1 91.62 127 VAL B CA 1
ATOM 2807 C C . VAL B 1 127 ? 1.079 5.129 17.734 1 91.62 127 VAL B C 1
ATOM 2809 O O . VAL B 1 127 ? 1.371 6.328 17.734 1 91.62 127 VAL B O 1
ATOM 2812 N N . GLY B 1 128 ? 1.223 4.344 18.781 1 92.38 128 GLY B N 1
ATOM 2813 C CA . GLY B 1 128 ? 1.751 4.875 20.031 1 92.38 128 GLY B CA 1
ATOM 2814 C C . GLY B 1 128 ? 3.152 5.438 19.906 1 92.38 128 GLY B C 1
ATOM 2815 O O . GLY B 1 128 ? 3.465 6.484 20.469 1 92.38 128 GLY B O 1
ATOM 2816 N N . GLU B 1 129 ? 3.928 4.734 19.188 1 94.38 129 GLU B N 1
ATOM 2817 C CA . GLU B 1 129 ? 5.301 5.18 18.969 1 94.38 129 GLU B CA 1
ATOM 2818 C C . GLU B 1 129 ? 5.336 6.5 18.203 1 94.38 129 GLU B C 1
ATOM 2820 O O . GLU B 1 129 ? 6.168 7.363 18.5 1 94.38 129 GLU B O 1
ATOM 2825 N N . ARG B 1 130 ? 4.445 6.648 17.328 1 95.31 130 ARG B N 1
ATOM 2826 C CA . ARG B 1 130 ? 4.406 7.879 16.547 1 95.31 130 ARG B CA 1
ATOM 2827 C C . ARG B 1 130 ? 3.887 9.047 17.375 1 95.31 130 ARG B C 1
ATOM 2829 O O . ARG B 1 130 ? 4.352 10.18 17.234 1 95.31 130 ARG B O 1
ATOM 2836 N N . LEU B 1 131 ? 2.967 8.734 18.266 1 94.5 131 LEU B N 1
ATOM 2837 C CA . LEU B 1 131 ? 2.521 9.742 19.219 1 94.5 131 LEU B CA 1
ATOM 2838 C C . LEU B 1 131 ? 3.658 10.156 20.156 1 94.5 131 LEU B C 1
ATOM 2840 O O . LEU B 1 131 ? 3.84 11.344 20.422 1 94.5 131 LEU B O 1
ATOM 2844 N N . ALA B 1 132 ? 4.387 9.172 20.578 1 94.5 132 ALA B N 1
ATOM 2845 C CA . ALA B 1 132 ? 5.512 9.453 21.469 1 94.5 132 ALA B CA 1
ATOM 2846 C C . ALA B 1 132 ? 6.543 10.344 20.781 1 94.5 132 ALA B C 1
ATOM 2848 O O . ALA B 1 132 ? 7.109 11.242 21.406 1 94.5 132 ALA B O 1
ATOM 2849 N N . ARG B 1 133 ? 6.758 10.055 19.562 1 95.19 133 ARG B N 1
ATOM 2850 C CA . ARG B 1 133 ? 7.68 10.875 18.781 1 95.19 133 ARG B CA 1
ATOM 2851 C C . ARG B 1 133 ? 7.227 12.328 18.75 1 95.19 133 ARG B C 1
ATOM 2853 O O . ARG B 1 133 ? 8.023 13.242 18.969 1 95.19 133 ARG B O 1
ATOM 2860 N N . ALA B 1 134 ? 5.973 12.492 18.438 1 94.25 134 ALA B N 1
ATOM 2861 C CA . ALA B 1 134 ? 5.418 13.844 18.406 1 94.25 134 ALA B CA 1
ATOM 2862 C C . ALA B 1 134 ? 5.504 14.5 19.781 1 94.25 134 ALA B C 1
ATOM 2864 O O . ALA B 1 134 ? 5.809 15.688 19.891 1 94.25 134 ALA B O 1
ATOM 2865 N N . ALA B 1 135 ? 5.277 13.758 20.797 1 93.5 135 ALA B N 1
ATOM 2866 C CA . ALA B 1 135 ? 5.316 14.266 22.156 1 93.5 135 ALA B CA 1
ATOM 2867 C C . ALA B 1 135 ? 6.711 14.766 22.531 1 93.5 135 ALA B C 1
ATOM 2869 O O . ALA B 1 135 ? 6.855 15.797 23.188 1 93.5 135 ALA B O 1
ATOM 2870 N N . ARG B 1 136 ? 7.656 14.008 22.109 1 94.44 136 ARG B N 1
ATOM 2871 C CA . ARG B 1 136 ? 9.031 14.391 22.406 1 94.44 136 ARG B CA 1
ATOM 2872 C C . ARG B 1 136 ? 9.344 15.781 21.875 1 94.44 136 ARG B C 1
ATOM 2874 O O . ARG B 1 136 ? 10.023 16.578 22.547 1 94.44 136 ARG B O 1
ATOM 2881 N N . ALA B 1 137 ? 8.82 16.031 20.75 1 91.75 137 ALA B N 1
ATOM 2882 C CA . ALA B 1 137 ? 9.078 17.328 20.125 1 91.75 137 ALA B CA 1
ATOM 2883 C C . ALA B 1 137 ? 8.203 18.422 20.734 1 91.75 137 ALA B C 1
ATOM 2885 O O . ALA B 1 137 ? 8.711 19.453 21.188 1 91.75 137 ALA B O 1
ATOM 2886 N N . VAL B 1 138 ? 6.949 18.172 20.906 1 91.06 138 VAL B N 1
ATOM 2887 C CA . VAL B 1 138 ? 5.969 19.219 21.219 1 91.06 138 VAL B CA 1
ATOM 2888 C C . VAL B 1 138 ? 5.879 19.422 22.719 1 91.06 138 VAL B C 1
ATOM 2890 O O . VAL B 1 138 ? 5.773 20.547 23.203 1 91.06 138 VAL B O 1
ATOM 2893 N N . ALA B 1 139 ? 5.984 18.375 23.406 1 89.19 139 ALA B N 1
ATOM 2894 C CA . ALA B 1 139 ? 5.746 18.438 24.844 1 89.19 139 ALA B CA 1
ATOM 2895 C C . ALA B 1 139 ? 7.062 18.562 25.609 1 89.19 139 ALA B C 1
ATOM 2897 O O . ALA B 1 139 ? 7.109 19.188 26.688 1 89.19 139 ALA B O 1
ATOM 2898 N N . TYR B 1 140 ? 8.125 18.078 25.031 1 91.25 140 TYR B N 1
ATOM 2899 C CA . TYR B 1 140 ? 9.367 18.031 25.797 1 91.25 140 TYR B CA 1
ATOM 2900 C C . TYR B 1 140 ? 10.43 18.922 25.156 1 91.25 140 TYR B C 1
ATOM 2902 O O . TYR B 1 140 ? 11.508 19.109 25.719 1 91.25 140 TYR B O 1
ATOM 2910 N N . GLY B 1 141 ? 10.156 19.406 24 1 89.12 141 GLY B N 1
ATOM 2911 C CA . GLY B 1 141 ? 11.031 20.375 23.375 1 89.12 141 GLY B CA 1
ATOM 2912 C C . GLY B 1 141 ? 12.312 19.766 22.828 1 89.12 141 GLY B C 1
ATOM 2913 O O . GLY B 1 141 ? 13.312 20.469 22.656 1 89.12 141 GLY B O 1
ATOM 2914 N N . GLU B 1 142 ? 12.227 18.469 22.609 1 91.44 142 GLU B N 1
ATOM 2915 C CA . GLU B 1 142 ? 13.406 17.812 22.047 1 91.44 142 GLU B CA 1
ATOM 2916 C C . GLU B 1 142 ? 13.641 18.25 20.609 1 91.44 142 GLU B C 1
ATOM 2918 O O . GLU B 1 142 ? 12.688 18.438 19.844 1 91.44 142 GLU B O 1
ATOM 2923 N N . LYS B 1 143 ? 14.953 18.375 20.297 1 91.19 143 LYS B N 1
ATOM 2924 C CA . LYS B 1 143 ? 15.32 18.719 18.922 1 91.19 143 LYS B CA 1
ATOM 2925 C C . LYS B 1 143 ? 15.344 17.469 18.031 1 91.19 143 LYS B C 1
ATOM 2927 O O . LYS B 1 143 ? 16.406 16.906 17.766 1 91.19 143 LYS B O 1
ATOM 2932 N N . THR B 1 144 ? 14.172 17.016 17.609 1 89.69 144 THR B N 1
ATOM 2933 C CA . THR B 1 144 ? 13.977 15.828 16.781 1 89.69 144 THR B CA 1
ATOM 2934 C C . THR B 1 144 ? 12.906 16.078 15.719 1 89.69 144 THR B C 1
ATOM 2936 O O . THR B 1 144 ? 12.18 17.062 15.789 1 89.69 144 THR B O 1
ATOM 2939 N N . VAL B 1 145 ? 12.977 15.297 14.656 1 91 145 VAL B N 1
ATOM 2940 C CA . VAL B 1 145 ? 11.898 15.328 13.664 1 91 145 VAL B CA 1
ATOM 2941 C C . VAL B 1 145 ? 10.594 14.867 14.312 1 91 145 VAL B C 1
ATOM 2943 O O . VAL B 1 145 ? 10.5 13.742 14.805 1 91 145 VAL B O 1
ATOM 2946 N N . PRO B 1 146 ? 9.641 15.711 14.398 1 92.06 146 PRO B N 1
ATOM 2947 C CA . PRO B 1 146 ? 8.469 15.438 15.234 1 92.06 146 PRO B CA 1
ATOM 2948 C C . PRO B 1 146 ? 7.57 14.352 14.656 1 92.06 146 PRO B C 1
ATOM 2950 O O . PRO B 1 146 ? 6.777 13.742 15.383 1 92.06 146 PRO B O 1
ATOM 2953 N N . GLY B 1 147 ? 7.688 14.25 13.336 1 95.62 147 GLY B N 1
ATOM 2954 C CA . GLY B 1 147 ? 6.758 13.305 12.734 1 95.62 147 GLY B CA 1
ATOM 2955 C C . GLY B 1 147 ? 7.012 13.07 11.258 1 95.62 147 GLY B C 1
ATOM 2956 O O . GLY B 1 147 ? 8.156 13.133 10.805 1 95.62 147 GLY B O 1
ATOM 2957 N N . SER B 1 148 ? 5.988 12.75 10.555 1 98.06 148 SER B N 1
ATOM 2958 C CA . SER B 1 148 ? 6.012 12.328 9.156 1 98.06 148 SER B CA 1
ATOM 2959 C C . SER B 1 148 ? 6.387 13.484 8.242 1 98.06 148 SER B C 1
ATOM 2961 O O . SER B 1 148 ? 6.172 14.648 8.578 1 98.06 148 SER B O 1
ATOM 2963 N N . PRO B 1 149 ? 6.996 13.094 7.039 1 98.69 149 PRO B N 1
ATOM 2964 C CA . PRO B 1 149 ? 7.156 14.141 6.027 1 98.69 149 PRO B CA 1
ATOM 2965 C C . PRO B 1 149 ? 5.863 14.906 5.754 1 98.69 149 PRO B C 1
ATOM 2967 O O . PRO B 1 149 ? 4.809 14.289 5.57 1 98.69 149 PRO B O 1
ATOM 2970 N N . THR B 1 150 ? 5.945 16.219 5.754 1 98.44 150 THR B N 1
ATOM 2971 C CA . THR B 1 150 ? 4.777 17.078 5.574 1 98.44 150 THR B CA 1
ATOM 2972 C C . THR B 1 150 ? 5.008 18.078 4.445 1 98.44 150 THR B C 1
ATOM 2974 O O . THR B 1 150 ? 5.996 18.812 4.453 1 98.44 150 THR B O 1
ATOM 2977 N N . ALA B 1 151 ? 4.078 18.062 3.459 1 98.75 151 ALA B N 1
ATOM 2978 C CA . ALA B 1 151 ? 4.188 19 2.342 1 98.75 151 ALA B CA 1
ATOM 2979 C C . ALA B 1 151 ? 3.91 20.438 2.793 1 98.75 151 ALA B C 1
ATOM 2981 O O . ALA B 1 151 ? 2.939 20.688 3.51 1 98.75 151 ALA B O 1
ATOM 2982 N N . VAL B 1 152 ? 4.773 21.344 2.332 1 98 152 VAL B N 1
ATOM 2983 C CA . VAL B 1 152 ? 4.621 22.719 2.82 1 98 152 VAL B CA 1
ATOM 2984 C C . VAL B 1 152 ? 4.379 23.656 1.646 1 98 152 VAL B C 1
ATOM 2986 O O . VAL B 1 152 ? 3.898 24.781 1.832 1 98 152 VAL B O 1
ATOM 2989 N N . ALA B 1 153 ? 4.715 23.188 0.467 1 98.62 153 ALA B N 1
ATOM 2990 C CA . ALA B 1 153 ? 4.523 24.062 -0.69 1 98.62 153 ALA B CA 1
ATOM 2991 C C . ALA B 1 153 ? 4.426 23.25 -1.978 1 98.62 153 ALA B C 1
ATOM 2993 O O . ALA B 1 153 ? 5.008 22.156 -2.082 1 98.62 153 ALA B O 1
ATOM 2994 N N . ALA B 1 154 ? 3.66 23.703 -2.914 1 98.81 154 ALA B N 1
ATOM 2995 C CA . ALA B 1 154 ? 3.596 23.25 -4.301 1 98.81 154 ALA B CA 1
ATOM 2996 C C . ALA B 1 154 ? 3.773 24.422 -5.266 1 98.81 154 ALA B C 1
ATOM 2998 O O . ALA B 1 154 ? 3.006 25.391 -5.23 1 98.81 154 ALA B O 1
ATOM 2999 N N . ALA B 1 155 ? 4.828 24.312 -6.055 1 98.75 155 ALA B N 1
ATOM 3000 C CA . ALA B 1 155 ? 5.133 25.453 -6.922 1 98.75 155 ALA B CA 1
ATOM 3001 C C . ALA B 1 155 ? 5.375 24.984 -8.359 1 98.75 155 ALA B C 1
ATOM 3003 O O . ALA B 1 155 ? 5.957 23.922 -8.586 1 98.75 155 ALA B O 1
ATOM 3004 N N . ARG B 1 156 ? 5.008 25.875 -9.281 1 98.44 156 ARG B N 1
ATOM 3005 C CA . ARG B 1 156 ? 5.336 25.641 -10.68 1 98.44 156 ARG B CA 1
ATOM 3006 C C . ARG B 1 156 ? 6.832 25.797 -10.93 1 98.44 156 ARG B C 1
ATOM 3008 O O . ARG B 1 156 ? 7.461 26.703 -10.375 1 98.44 156 ARG B O 1
ATOM 3015 N N . SER B 1 157 ? 7.383 24.938 -11.562 1 98.06 157 SER B N 1
ATOM 3016 C CA . SER B 1 157 ? 8.758 24.953 -12.047 1 98.06 157 SER B CA 1
ATOM 3017 C C . SER B 1 157 ? 8.836 24.516 -13.508 1 98.06 157 SER B C 1
ATOM 3019 O O . SER B 1 157 ? 9.055 23.328 -13.789 1 98.06 157 SER B O 1
ATOM 3021 N N . GLY B 1 158 ? 8.781 25.531 -14.422 1 97.38 158 GLY B N 1
ATOM 3022 C CA . GLY B 1 158 ? 8.594 25.172 -15.812 1 97.38 158 GLY B CA 1
ATOM 3023 C C . GLY B 1 158 ? 7.309 24.422 -16.078 1 97.38 158 GLY B C 1
ATOM 3024 O O . GLY B 1 158 ? 6.227 24.891 -15.711 1 97.38 158 GLY B O 1
ATOM 3025 N N . ASN B 1 159 ? 7.461 23.266 -16.703 1 98.06 159 ASN B N 1
ATOM 3026 C CA . ASN B 1 159 ? 6.289 22.453 -17 1 98.06 159 ASN B CA 1
ATOM 3027 C C . ASN B 1 159 ? 5.938 21.531 -15.836 1 98.06 159 ASN B C 1
ATOM 3029 O O . ASN B 1 159 ? 4.938 20.812 -15.883 1 98.06 159 ASN B O 1
ATOM 3033 N N . ASP B 1 160 ? 6.75 21.625 -14.789 1 98.81 160 ASP B N 1
ATOM 3034 C CA . ASP B 1 160 ? 6.578 20.688 -13.672 1 98.81 160 ASP B CA 1
ATOM 3035 C C . ASP B 1 160 ? 5.965 21.391 -12.461 1 98.81 160 ASP B C 1
ATOM 3037 O O . ASP B 1 160 ? 5.863 22.625 -12.438 1 98.81 160 ASP B O 1
ATOM 3041 N N . ILE B 1 161 ? 5.402 20.672 -11.594 1 98.88 161 ILE B N 1
ATOM 3042 C CA . ILE B 1 161 ? 5.113 21.141 -10.242 1 98.88 161 ILE B CA 1
ATOM 3043 C C . ILE B 1 161 ? 6.062 20.469 -9.25 1 98.88 161 ILE B C 1
ATOM 3045 O O . ILE B 1 161 ? 6.336 19.266 -9.352 1 98.88 161 ILE B O 1
ATOM 3049 N N . VAL B 1 162 ? 6.66 21.25 -8.406 1 98.94 162 VAL B N 1
ATOM 3050 C CA . VAL B 1 162 ? 7.551 20.719 -7.371 1 98.94 162 VAL B CA 1
ATOM 3051 C C . VAL B 1 162 ? 6.898 20.891 -6 1 98.94 162 VAL B C 1
ATOM 3053 O O . VAL B 1 162 ? 6.516 22 -5.617 1 98.94 162 VAL B O 1
ATOM 3056 N N . VAL B 1 163 ? 6.688 19.797 -5.312 1 98.94 163 VAL B N 1
ATOM 3057 C CA . VAL B 1 163 ? 6.148 19.797 -3.955 1 98.94 163 VAL B CA 1
ATOM 3058 C C . VAL B 1 163 ? 7.285 19.703 -2.943 1 98.94 163 VAL B C 1
ATOM 3060 O O . VAL B 1 163 ? 8.102 18.781 -3.014 1 98.94 163 VAL B O 1
ATOM 3063 N N . THR B 1 164 ? 7.367 20.609 -1.992 1 98.94 164 THR B N 1
ATOM 3064 C CA . THR B 1 164 ? 8.414 20.641 -0.981 1 98.94 164 THR B CA 1
ATOM 3065 C C . THR B 1 164 ? 7.91 20.094 0.349 1 98.94 164 THR B C 1
ATOM 3067 O O . THR B 1 164 ? 6.805 20.422 0.782 1 98.94 164 THR B O 1
ATOM 3070 N N . PHE B 1 165 ? 8.719 19.219 0.939 1 98.81 165 PHE B N 1
ATOM 3071 C CA . PHE B 1 165 ? 8.359 18.609 2.211 1 98.81 165 PHE B CA 1
ATOM 3072 C C . PHE B 1 165 ? 9.32 19.047 3.312 1 98.81 165 PHE B C 1
ATOM 3074 O O . PHE B 1 165 ? 10.508 19.25 3.062 1 98.81 165 PHE B O 1
ATOM 3081 N N . LYS B 1 166 ? 8.797 19.188 4.469 1 97.94 166 LYS B N 1
ATOM 3082 C CA . LYS B 1 166 ? 9.617 19.266 5.676 1 97.94 166 LYS B CA 1
ATOM 3083 C C . LYS B 1 166 ? 9.555 17.953 6.457 1 97.94 166 LYS B C 1
ATOM 3085 O O . LYS B 1 166 ? 8.766 17.062 6.125 1 97.94 166 LYS B O 1
ATOM 3090 N N . ASP B 1 167 ? 10.438 17.766 7.449 1 97.5 167 ASP B N 1
ATOM 3091 C CA . ASP B 1 167 ? 10.461 16.625 8.367 1 97.5 167 ASP B CA 1
ATOM 3092 C C . ASP B 1 167 ? 10.672 15.32 7.613 1 97.5 167 ASP B C 1
ATOM 3094 O O . ASP B 1 167 ? 9.984 14.336 7.867 1 97.5 167 ASP B O 1
ATOM 3098 N N . THR B 1 168 ? 11.648 15.328 6.652 1 98.31 168 THR B N 1
ATOM 3099 C CA . THR B 1 168 ? 11.82 14.172 5.781 1 98.31 168 THR B CA 1
ATOM 3100 C C . THR B 1 168 ? 12.852 13.211 6.367 1 98.31 168 THR B C 1
ATOM 3102 O O . THR B 1 168 ? 13.039 12.102 5.852 1 98.31 168 THR B O 1
ATOM 3105 N N . ALA B 1 169 ? 13.477 13.578 7.453 1 97.38 169 ALA B N 1
ATOM 3106 C CA . ALA B 1 169 ? 14.469 12.734 8.117 1 97.38 169 ALA B CA 1
ATOM 3107 C C . ALA B 1 169 ? 15.523 12.258 7.125 1 97.38 169 ALA B C 1
ATOM 3109 O O . ALA B 1 169 ? 15.797 11.055 7.031 1 97.38 169 ALA B O 1
ATOM 3110 N N . GLY B 1 170 ? 16.141 13.219 6.383 1 96.88 170 GLY B N 1
ATOM 3111 C CA . GLY B 1 170 ? 17.234 12.906 5.484 1 96.88 170 GLY B CA 1
ATOM 3112 C C . GLY B 1 170 ? 16.781 12.641 4.062 1 96.88 170 GLY B C 1
ATOM 3113 O O . GLY B 1 170 ? 17.5 12 3.289 1 96.88 170 GLY B O 1
ATOM 3114 N N . GLY B 1 171 ? 15.562 12.961 3.764 1 98.31 171 GLY B N 1
ATOM 3115 C CA . GLY B 1 171 ? 15.078 12.836 2.398 1 98.31 171 GLY B CA 1
ATOM 3116 C C . GLY B 1 171 ? 13.891 11.898 2.275 1 98.31 171 GLY B C 1
ATOM 3117 O O . GLY B 1 171 ? 13.594 11.133 3.199 1 98.31 171 GLY B O 1
ATOM 3118 N N . LEU B 1 172 ? 13.258 11.969 1.137 1 98.81 172 LEU B N 1
ATOM 3119 C CA . LEU B 1 172 ? 12.117 11.117 0.82 1 98.81 172 LEU B CA 1
ATOM 3120 C C . LEU B 1 172 ? 12.562 9.859 0.083 1 98.81 172 LEU B C 1
ATOM 3122 O O . LEU B 1 172 ? 13.602 9.859 -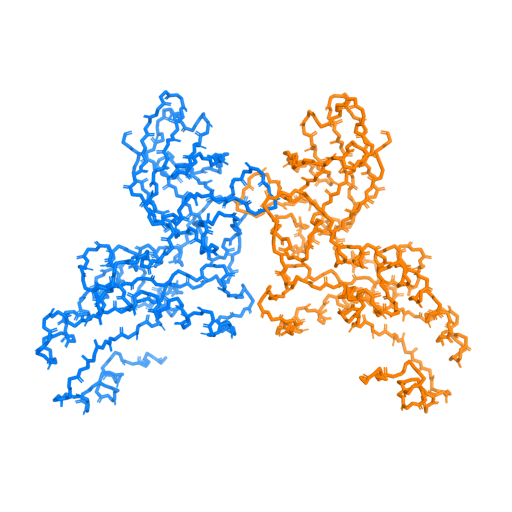0.577 1 98.81 172 LEU B O 1
ATOM 3126 N N . LYS B 1 173 ? 11.82 8.836 0.234 1 98.56 173 LYS B N 1
ATOM 3127 C CA . LYS B 1 173 ? 12.039 7.586 -0.494 1 98.56 173 LYS B CA 1
ATOM 3128 C C . LYS B 1 173 ? 10.719 6.949 -0.914 1 98.56 173 LYS B C 1
ATOM 3130 O O . LYS B 1 173 ? 9.672 7.238 -0.334 1 98.56 173 LYS B O 1
ATOM 3135 N N . THR B 1 174 ? 10.805 6.137 -1.957 1 98.75 174 THR B N 1
ATOM 3136 C CA . THR B 1 174 ? 9.656 5.367 -2.424 1 98.75 174 THR B CA 1
ATOM 3137 C C . THR B 1 174 ? 9.898 3.873 -2.246 1 98.75 174 THR B C 1
ATOM 3139 O O . THR B 1 174 ? 10.992 3.379 -2.516 1 98.75 174 THR B O 1
ATOM 3142 N N . TYR B 1 175 ? 8.922 3.234 -1.705 1 98.56 175 TYR B N 1
ATOM 3143 C CA . TYR B 1 175 ? 9 1.782 -1.591 1 98.56 175 TYR B CA 1
ATOM 3144 C C . TYR B 1 175 ? 8.414 1.105 -2.824 1 98.56 175 TYR B C 1
ATOM 3146 O O . TYR B 1 175 ? 7.391 1.54 -3.35 1 98.56 175 TYR B O 1
ATOM 3154 N N . SER B 1 176 ? 9.125 0.058 -3.42 1 98.62 176 SER B N 1
ATOM 3155 C CA . SER B 1 176 ? 8.664 -0.88 -4.438 1 98.62 176 SER B CA 1
ATOM 3156 C C . SER B 1 176 ? 8.531 -0.201 -5.797 1 98.62 176 SER B C 1
ATOM 3158 O O . SER B 1 176 ? 7.863 -0.722 -6.695 1 98.62 176 SER B O 1
ATOM 3160 N N . ALA B 1 177 ? 9.062 0.992 -5.957 1 98.56 177 ALA B N 1
ATOM 3161 C CA . ALA B 1 177 ? 9.078 1.714 -7.223 1 98.56 177 ALA B CA 1
ATOM 3162 C C . ALA B 1 177 ? 10.062 2.883 -7.176 1 98.56 177 ALA B C 1
ATOM 3164 O O . ALA B 1 177 ? 10.492 3.293 -6.094 1 98.56 177 ALA B O 1
ATOM 3165 N N . ASP B 1 178 ? 10.375 3.406 -8.297 1 97.5 178 ASP B N 1
ATOM 3166 C CA . ASP B 1 178 ? 11.211 4.602 -8.367 1 97.5 178 ASP B CA 1
ATOM 3167 C C . ASP B 1 178 ? 10.352 5.863 -8.461 1 97.5 178 ASP B C 1
ATOM 3169 O O . ASP B 1 178 ? 10.875 6.957 -8.695 1 97.5 178 ASP B O 1
ATOM 3173 N N . ARG B 1 179 ? 9.039 5.633 -8.344 1 97.62 179 ARG B N 1
ATOM 3174 C CA . ARG B 1 179 ? 8.07 6.723 -8.367 1 97.62 179 ARG B CA 1
ATOM 3175 C C . ARG B 1 179 ? 7.098 6.613 -7.195 1 97.62 179 ARG B C 1
ATOM 3177 O O . ARG B 1 179 ? 6.875 5.523 -6.668 1 97.62 179 ARG B O 1
ATOM 3184 N N . ALA B 1 180 ? 6.617 7.773 -6.816 1 98.75 180 ALA B N 1
ATOM 3185 C CA . ALA B 1 180 ? 5.566 7.785 -5.797 1 98.75 180 ALA B CA 1
ATOM 3186 C C . ALA B 1 180 ? 4.184 7.695 -6.434 1 98.75 180 ALA B C 1
ATOM 3188 O O . ALA B 1 180 ? 3.973 8.18 -7.547 1 98.75 180 ALA B O 1
ATOM 3189 N N . ILE B 1 181 ? 3.268 7.074 -5.746 1 98.75 181 ILE B N 1
ATOM 3190 C CA . ILE B 1 181 ? 1.88 7.066 -6.195 1 98.75 181 ILE B CA 1
ATOM 3191 C C . ILE B 1 181 ? 1.017 7.852 -5.211 1 98.75 181 ILE B C 1
ATOM 3193 O O . ILE B 1 181 ? 1.473 8.203 -4.121 1 98.75 181 ILE B O 1
ATOM 3197 N N . GLY B 1 182 ? -0.171 8.195 -5.629 1 98.69 182 GLY B N 1
ATOM 3198 C CA . GLY B 1 182 ? -1.123 8.883 -4.773 1 98.69 182 GLY B CA 1
ATOM 3199 C C . GLY B 1 182 ? -1.205 10.375 -5.047 1 98.69 182 GLY B C 1
ATOM 3200 O O . GLY B 1 182 ? -2.023 11.078 -4.453 1 98.69 182 GLY B O 1
ATOM 3201 N N . PHE B 1 183 ? -0.389 10.898 -5.965 1 98.88 183 PHE B N 1
ATOM 3202 C CA . PHE B 1 183 ? -0.408 12.32 -6.273 1 98.88 183 PHE B CA 1
ATOM 3203 C C . PHE B 1 183 ? -1.468 12.633 -7.324 1 98.88 183 PHE B C 1
ATOM 3205 O O . PHE B 1 183 ? -1.623 11.891 -8.297 1 98.88 183 PHE B O 1
ATOM 3212 N N . GLU B 1 184 ? -2.193 13.703 -7.086 1 98.75 184 GLU B N 1
ATOM 3213 C CA . GLU B 1 184 ? -3.195 14.219 -8.016 1 98.75 184 GLU B CA 1
ATOM 3214 C C . GLU B 1 184 ? -2.979 15.703 -8.281 1 98.75 184 GLU B C 1
ATOM 3216 O O . GLU B 1 184 ? -2.574 16.453 -7.387 1 98.75 184 GLU B O 1
ATOM 3221 N N . VAL B 1 185 ? -3.227 16.031 -9.453 1 98.75 185 VAL B N 1
ATOM 3222 C CA . VAL B 1 185 ? -3.289 17.453 -9.789 1 98.75 185 VAL B CA 1
ATOM 3223 C C . VAL B 1 185 ? -4.695 17.812 -10.273 1 98.75 185 VAL B C 1
ATOM 3225 O O . VAL B 1 185 ? -5.336 17.016 -10.961 1 98.75 185 VAL B O 1
ATOM 3228 N N . CYS B 1 186 ? -5.125 18.984 -9.867 1 98.25 186 CYS B N 1
ATOM 3229 C CA . CYS B 1 186 ? -6.523 19.328 -10.078 1 98.25 186 CYS B CA 1
ATOM 3230 C C . CYS B 1 186 ? -6.652 20.672 -10.789 1 98.25 186 CYS B C 1
ATOM 3232 O O . CYS B 1 186 ? -6.012 21.641 -10.398 1 98.25 186 CYS B O 1
ATOM 3234 N N . ALA B 1 187 ? -7.371 20.688 -11.812 1 96.56 187 ALA B N 1
ATOM 3235 C CA . ALA B 1 187 ? -7.918 21.891 -12.422 1 96.56 187 ALA B CA 1
ATOM 3236 C C . ALA B 1 187 ? -9.367 22.109 -11.992 1 96.56 187 ALA B C 1
ATOM 3238 O O . ALA B 1 187 ? -10.289 21.531 -12.578 1 96.56 187 ALA B O 1
ATOM 3239 N N . ASP B 1 188 ? -9.5 22.922 -10.992 1 89 188 ASP B N 1
ATOM 3240 C CA . ASP B 1 188 ? -10.789 23.078 -10.328 1 89 188 ASP B CA 1
ATOM 3241 C C . ASP B 1 188 ? -11.258 21.766 -9.727 1 89 188 ASP B C 1
ATOM 3243 O O . ASP B 1 188 ? -10.617 21.219 -8.82 1 89 188 ASP B O 1
ATOM 3247 N N . THR B 1 189 ? -12.367 21.219 -10.367 1 87.06 189 THR B N 1
ATOM 3248 C CA . THR B 1 189 ? -12.906 20 -9.766 1 87.06 189 THR B CA 1
ATOM 3249 C C . THR B 1 189 ? -12.438 18.766 -10.531 1 87.06 189 THR B C 1
ATOM 3251 O O . THR B 1 189 ? -12.664 17.641 -10.086 1 87.06 189 THR B O 1
ATOM 3254 N N . ALA B 1 190 ? -11.773 19.016 -11.57 1 94.94 190 ALA B N 1
ATOM 3255 C CA . ALA B 1 190 ? -11.266 17.891 -12.359 1 94.94 190 ALA B CA 1
ATOM 3256 C C . ALA B 1 190 ? -9.852 17.531 -11.938 1 94.94 190 ALA B C 1
ATOM 3258 O O . ALA B 1 190 ? -8.922 18.328 -12.07 1 94.94 190 ALA B O 1
ATOM 3259 N N . CYS B 1 191 ? -9.719 16.375 -11.391 1 98.06 191 CYS B N 1
ATOM 3260 C CA . CYS B 1 191 ? -8.414 15.922 -10.938 1 98.06 191 CYS B CA 1
ATOM 3261 C C . CYS B 1 191 ? -7.945 14.711 -11.742 1 98.06 191 CYS B C 1
ATOM 3263 O O . CYS B 1 191 ? -8.766 13.953 -12.266 1 98.06 191 CYS B O 1
ATOM 3265 N N . ARG B 1 192 ? -6.68 14.531 -11.836 1 98.25 192 ARG B N 1
ATOM 3266 C CA . ARG B 1 192 ? -6.055 13.367 -12.438 1 98.25 192 ARG B CA 1
ATOM 3267 C C . ARG B 1 192 ? -4.816 12.938 -11.656 1 98.25 192 ARG B C 1
ATOM 3269 O O . ARG B 1 192 ? -4.168 13.758 -11.016 1 98.25 192 ARG B O 1
ATOM 3276 N N . TYR B 1 193 ? -4.566 11.703 -11.711 1 98.56 193 TYR B N 1
ATOM 3277 C CA . TYR B 1 193 ? -3.326 11.234 -11.094 1 98.56 193 TYR B CA 1
ATOM 3278 C C . TYR B 1 193 ? -2.111 11.805 -11.82 1 98.56 193 TYR B C 1
ATOM 3280 O O . TYR B 1 193 ? -2.164 12.062 -13.023 1 98.56 193 TYR B O 1
ATOM 3288 N N . ALA B 1 194 ? -1.057 12.023 -11.086 1 98.56 194 ALA B N 1
ATOM 3289 C CA . ALA B 1 194 ? 0.178 12.578 -11.633 1 98.56 194 ALA B CA 1
ATOM 3290 C C . ALA B 1 194 ? 1.37 11.68 -11.32 1 98.56 194 ALA B C 1
ATOM 3292 O O . ALA B 1 194 ? 1.452 11.102 -10.234 1 98.56 194 ALA B O 1
ATOM 3293 N N . ASP B 1 195 ? 2.252 11.57 -12.344 1 97.69 195 ASP B N 1
ATOM 3294 C CA . ASP B 1 195 ? 3.553 10.969 -12.062 1 97.69 195 ASP B CA 1
ATOM 3295 C C . ASP B 1 195 ? 4.301 11.758 -10.992 1 97.69 195 ASP B C 1
ATOM 3297 O O . ASP B 1 195 ? 4.129 12.969 -10.875 1 97.69 195 ASP B O 1
ATOM 3301 N N . ALA B 1 196 ? 5.07 11.086 -10.195 1 98.81 196 ALA B N 1
ATOM 3302 C CA . ALA B 1 196 ? 5.762 11.734 -9.086 1 98.81 196 ALA B CA 1
ATOM 3303 C C . ALA B 1 196 ? 7.141 11.117 -8.867 1 98.81 196 ALA B C 1
ATO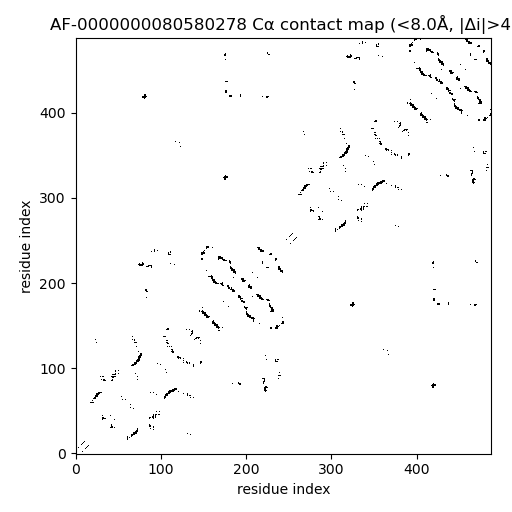M 3305 O O . ALA B 1 196 ? 7.27 9.906 -8.68 1 98.81 196 ALA B O 1
ATOM 3306 N N . ARG B 1 197 ? 8.172 11.992 -8.859 1 98.56 197 ARG B N 1
ATOM 3307 C CA . ARG B 1 197 ? 9.555 11.562 -8.672 1 98.56 197 ARG B CA 1
ATOM 3308 C C . ARG B 1 197 ? 10.188 12.25 -7.473 1 98.56 197 ARG B C 1
ATOM 3310 O O . ARG B 1 197 ? 10.102 13.477 -7.336 1 98.56 197 ARG B O 1
ATOM 3317 N N . VAL B 1 198 ? 10.805 11.477 -6.68 1 98.69 198 VAL B N 1
ATOM 3318 C CA . VAL B 1 198 ? 11.422 11.992 -5.465 1 98.69 198 VAL B CA 1
ATOM 3319 C C . VAL B 1 198 ? 12.766 12.641 -5.809 1 98.69 198 VAL B C 1
ATOM 3321 O O . VAL B 1 198 ? 13.531 12.102 -6.613 1 98.69 198 VAL B O 1
ATOM 3324 N N . ALA B 1 199 ? 13.031 13.766 -5.254 1 98.38 199 ALA B N 1
ATOM 3325 C CA . ALA B 1 199 ? 14.312 14.461 -5.324 1 98.38 199 ALA B CA 1
ATOM 3326 C C . ALA B 1 199 ? 14.664 15.086 -3.977 1 98.38 199 ALA B C 1
ATOM 3328 O O . ALA B 1 199 ? 14.398 16.266 -3.742 1 98.38 199 ALA B O 1
ATOM 3329 N N . GLY B 1 200 ? 15.359 14.32 -3.156 1 98.25 200 GLY B N 1
ATOM 3330 C CA . GLY B 1 200 ? 15.68 14.812 -1.824 1 98.25 200 GLY B CA 1
ATOM 3331 C C . GLY B 1 200 ? 14.453 15.023 -0.957 1 98.25 200 GLY B C 1
ATOM 3332 O O . GLY B 1 200 ? 13.711 14.078 -0.687 1 98.25 200 GLY B O 1
ATOM 3333 N N . ASP B 1 201 ? 14.258 16.312 -0.666 1 98.81 201 ASP B N 1
ATOM 3334 C CA . ASP B 1 201 ? 13.133 16.672 0.194 1 98.81 201 ASP B CA 1
ATOM 3335 C C . ASP B 1 201 ? 11.945 17.156 -0.63 1 98.81 201 ASP B C 1
ATOM 3337 O O . ASP B 1 201 ? 11.031 17.797 -0.096 1 98.81 201 ASP B O 1
ATOM 3341 N N . THR B 1 202 ? 12.031 16.844 -1.941 1 98.88 202 THR B N 1
ATOM 3342 C CA . THR B 1 202 ? 10.961 17.312 -2.822 1 98.88 202 THR B CA 1
ATOM 3343 C C . THR B 1 202 ? 10.438 16.172 -3.682 1 98.88 202 THR B C 1
ATOM 3345 O O . THR B 1 202 ? 11.055 15.102 -3.752 1 98.88 202 THR B O 1
ATOM 3348 N N . VAL B 1 203 ? 9.242 16.391 -4.164 1 98.94 203 VAL B N 1
ATOM 3349 C CA . VAL B 1 203 ? 8.664 15.531 -5.191 1 98.94 203 VAL B CA 1
ATOM 3350 C C . VAL B 1 203 ? 8.352 16.344 -6.441 1 98.94 203 VAL B C 1
ATOM 3352 O O . VAL B 1 203 ? 7.684 17.391 -6.359 1 98.94 203 VAL B O 1
ATOM 3355 N N . VAL B 1 204 ? 8.906 15.883 -7.523 1 98.94 204 VAL B N 1
ATOM 3356 C CA . VAL B 1 204 ? 8.656 16.531 -8.805 1 98.94 204 VAL B CA 1
ATOM 3357 C C . VAL B 1 204 ? 7.516 15.82 -9.531 1 98.94 204 VAL B C 1
ATOM 3359 O O . VAL B 1 204 ? 7.504 14.594 -9.633 1 98.94 204 VAL B O 1
ATOM 3362 N N . LEU B 1 205 ? 6.535 16.547 -9.961 1 98.88 205 LEU B N 1
ATOM 3363 C CA . LEU B 1 205 ? 5.457 16.078 -10.82 1 98.88 205 LEU B CA 1
ATOM 3364 C C . LEU B 1 205 ? 5.668 16.547 -12.258 1 98.88 205 LEU B C 1
ATOM 3366 O O . LEU B 1 205 ? 5.238 17.641 -12.633 1 98.88 205 LEU B O 1
ATOM 3370 N N . PRO B 1 206 ? 6.27 15.648 -13.008 1 98.56 206 PRO B N 1
ATOM 3371 C CA . PRO B 1 206 ? 6.66 16.078 -14.352 1 98.56 206 PRO B CA 1
ATOM 3372 C C . PRO B 1 206 ? 5.461 16.391 -15.25 1 98.56 206 PRO B C 1
ATOM 3374 O O . PRO B 1 206 ? 4.508 15.602 -15.297 1 98.56 206 PRO B O 1
ATOM 3377 N N . GLY B 1 207 ? 5.504 17.531 -15.852 1 98 207 GLY B N 1
ATOM 3378 C CA . GLY B 1 207 ? 4.496 17.891 -16.844 1 98 207 GLY B CA 1
ATOM 3379 C C . GLY B 1 207 ? 3.162 18.266 -16.219 1 98 207 GLY B C 1
ATOM 3380 O O . GLY B 1 207 ? 2.164 18.406 -16.922 1 98 207 GLY B O 1
ATOM 3381 N N . ALA B 1 208 ? 3.104 18.438 -14.906 1 98.31 208 ALA B N 1
ATOM 3382 C CA . ALA B 1 208 ? 1.837 18.625 -14.203 1 98.31 208 ALA B CA 1
ATOM 3383 C C . ALA B 1 208 ? 1.378 20.078 -14.258 1 98.31 208 ALA B C 1
ATOM 3385 O O . ALA B 1 208 ? 0.212 20.375 -13.992 1 98.31 208 ALA B O 1
ATOM 3386 N N . ALA B 1 209 ? 2.283 20.969 -14.609 1 97.38 209 ALA B N 1
ATOM 3387 C CA . ALA B 1 209 ? 1.963 22.391 -14.578 1 97.38 209 ALA B CA 1
ATOM 3388 C C . ALA B 1 209 ? 1.193 22.812 -15.82 1 97.38 209 ALA B C 1
ATOM 3390 O O . ALA B 1 209 ? 1.533 23.812 -16.469 1 97.38 209 ALA B O 1
ATOM 3391 N N . THR B 1 210 ? 0.193 22.109 -16.203 1 95.5 210 THR B N 1
ATOM 3392 C CA . THR B 1 210 ? -0.651 22.484 -17.328 1 95.5 210 THR B CA 1
ATOM 3393 C C . THR B 1 210 ? -1.579 23.641 -16.938 1 95.5 210 THR B C 1
ATOM 3395 O O . THR B 1 210 ? -1.874 23.828 -15.766 1 95.5 210 THR B O 1
ATOM 3398 N N . PRO B 1 211 ? -2.018 24.406 -17.953 1 92.81 211 PRO B N 1
ATOM 3399 C CA . PRO B 1 211 ? -2.914 25.516 -17.625 1 92.81 211 PRO B CA 1
ATOM 3400 C C . PRO B 1 211 ? -4.16 25.062 -16.859 1 92.81 211 PRO B C 1
ATOM 3402 O O . PRO B 1 211 ? -4.727 24 -17.172 1 92.81 211 PRO B O 1
ATOM 3405 N N . GLY B 1 212 ? -4.488 25.797 -15.852 1 95.44 212 GLY B N 1
ATOM 3406 C CA . GLY B 1 212 ? -5.703 25.516 -15.102 1 95.44 212 GLY B CA 1
ATOM 3407 C C . GLY B 1 212 ? -5.453 24.75 -13.82 1 95.44 212 GLY B C 1
ATOM 3408 O O . GLY B 1 212 ? -6.312 24.719 -12.938 1 95.44 212 GLY B O 1
ATOM 3409 N N . VAL B 1 213 ? -4.305 24.031 -13.789 1 98.12 213 VAL B N 1
ATOM 3410 C CA . VAL B 1 213 ? -3.992 23.297 -12.57 1 98.12 213 VAL B CA 1
ATOM 3411 C C . VAL B 1 213 ? -3.736 24.281 -11.43 1 98.12 213 VAL B C 1
ATOM 3413 O O . VAL B 1 213 ? -2.871 25.141 -11.531 1 98.12 213 VAL B O 1
ATOM 3416 N N . THR B 1 214 ? -4.508 24.109 -10.328 1 97.88 214 THR B N 1
ATOM 3417 C CA . THR B 1 214 ? -4.391 25.062 -9.234 1 97.88 214 THR B CA 1
ATOM 3418 C C . THR B 1 214 ? -4.125 24.359 -7.914 1 97.88 214 THR B C 1
ATOM 3420 O O . THR B 1 214 ? -3.826 25 -6.906 1 97.88 214 THR B O 1
ATOM 3423 N N . ARG B 1 215 ? -4.227 23 -7.973 1 98.31 215 ARG B N 1
ATOM 3424 C CA . ARG B 1 215 ? -4.121 22.281 -6.707 1 98.31 215 ARG B CA 1
ATOM 3425 C C . ARG B 1 215 ? -3.404 20.938 -6.898 1 98.31 215 ARG B C 1
ATOM 3427 O O . ARG B 1 215 ? -3.502 20.328 -7.961 1 98.31 215 ARG B O 1
ATOM 3434 N N . VAL B 1 216 ? -2.693 20.578 -5.902 1 98.62 216 VAL B N 1
ATOM 3435 C CA . VAL B 1 216 ? -2.129 19.25 -5.777 1 98.62 216 VAL B CA 1
ATOM 3436 C C . VAL B 1 216 ? -2.713 18.547 -4.551 1 98.62 216 VAL B C 1
ATOM 3438 O O . VAL B 1 216 ? -2.855 19.172 -3.49 1 98.62 216 VAL B O 1
ATOM 3441 N N . ARG B 1 217 ? -3.135 17.328 -4.73 1 98.44 217 ARG B N 1
ATOM 3442 C CA . ARG B 1 217 ? -3.533 16.453 -3.625 1 98.44 217 ARG B CA 1
ATOM 3443 C C . ARG B 1 217 ? -2.66 15.211 -3.566 1 98.44 217 ARG B C 1
ATOM 3445 O O . ARG B 1 217 ? -2.125 14.773 -4.586 1 98.44 217 ARG B O 1
ATOM 3452 N N . TYR B 1 218 ? -2.471 14.773 -2.416 1 98.81 218 TYR B N 1
ATOM 3453 C CA . TYR B 1 218 ? -1.777 13.508 -2.178 1 98.81 218 TYR B CA 1
ATOM 3454 C C . TYR B 1 218 ? -2.574 12.617 -1.233 1 98.81 218 TYR B C 1
ATOM 3456 O O . TYR B 1 218 ? -3.035 13.07 -0.183 1 98.81 218 TYR B O 1
ATOM 3464 N N . ALA B 1 219 ? -2.725 11.289 -1.586 1 98.44 219 ALA B N 1
ATOM 3465 C CA . ALA B 1 219 ? -3.396 10.273 -0.778 1 98.44 219 ALA B CA 1
ATOM 3466 C C . ALA B 1 219 ? -4.812 10.711 -0.411 1 98.44 219 ALA B C 1
ATOM 3468 O O . ALA B 1 219 ? -5.215 10.625 0.752 1 98.44 219 ALA B O 1
ATOM 3469 N N . TRP B 1 220 ? -5.539 11.203 -1.475 1 97.69 220 TRP B N 1
ATOM 3470 C CA . TRP B 1 220 ? -6.871 11.75 -1.254 1 97.69 220 TRP B CA 1
ATOM 3471 C C . TRP B 1 220 ? -7.945 10.703 -1.517 1 97.69 220 TRP B C 1
ATOM 3473 O O . TRP B 1 220 ? -8.68 10.797 -2.502 1 97.69 220 TRP B O 1
ATOM 3483 N N . ALA B 1 221 ? -8.109 9.797 -0.649 1 97 221 ALA B N 1
ATOM 3484 C CA . ALA B 1 221 ? -9.094 8.719 -0.635 1 97 221 ALA B CA 1
ATOM 3485 C C . ALA B 1 221 ? -9.328 8.211 0.784 1 97 221 ALA B C 1
ATOM 3487 O O . ALA B 1 221 ? -8.57 8.547 1.702 1 97 221 ALA B O 1
ATOM 3488 N N . ASP B 1 222 ? -10.367 7.426 0.961 1 95.5 222 ASP B N 1
ATOM 3489 C CA . ASP B 1 222 ? -10.594 6.816 2.268 1 95.5 222 ASP B CA 1
ATOM 3490 C C . ASP B 1 222 ? -9.461 5.863 2.639 1 95.5 222 ASP B C 1
ATOM 3492 O O . ASP B 1 222 ? -8.914 5.941 3.74 1 95.5 222 ASP B O 1
ATOM 3496 N N . ALA B 1 223 ? -9.117 5.027 1.699 1 96 223 ALA B N 1
ATOM 3497 C CA . ALA B 1 223 ? -8.039 4.062 1.877 1 96 223 ALA B CA 1
ATOM 3498 C C . ALA B 1 223 ? -7.07 4.098 0.696 1 96 223 ALA B C 1
ATOM 3500 O O . ALA B 1 223 ? -7.012 3.15 -0.093 1 96 223 ALA B O 1
ATOM 3501 N N . PRO B 1 224 ? -6.246 5.152 0.657 1 97.5 224 PRO B N 1
ATOM 3502 C CA . PRO B 1 224 ? -5.309 5.285 -0.464 1 97.5 224 PRO B CA 1
ATOM 3503 C C . PRO B 1 224 ? -4.133 4.316 -0.368 1 97.5 224 PRO B C 1
ATOM 3505 O O . PRO B 1 224 ? -3.691 3.986 0.735 1 97.5 224 PRO B O 1
ATOM 3508 N N . PHE B 1 225 ? -3.709 3.83 -1.517 1 97.69 225 PHE B N 1
ATOM 3509 C CA . PHE B 1 225 ? -2.422 3.152 -1.627 1 97.69 225 PHE B CA 1
ATOM 3510 C C . PHE B 1 225 ? -1.295 4.16 -1.818 1 97.69 225 PHE B C 1
ATOM 3512 O O . PHE B 1 225 ? -1.385 5.047 -2.67 1 97.69 225 PHE B O 1
ATOM 3519 N N . VAL B 1 226 ? -0.278 4.051 -0.991 1 97.06 226 VAL B N 1
ATOM 3520 C CA . VAL B 1 226 ? 0.821 5.012 -1.038 1 97.06 226 VAL B CA 1
ATOM 3521 C C . VAL B 1 226 ? 2.15 4.285 -0.855 1 97.06 226 VAL B C 1
ATOM 3523 O O . VAL B 1 226 ? 2.186 3.154 -0.361 1 97.06 226 VAL B O 1
ATOM 3526 N N . ASN B 1 227 ? 3.262 4.934 -1.305 1 98.62 227 ASN B N 1
ATOM 3527 C CA . ASN B 1 227 ? 4.574 4.32 -1.144 1 98.62 227 ASN B CA 1
ATOM 3528 C C . ASN B 1 227 ? 5.656 5.363 -0.881 1 98.62 227 ASN B C 1
ATOM 3530 O O . ASN B 1 227 ? 6.84 5.098 -1.082 1 98.62 227 ASN B O 1
ATOM 3534 N N . LEU B 1 228 ? 5.227 6.605 -0.492 1 98.88 228 LEU B N 1
ATOM 3535 C CA . LEU B 1 228 ? 6.148 7.707 -0.228 1 98.88 228 LEU B CA 1
ATOM 3536 C C . LEU B 1 228 ? 6.434 7.828 1.265 1 98.88 228 LEU B C 1
ATOM 3538 O O . LEU B 1 228 ? 5.512 7.992 2.068 1 98.88 228 LEU B O 1
ATOM 3542 N N . PHE B 1 229 ? 7.734 7.75 1.637 1 98.81 229 PHE B N 1
ATOM 3543 C CA . PHE B 1 229 ? 8.133 7.719 3.039 1 98.81 229 PHE B CA 1
ATOM 3544 C C . PHE B 1 229 ? 9.352 8.609 3.271 1 98.81 229 PHE B C 1
ATOM 3546 O O . PHE B 1 229 ? 10.039 8.984 2.324 1 98.81 229 PHE B O 1
ATOM 3553 N N . GLY B 1 230 ? 9.531 8.961 4.535 1 98.44 230 GLY B N 1
ATOM 3554 C CA . GLY B 1 230 ? 10.742 9.648 4.938 1 98.44 230 GLY B CA 1
ATOM 3555 C C . GLY B 1 230 ? 11.906 8.711 5.188 1 98.44 230 GLY B C 1
ATOM 3556 O O . GLY B 1 230 ? 11.742 7.488 5.16 1 98.44 230 GLY B O 1
ATOM 3557 N N . GLY B 1 231 ? 13.078 9.359 5.363 1 97.31 231 GLY B N 1
ATOM 3558 C CA . GLY B 1 231 ? 14.266 8.57 5.641 1 97.31 231 GLY B CA 1
ATOM 3559 C C . GLY B 1 231 ? 14.141 7.703 6.875 1 97.31 231 GLY B C 1
ATOM 3560 O O . GLY B 1 231 ? 14.852 6.707 7.02 1 97.31 231 GLY B O 1
ATOM 3561 N N . ASP B 1 232 ? 13.188 8.047 7.746 1 96.31 232 ASP B N 1
ATOM 3562 C CA . ASP B 1 232 ? 13.008 7.312 8.992 1 96.31 232 ASP B CA 1
ATOM 3563 C C . ASP B 1 232 ? 11.898 6.27 8.867 1 96.31 232 ASP B C 1
ATOM 3565 O O . ASP B 1 232 ? 11.516 5.637 9.852 1 96.31 232 ASP B O 1
ATOM 3569 N N . GLY B 1 233 ? 11.352 6.188 7.703 1 96.44 233 GLY B N 1
ATOM 3570 C CA . GLY B 1 233 ? 10.367 5.141 7.461 1 96.44 233 GLY B CA 1
ATOM 3571 C C . GLY B 1 233 ? 8.953 5.562 7.801 1 96.44 233 GLY B C 1
ATOM 3572 O O . GLY B 1 233 ? 8.039 4.738 7.805 1 96.44 233 GLY B O 1
ATOM 3573 N N . LEU B 1 234 ? 8.727 6.867 8.125 1 97.88 234 LEU B N 1
ATOM 3574 C CA . LEU B 1 234 ? 7.375 7.363 8.352 1 97.88 234 LEU B CA 1
ATOM 3575 C C . LEU B 1 234 ? 6.723 7.777 7.039 1 97.88 234 LEU B C 1
ATOM 3577 O O . LEU B 1 234 ? 7.379 8.344 6.168 1 97.88 234 LEU B O 1
ATOM 3581 N N . PRO B 1 235 ? 5.414 7.5 6.875 1 98.31 235 PRO B N 1
ATOM 3582 C CA . PRO B 1 235 ? 4.73 7.855 5.629 1 98.31 235 PRO B CA 1
ATOM 3583 C C . PRO B 1 235 ? 4.551 9.359 5.461 1 98.31 235 PRO B C 1
ATOM 3585 O O . PRO B 1 235 ? 4.328 10.078 6.445 1 98.31 235 PRO B O 1
ATOM 3588 N N . ALA B 1 236 ? 4.668 9.797 4.219 1 98.81 236 ALA B N 1
ATOM 3589 C CA . ALA B 1 236 ? 4.309 11.188 3.957 1 98.81 236 ALA B CA 1
ATOM 3590 C C . ALA B 1 236 ? 2.85 11.453 4.324 1 98.81 236 ALA B C 1
ATOM 3592 O O . ALA B 1 236 ? 1.974 10.633 4.047 1 98.81 236 ALA B O 1
ATOM 3593 N N . ALA B 1 237 ? 2.6 12.562 4.996 1 98.56 237 ALA B N 1
ATOM 3594 C CA . ALA B 1 237 ? 1.242 12.922 5.395 1 98.56 237 ALA B CA 1
ATOM 3595 C C . ALA B 1 237 ? 0.397 13.305 4.18 1 98.56 237 ALA B C 1
ATOM 3597 O O . ALA B 1 237 ? 0.879 13.977 3.266 1 98.56 237 ALA B O 1
ATOM 3598 N N . PRO B 1 238 ? -0.864 12.852 4.148 1 98.38 238 PRO B N 1
ATOM 3599 C CA . PRO B 1 238 ? -1.758 13.328 3.088 1 98.38 238 PRO B CA 1
ATOM 3600 C C . PRO B 1 238 ? -1.968 14.844 3.129 1 98.38 238 PRO B C 1
ATOM 3602 O O . PRO B 1 238 ? -1.884 15.453 4.199 1 98.38 238 PRO B O 1
ATOM 3605 N N . PHE B 1 239 ? -2.25 15.398 1.895 1 98.19 239 PHE B N 1
ATOM 3606 C CA . PHE B 1 239 ? -2.404 16.844 1.895 1 98.19 239 PHE B CA 1
ATOM 3607 C C . PHE B 1 239 ? -3.205 17.312 0.681 1 98.19 239 PHE B C 1
ATOM 3609 O O . PHE B 1 239 ? -3.441 16.531 -0.244 1 98.19 239 PHE B O 1
ATOM 3616 N N . ARG B 1 240 ? -3.623 18.516 0.751 1 97.38 240 ARG B N 1
ATOM 3617 C CA . ARG B 1 240 ? -4.098 19.344 -0.349 1 97.38 240 ARG B CA 1
ATOM 3618 C C . ARG B 1 240 ? -3.428 20.719 -0.327 1 97.38 240 ARG B C 1
ATOM 3620 O O . ARG B 1 240 ? -3.467 21.406 0.688 1 97.38 240 ARG B O 1
ATOM 3627 N N . LEU B 1 241 ? -2.779 21.062 -1.399 1 97.75 241 LEU B N 1
ATOM 3628 C CA . LEU B 1 241 ? -2.08 22.328 -1.477 1 97.75 241 LEU B CA 1
ATOM 3629 C C . LEU B 1 241 ? -2.465 23.094 -2.744 1 97.75 241 LEU B C 1
ATOM 3631 O O . LEU B 1 241 ? -2.635 22.484 -3.805 1 97.75 241 LEU B O 1
ATOM 3635 N N . ASP B 1 242 ? -2.535 24.375 -2.602 1 97.62 242 ASP B N 1
ATOM 3636 C CA . ASP B 1 242 ? -2.652 25.219 -3.787 1 97.62 242 ASP B CA 1
ATOM 3637 C C . ASP B 1 242 ? -1.312 25.344 -4.508 1 97.62 242 ASP B C 1
ATOM 3639 O O . ASP B 1 242 ? -0.261 25.422 -3.869 1 97.62 242 ASP B O 1
ATOM 3643 N N . VAL B 1 243 ? -1.467 25.344 -5.832 1 98.12 243 VAL B N 1
ATOM 3644 C CA . VAL B 1 243 ? -0.26 25.531 -6.633 1 98.12 243 VAL B CA 1
ATOM 3645 C C . VAL B 1 243 ? 0.048 27.016 -6.773 1 98.12 243 VAL B C 1
ATOM 3647 O O . VAL B 1 243 ? -0.835 27.812 -7.102 1 98.12 243 VAL B O 1
ATOM 3650 N N . ARG B 1 244 ? 1.313 27.375 -6.445 1 95.44 244 ARG B N 1
ATOM 3651 C CA . ARG B 1 244 ? 1.737 28.766 -6.566 1 95.44 244 ARG B CA 1
ATOM 3652 C C . ARG B 1 244 ? 2.543 28.984 -7.84 1 95.44 244 ARG B C 1
ATOM 3654 O O . ARG B 1 244 ? 3.201 28.062 -8.336 1 95.44 244 ARG B O 1
#

Sequence (488 aa):
MLTSYTTLYNGMIAPLVGYKFKLAAWYQGEANANQDAGNPGGPEEYRTLLPLLMRDWRQRFGQPALPFLVVQLTSYGSTMTAPGDSSWAELRAAQADTVAHDPHAGLAVTLDVGDRFDIHPTQKTVVGERLARAARAVAYGEKTVPGSPTAVAAARSGNDIVVTFKDTAGGLKTYSADRAIGFEVCADTACRYADARVAGDTVVLPGAATPGVTRVRYAWADAPFVNLFGGDGLPAAPFRLDVRMLTSYTTLYNGMIAPLVGYKFKLAAWYQGEANANQDAGNPGGPEEYRTLLPLLMRDWRQRFGQPALPFLVVQLTSYGSTMTAPGDSSWAELRAAQADTVAHDPHAGLAVTLDVGDRFDIHPTQKTVVGERLARAARAVAYGEKTVPGSPTAVAAARSGNDIVVTFKDTAGGLKTYSADRAIGFEVCADTACRYADARVAGDTVVLPGAATPGVTRVRYAWADAPFVNLFGGDGLPAAPFRLDVR

pLDDT: mean 87.19, std 16.87, range [20.67, 98.94]

Nearest PDB structures (foldseek):
  7kmm-assembly2_B  TM=9.013E-01  e=2.553E-22  Xanthomonas citri pv. citri str. 306
  7kmm-assembly1_A  TM=9.083E-01  e=1.708E-21  Xanthomonas citri pv. citri str. 306
  7zyf-assembly2_B  TM=4.403E-01  e=2.185E-01  Homo sapiens
  5mj6-assembly1_A  TM=4.317E-01  e=2.323E-01  Homo sapiens
  6o4p-assembly1_A  TM=4.283E-01  e=1.375E+00  Homo sapiens

Foldseek 3Di:
DPCDPVVCCVPPPVVCQPDDDLAAEAEDCPVQQPPPVPDDRFLVNLLVVVLVVVCVSCVRNVNNLHAYEYEQQEFEADEDPWDDAGSSLSNSASVVVSQVPRLRYHYEYQHVFDDNHDSDTPPVVSSVVLSVLLCCCRRVVDPALSHWWEWDAWEDDDLKIKTFTPSQQFFKDFPPDQWKWFKWWDQVRDIGTFTWGTDGRMIIGGRRNDPRTFKMWGNRYSRYDIGMGGPVRGHYRTYMHTYD/DPCDPVVCCVPPPVVCQPDDDLAAEAEDCPVQQPCPVPDPRFLVNLLVVVLVVVCVSCVRNVNNLHAYEYEQQEFEADEDPWDDAGSSLSNSASVVVSQVVRLRYHYEYQHVFDDNHDSDTDVVVSSVVLSVLLCCCRRVVDPALSHWWEWDAWEDDDLKIKTFTPSQQFFKDFPPDQWKWFKWWDLVRDIGTFTWGTDGRMIIGGRRNDPRTFKMWGNRYSRYDIGMGGPVRGHYRTYMHTYD

Radius of gyration: 24.82 Å; Cα contacts (8 Å, |Δi|>4): 1163; chains: 2; bounding box: 50×72×68 Å